Protein AF-U9SQI7-F1 (afdb_monomer_lite)

Structure (mmCIF, N/CA/C/O backbone):
data_AF-U9SQI7-F1
#
_entry.id   AF-U9SQI7-F1
#
loop_
_atom_site.group_PDB
_atom_site.id
_atom_site.type_symbol
_atom_site.label_atom_id
_atom_site.label_alt_id
_atom_site.label_comp_id
_atom_site.label_asym_id
_atom_site.label_entity_id
_atom_site.label_seq_id
_atom_site.pdbx_PDB_ins_code
_atom_site.Cartn_x
_atom_site.Cartn_y
_atom_site.Cartn_z
_atom_site.occupancy
_atom_site.B_iso_or_equiv
_atom_site.auth_seq_id
_atom_site.auth_comp_id
_atom_site.auth_asym_id
_atom_site.auth_atom_id
_atom_site.pdbx_PDB_model_num
ATOM 1 N N . MET A 1 1 ? -30.715 -12.169 -9.378 1.00 41.31 1 MET A N 1
ATOM 2 C CA . MET A 1 1 ? -30.943 -10.729 -9.112 1.00 41.31 1 MET A CA 1
ATOM 3 C C . MET A 1 1 ? -32.417 -10.427 -8.847 1.00 41.31 1 MET A C 1
ATOM 5 O O . MET A 1 1 ? -32.705 -9.880 -7.797 1.00 41.31 1 MET A O 1
ATOM 9 N N . ILE A 1 2 ? -33.341 -10.841 -9.727 1.00 33.94 2 ILE A N 1
ATOM 10 C CA . ILE A 1 2 ? -34.786 -10.556 -9.609 1.00 33.94 2 ILE A CA 1
ATOM 11 C C . ILE A 1 2 ? -35.407 -11.132 -8.313 1.00 33.94 2 ILE A C 1
ATOM 13 O O . ILE A 1 2 ? -35.970 -10.371 -7.540 1.00 33.94 2 ILE A O 1
ATOM 17 N N . MET A 1 3 ? -35.171 -12.406 -7.964 1.00 36.03 3 MET A N 1
ATOM 18 C CA . MET A 1 3 ? -35.835 -13.032 -6.797 1.00 36.03 3 MET A CA 1
ATOM 19 C C . MET A 1 3 ? -35.439 -12.497 -5.401 1.00 36.03 3 MET A C 1
ATOM 21 O O . MET A 1 3 ? -36.234 -12.600 -4.472 1.00 36.03 3 MET A O 1
ATOM 25 N N . ILE A 1 4 ? -34.225 -11.953 -5.210 1.00 45.09 4 ILE A N 1
ATOM 26 C CA . ILE A 1 4 ? -33.810 -11.374 -3.907 1.00 45.09 4 ILE A CA 1
ATOM 27 C C . ILE A 1 4 ? -34.339 -9.942 -3.776 1.00 45.09 4 ILE A C 1
ATOM 29 O O . ILE A 1 4 ? -34.798 -9.544 -2.708 1.00 45.09 4 ILE A O 1
ATOM 33 N N . VAL A 1 5 ? -34.322 -9.182 -4.876 1.00 45.09 5 VAL A N 1
ATOM 34 C CA . VAL A 1 5 ? -34.815 -7.800 -4.907 1.00 45.09 5 VAL A CA 1
ATOM 35 C C . VAL A 1 5 ? -36.345 -7.751 -4.836 1.00 45.09 5 VAL A C 1
ATOM 37 O O . VAL A 1 5 ? -36.871 -6.836 -4.223 1.00 45.09 5 VAL A O 1
ATOM 40 N N . GLU A 1 6 ? -37.072 -8.747 -5.355 1.00 42.38 6 GLU A N 1
ATOM 41 C CA . GLU A 1 6 ? -38.547 -8.805 -5.288 1.00 42.38 6 GLU A CA 1
ATOM 42 C C . GLU A 1 6 ? -39.119 -8.844 -3.859 1.00 42.38 6 GLU A C 1
ATOM 44 O O . GLU A 1 6 ? -40.259 -8.434 -3.652 1.00 42.38 6 GLU A O 1
ATOM 49 N N . LYS A 1 7 ? -38.340 -9.291 -2.861 1.00 51.88 7 LYS A N 1
ATOM 50 C CA . LYS A 1 7 ? -38.735 -9.251 -1.439 1.00 51.88 7 LYS A CA 1
ATOM 51 C C . LYS A 1 7 ? -38.319 -7.967 -0.714 1.00 51.88 7 LYS A C 1
ATOM 53 O O . LYS A 1 7 ? -38.767 -7.741 0.407 1.00 51.88 7 LYS A O 1
ATOM 58 N N . ILE A 1 8 ? -37.464 -7.143 -1.318 1.00 60.72 8 ILE A N 1
ATOM 59 C CA . ILE A 1 8 ? -36.967 -5.891 -0.738 1.00 60.72 8 ILE A CA 1
ATOM 60 C C . ILE A 1 8 ? -37.754 -4.732 -1.350 1.00 60.72 8 ILE A C 1
ATOM 62 O O . ILE A 1 8 ? -37.954 -4.669 -2.560 1.00 60.72 8 ILE A O 1
ATOM 66 N N . LEU A 1 9 ? -38.202 -3.789 -0.518 1.00 70.00 9 LEU A N 1
ATOM 67 C CA . LEU A 1 9 ? -38.958 -2.632 -0.989 1.00 70.00 9 LEU A CA 1
ATOM 68 C C . LEU A 1 9 ? -38.135 -1.843 -2.026 1.00 70.00 9 LEU A C 1
ATOM 70 O O . LEU A 1 9 ? -37.053 -1.339 -1.721 1.00 70.00 9 LEU A O 1
ATOM 74 N N . SER A 1 10 ? -38.651 -1.732 -3.254 1.00 68.06 10 SER A N 1
ATOM 75 C CA . SER A 1 10 ? -38.073 -0.873 -4.289 1.00 68.06 10 SER A CA 1
ATOM 76 C C . SER A 1 10 ? -38.747 0.497 -4.258 1.00 68.06 10 SER A C 1
ATOM 78 O O . SER A 1 10 ? -39.959 0.612 -4.452 1.00 68.06 10 SER A O 1
ATOM 80 N N . LEU A 1 11 ? -37.963 1.545 -4.006 1.00 67.12 11 LEU A N 1
ATOM 81 C CA . LEU A 1 11 ? -38.444 2.924 -3.931 1.00 67.12 11 LEU A CA 1
ATOM 82 C C . LEU A 1 11 ? -38.239 3.634 -5.277 1.00 67.12 11 LEU A C 1
ATOM 84 O O . LEU A 1 11 ? -37.133 3.642 -5.827 1.00 67.12 11 LEU A O 1
ATOM 88 N N . ARG A 1 12 ? -39.306 4.247 -5.812 1.00 65.81 12 ARG A N 1
ATOM 89 C CA . ARG A 1 12 ? -39.264 4.993 -7.084 1.00 65.81 12 ARG A CA 1
ATOM 90 C C . ARG A 1 12 ? -38.461 6.282 -6.941 1.00 65.81 12 ARG A C 1
ATOM 92 O O . ARG A 1 12 ? -38.665 7.034 -5.997 1.00 65.81 12 ARG A O 1
ATOM 99 N N . LEU A 1 13 ? -37.623 6.571 -7.930 1.00 61.34 13 LEU A N 1
ATOM 100 C CA . LEU A 1 13 ? -36.737 7.736 -7.951 1.00 61.34 13 LEU A CA 1
ATOM 101 C C . LEU A 1 13 ? -37.412 9.094 -7.821 1.00 61.34 13 LEU A C 1
ATOM 103 O O . LEU A 1 13 ? -36.845 9.997 -7.217 1.00 61.34 13 LEU A O 1
ATOM 107 N N . GLU A 1 14 ? -38.597 9.235 -8.411 1.00 63.78 14 GLU A N 1
ATOM 108 C CA . GLU A 1 14 ? -39.285 10.518 -8.597 1.00 63.78 14 GLU A CA 1
ATOM 109 C C . GLU A 1 14 ? -39.586 11.253 -7.280 1.00 63.78 14 GLU A C 1
ATOM 111 O O . GLU A 1 14 ? -39.927 12.432 -7.297 1.00 63.78 14 GLU A O 1
ATOM 116 N N . GLY A 1 15 ? -39.453 10.585 -6.128 1.00 67.81 15 GLY A N 1
ATOM 117 C CA . GLY A 1 15 ? -39.619 11.216 -4.824 1.00 67.81 15 GLY A CA 1
ATOM 118 C C . GLY A 1 15 ? -38.346 11.789 -4.194 1.00 67.81 15 GLY A C 1
ATOM 119 O O . GLY A 1 15 ? -38.494 12.571 -3.258 1.00 67.81 15 GLY A O 1
ATOM 120 N N . PHE A 1 16 ? -37.132 11.449 -4.654 1.00 81.94 16 PHE A N 1
ATOM 121 C CA . PHE A 1 16 ? -35.875 11.888 -4.026 1.00 81.94 16 PHE A CA 1
ATOM 122 C C . PHE A 1 16 ? -35.258 13.110 -4.716 1.00 81.94 16 PHE A C 1
ATOM 124 O O . PHE A 1 16 ? -34.955 13.089 -5.906 1.00 81.94 16 PHE A O 1
ATOM 131 N N . LYS A 1 17 ? -34.967 14.150 -3.931 1.00 84.25 17 LYS A N 1
ATOM 132 C CA . LYS A 1 17 ? -34.140 15.295 -4.329 1.00 84.25 17 LYS A CA 1
ATOM 133 C C . LYS A 1 17 ? -32.786 15.217 -3.627 1.00 84.25 17 LYS A C 1
ATOM 135 O O . LYS A 1 17 ? -32.744 15.211 -2.399 1.00 84.25 17 LYS A O 1
ATOM 140 N N . VAL A 1 18 ? -31.691 15.189 -4.388 1.00 84.50 18 VAL A N 1
ATOM 141 C CA . VAL A 1 18 ? -30.331 15.241 -3.825 1.00 84.50 18 VAL A CA 1
ATOM 142 C C . VAL A 1 18 ? -30.084 16.621 -3.219 1.00 84.50 18 VAL A C 1
ATOM 144 O O . VAL A 1 18 ? -30.326 17.634 -3.875 1.00 84.50 18 VAL A O 1
ATOM 147 N N . LEU A 1 19 ? -29.642 16.650 -1.962 1.00 84.44 19 LEU A N 1
ATOM 148 C CA . LEU A 1 19 ? -29.273 17.872 -1.251 1.00 84.44 19 LEU A CA 1
ATOM 149 C C . LEU A 1 19 ? -27.766 18.114 -1.361 1.00 84.44 19 LEU A C 1
ATOM 151 O O . LEU A 1 19 ? -27.345 19.155 -1.856 1.00 84.44 19 LEU A O 1
ATOM 155 N N . ASP A 1 20 ? -26.968 17.127 -0.956 1.00 87.12 20 ASP A N 1
ATOM 156 C CA . ASP A 1 20 ? -25.509 17.206 -0.933 1.00 87.12 20 ASP A CA 1
ATOM 157 C C . ASP A 1 20 ? -24.863 15.809 -0.975 1.00 87.12 20 ASP A C 1
ATOM 159 O O . ASP A 1 20 ? -25.513 14.777 -0.772 1.00 87.12 20 ASP A O 1
ATOM 163 N N . LYS A 1 21 ? -23.563 15.775 -1.288 1.00 88.69 21 LYS A N 1
ATOM 164 C CA . LYS A 1 21 ? -22.733 14.568 -1.218 1.00 88.69 21 LYS A CA 1
ATOM 165 C C . LYS A 1 21 ? -22.064 14.523 0.160 1.00 88.69 21 LYS A C 1
ATOM 167 O O . LYS A 1 21 ? -21.210 15.356 0.444 1.00 88.69 21 LYS A O 1
ATOM 172 N N . ILE A 1 22 ? -22.407 13.518 0.965 1.00 86.25 22 ILE A N 1
ATOM 173 C CA . ILE A 1 22 ? -21.914 13.335 2.341 1.00 86.25 22 ILE A CA 1
ATOM 174 C C . ILE A 1 22 ? -20.502 12.746 2.343 1.00 86.25 22 ILE A C 1
ATOM 176 O O . ILE A 1 22 ? -19.643 13.172 3.113 1.00 86.25 22 ILE A O 1
ATOM 180 N N . SER A 1 23 ? -20.270 11.722 1.515 1.00 79.94 23 SER A N 1
ATOM 181 C CA . SER A 1 23 ? -19.029 10.944 1.546 1.00 79.94 23 SER A CA 1
ATOM 182 C C . SER A 1 23 ? -18.666 10.346 0.186 1.00 79.94 23 SER A C 1
ATOM 184 O O . SER A 1 23 ? -19.510 10.151 -0.695 1.00 79.94 23 SER A O 1
ATOM 186 N N . SER A 1 24 ? -17.373 10.071 0.023 1.00 77.00 24 SER A N 1
ATOM 187 C CA . SER A 1 24 ? -16.758 9.455 -1.146 1.00 77.00 24 SER A CA 1
ATOM 188 C C . SER A 1 24 ? -15.848 8.318 -0.683 1.00 77.00 24 SER A C 1
ATOM 190 O O . SER A 1 24 ? -14.719 8.567 -0.275 1.00 77.00 24 SER A O 1
ATOM 192 N N . GLY A 1 25 ? -16.339 7.082 -0.724 1.00 69.00 25 GLY A N 1
ATOM 193 C CA . GLY A 1 25 ? -15.544 5.884 -0.457 1.00 69.00 25 GLY A CA 1
ATOM 194 C C . GLY A 1 25 ? -15.024 5.241 -1.744 1.00 69.00 25 GLY A C 1
ATOM 195 O O . GLY A 1 25 ? -15.463 5.574 -2.844 1.00 69.00 25 GLY A O 1
ATOM 196 N N . ALA A 1 26 ? -14.116 4.272 -1.606 1.00 67.19 26 ALA A N 1
ATOM 197 C CA . ALA A 1 26 ? -13.564 3.530 -2.744 1.00 67.19 26 ALA A CA 1
ATOM 198 C C . ALA A 1 26 ? -14.630 2.720 -3.514 1.00 67.19 26 ALA A C 1
ATOM 200 O O . ALA A 1 26 ? -14.524 2.550 -4.725 1.00 67.19 26 ALA A O 1
ATOM 201 N N . SER A 1 27 ? -15.661 2.226 -2.819 1.00 74.19 27 SER A N 1
ATOM 202 C CA . SER A 1 27 ? -16.707 1.358 -3.382 1.00 74.19 27 SER A CA 1
ATOM 203 C C . SER A 1 27 ? -18.053 2.056 -3.604 1.00 74.19 27 SER A C 1
ATOM 205 O O . SER A 1 27 ? -18.873 1.569 -4.394 1.00 74.19 27 SER A O 1
ATOM 207 N N . ALA A 1 28 ? -18.296 3.183 -2.926 1.00 85.19 28 ALA A N 1
ATOM 208 C CA . ALA A 1 28 ? -19.580 3.871 -2.947 1.00 85.19 28 ALA A CA 1
ATOM 209 C C . ALA A 1 28 ? -19.483 5.372 -2.635 1.00 85.19 28 ALA A C 1
ATOM 211 O O . ALA A 1 28 ? -18.605 5.834 -1.909 1.00 85.19 28 ALA A O 1
ATOM 212 N N . LEU A 1 29 ? -20.451 6.122 -3.152 1.00 89.38 29 LEU A N 1
ATOM 213 C CA . LEU A 1 29 ? -20.721 7.518 -2.831 1.00 89.38 29 LEU A CA 1
ATOM 214 C C . LEU A 1 29 ? -21.973 7.586 -1.957 1.00 89.38 29 LEU A C 1
ATOM 216 O O . LEU A 1 29 ? -22.934 6.865 -2.216 1.00 89.38 29 LEU A O 1
ATOM 220 N N . VAL A 1 30 ? -21.991 8.457 -0.949 1.00 91.00 30 VAL A N 1
ATOM 221 C CA . VAL A 1 30 ? -23.164 8.627 -0.077 1.00 91.00 30 VAL A CA 1
ATOM 222 C C . VAL A 1 30 ? -23.734 10.028 -0.249 1.00 91.00 30 VAL A C 1
ATOM 224 O O . VAL A 1 30 ? -23.001 11.012 -0.148 1.00 91.00 30 VAL A O 1
ATOM 227 N N . TYR A 1 31 ? -25.037 10.111 -0.500 1.00 90.69 31 TYR A N 1
ATOM 228 C CA . TYR A 1 31 ? -25.769 11.355 -0.720 1.00 90.69 31 TYR A CA 1
ATOM 229 C C . TYR A 1 31 ? -26.808 11.580 0.368 1.00 90.69 31 TYR A C 1
ATOM 231 O O . TYR A 1 31 ? -27.535 10.656 0.728 1.00 90.69 31 TYR A O 1
ATOM 239 N N . ASN A 1 32 ? -26.921 12.820 0.828 1.00 91.31 32 ASN A N 1
ATOM 240 C CA . ASN A 1 32 ? -28.060 13.291 1.596 1.00 91.31 32 ASN A CA 1
ATOM 241 C C . ASN A 1 32 ? -29.175 13.629 0.612 1.00 91.31 32 ASN A C 1
ATOM 243 O O . ASN A 1 32 ? -28.975 14.399 -0.334 1.00 91.31 32 ASN A O 1
ATOM 247 N N . VAL A 1 33 ? -30.350 13.050 0.813 1.00 90.50 33 VAL A N 1
ATOM 248 C CA . VAL A 1 33 ? -31.496 13.266 -0.063 1.00 90.50 33 VAL A CA 1
ATOM 249 C C . VAL A 1 33 ? -32.737 13.590 0.747 1.00 90.50 33 VAL A C 1
ATOM 251 O O . VAL A 1 33 ? -32.912 13.133 1.872 1.00 90.50 33 VAL A O 1
ATOM 254 N N . CYS A 1 34 ? -33.640 14.351 0.145 1.00 88.19 34 CYS A N 1
ATOM 255 C CA . CYS A 1 34 ? -34.948 14.633 0.708 1.00 88.19 34 CYS A CA 1
ATOM 256 C C . CYS A 1 34 ? -36.026 13.915 -0.099 1.00 88.19 34 CYS A C 1
ATOM 258 O O . CYS A 1 34 ? -36.103 14.088 -1.317 1.00 88.19 34 CYS A O 1
ATOM 260 N N . TRP A 1 35 ? -36.871 13.131 0.567 1.00 83.38 35 TRP A N 1
ATOM 261 C CA . TRP A 1 35 ? -38.066 12.565 -0.048 1.00 83.38 35 TRP A CA 1
ATOM 262 C C . TRP A 1 35 ? -39.227 13.552 0.065 1.00 83.38 35 TRP A C 1
ATOM 264 O O . TRP A 1 35 ? -39.579 13.957 1.175 1.00 83.38 35 TRP A O 1
ATOM 274 N N . LYS A 1 36 ? -39.823 13.938 -1.070 1.00 75.25 36 LYS A N 1
ATOM 275 C CA . LYS A 1 36 ? -41.007 14.823 -1.155 1.00 75.25 36 LYS A CA 1
ATOM 276 C C . LYS A 1 36 ? -40.923 16.107 -0.305 1.00 75.25 36 LYS A C 1
ATOM 278 O O . LYS A 1 36 ? -41.945 16.623 0.131 1.00 75.25 36 LYS A O 1
ATOM 283 N N . ASN A 1 37 ? -39.718 16.640 -0.088 1.00 71.62 37 ASN A N 1
ATOM 284 C CA . ASN A 1 37 ? -39.443 17.817 0.752 1.00 71.62 37 ASN A CA 1
ATOM 285 C C . ASN A 1 37 ? -39.790 17.675 2.252 1.00 71.62 37 ASN A C 1
ATOM 287 O O . ASN A 1 37 ? -39.838 18.688 2.944 1.00 71.62 37 ASN A O 1
ATOM 291 N N . THR A 1 38 ? -40.008 16.461 2.774 1.00 75.00 38 THR A N 1
ATOM 292 C CA . THR A 1 38 ? -40.436 16.258 4.174 1.00 75.00 38 THR A CA 1
ATOM 293 C C . THR A 1 38 ? -39.450 15.471 5.028 1.00 75.00 38 THR A C 1
ATOM 295 O O . THR A 1 38 ? -39.321 15.749 6.217 1.00 75.00 38 THR A O 1
ATOM 298 N N . SER A 1 39 ? -38.764 14.477 4.464 1.00 84.00 39 SER A N 1
ATOM 299 C CA . SER A 1 39 ? -37.961 13.527 5.246 1.00 84.00 39 SER A CA 1
ATOM 300 C C . SER A 1 39 ? -36.595 13.311 4.608 1.00 84.00 39 SER A C 1
ATOM 302 O O . SER A 1 39 ? -36.506 13.115 3.394 1.00 84.00 39 SER A O 1
ATOM 304 N N . LYS A 1 40 ? -35.534 13.353 5.422 1.00 91.19 40 LYS A N 1
ATOM 305 C CA . LYS A 1 40 ? -34.152 13.136 4.976 1.00 91.19 40 LYS A CA 1
ATOM 306 C C . LYS A 1 40 ? -33.790 11.653 4.996 1.00 91.19 40 LYS A C 1
ATOM 308 O O . LYS A 1 40 ? -34.136 10.940 5.934 1.00 91.19 40 LYS A O 1
ATOM 313 N N . PHE A 1 41 ? -33.054 11.227 3.978 1.00 93.19 41 PHE A N 1
ATOM 314 C CA . PHE A 1 41 ? -32.508 9.881 3.828 1.00 93.19 41 PHE A CA 1
ATOM 315 C C . PHE A 1 41 ? -31.058 9.962 3.353 1.00 93.19 41 PHE A C 1
ATOM 317 O O . PHE A 1 41 ? -30.629 10.973 2.795 1.00 93.19 41 PHE A O 1
ATOM 324 N N . ALA A 1 42 ? -30.317 8.879 3.547 1.00 93.81 42 ALA A N 1
ATOM 325 C CA . ALA A 1 42 ? -29.017 8.685 2.931 1.00 93.81 42 ALA A CA 1
ATOM 326 C C . ALA A 1 42 ? -29.146 7.686 1.772 1.00 93.81 42 ALA A C 1
ATOM 328 O O . ALA A 1 42 ? -29.709 6.605 1.941 1.00 93.81 42 ALA A O 1
ATOM 329 N N . ILE A 1 43 ? -28.620 8.030 0.595 1.00 92.56 43 ILE A N 1
ATOM 330 C CA . ILE A 1 43 ? -28.491 7.094 -0.528 1.00 92.56 43 ILE A CA 1
ATOM 331 C C . ILE A 1 43 ? -27.028 6.703 -0.680 1.00 92.56 43 ILE A C 1
ATOM 333 O O . ILE A 1 43 ? -26.200 7.546 -1.025 1.00 92.56 43 ILE A O 1
ATOM 337 N N . LYS A 1 44 ? -26.715 5.420 -0.463 1.00 92.19 44 LYS A N 1
ATOM 338 C CA . LYS A 1 44 ? -25.399 4.843 -0.771 1.00 92.19 44 LYS A CA 1
ATOM 339 C C . LYS A 1 44 ? -25.427 4.281 -2.193 1.00 92.19 44 LYS A C 1
ATOM 341 O O . LYS A 1 44 ? -26.027 3.238 -2.452 1.00 92.19 44 LYS A O 1
ATOM 346 N N . LYS A 1 45 ? -24.784 5.010 -3.102 1.00 89.75 45 LYS A N 1
ATOM 347 C CA . LYS A 1 45 ? -24.613 4.696 -4.522 1.00 89.75 45 LYS A CA 1
ATOM 348 C C . LYS A 1 45 ? -23.322 3.929 -4.747 1.00 89.75 45 LYS A C 1
ATOM 350 O O . LYS A 1 45 ? -22.243 4.461 -4.499 1.00 89.75 45 LYS A O 1
ATOM 355 N N . PHE A 1 46 ? -23.408 2.720 -5.287 1.00 87.56 46 PHE A N 1
ATOM 356 C CA . PHE A 1 46 ? -22.221 1.948 -5.659 1.00 87.56 46 PHE A CA 1
ATOM 357 C C . PHE A 1 46 ? -21.580 2.489 -6.942 1.00 87.56 46 PHE A C 1
ATOM 359 O O . PHE A 1 46 ? -22.273 2.867 -7.888 1.00 87.56 46 PHE A O 1
ATOM 366 N N . VAL A 1 47 ? -20.247 2.514 -6.987 1.00 80.56 47 VAL A N 1
ATOM 367 C CA . VAL A 1 47 ? -19.488 2.949 -8.172 1.00 80.56 47 VAL A CA 1
ATOM 368 C C . VAL A 1 47 ? -19.653 1.928 -9.316 1.00 80.56 47 VAL A C 1
ATOM 370 O O . VAL A 1 47 ? -19.808 0.732 -9.078 1.00 80.56 47 VAL A O 1
ATOM 373 N N . GLY A 1 48 ? -19.641 2.382 -10.577 1.00 68.06 48 GLY A N 1
ATOM 374 C CA . GLY A 1 48 ? -20.000 1.564 -11.751 1.00 68.06 48 GLY A CA 1
ATOM 375 C C . GLY A 1 48 ? -19.168 0.290 -11.971 1.00 68.06 48 GLY A C 1
ATOM 376 O O . GLY A 1 48 ? -19.690 -0.678 -12.517 1.00 68.06 48 GLY A O 1
ATOM 377 N N . ASN A 1 49 ? -17.920 0.257 -11.492 1.00 67.62 49 ASN A N 1
ATOM 378 C CA . ASN A 1 49 ? -17.019 -0.899 -11.612 1.00 67.62 49 ASN A CA 1
ATOM 379 C C . ASN A 1 49 ? -17.086 -1.860 -10.405 1.00 67.62 49 ASN A C 1
ATOM 381 O O . ASN A 1 49 ? -16.305 -2.807 -10.335 1.00 67.62 49 ASN A O 1
ATOM 385 N N . SER A 1 50 ? -17.973 -1.619 -9.434 1.00 71.75 50 SER A N 1
ATOM 386 C CA . SER A 1 50 ? -18.077 -2.441 -8.223 1.00 71.75 50 SER A CA 1
ATOM 387 C C . SER A 1 50 ? -18.599 -3.855 -8.525 1.00 71.75 50 SER A C 1
ATOM 389 O O . SER A 1 50 ? -19.497 -4.043 -9.350 1.00 71.75 50 SER A O 1
ATOM 391 N N . ASN A 1 51 ? -18.052 -4.860 -7.829 1.00 80.69 51 ASN A N 1
ATOM 392 C CA . ASN A 1 51 ? -18.438 -6.266 -7.983 1.00 80.69 51 ASN A CA 1
ATOM 393 C C . ASN A 1 51 ? -19.925 -6.469 -7.627 1.00 80.69 51 ASN A C 1
ATOM 395 O O . ASN A 1 51 ? -20.349 -6.187 -6.506 1.00 80.69 51 ASN A O 1
ATOM 399 N N . LYS A 1 52 ? -20.710 -7.002 -8.573 1.00 82.50 52 LYS A N 1
ATOM 400 C CA . LYS A 1 52 ? -22.150 -7.253 -8.404 1.00 82.50 52 LYS A CA 1
ATOM 401 C C . LYS A 1 52 ? -22.468 -8.198 -7.244 1.00 82.50 52 LYS A C 1
ATOM 403 O O . LYS A 1 52 ? -23.462 -7.975 -6.561 1.00 82.50 52 LYS A O 1
ATOM 408 N N . GLU A 1 53 ? -21.655 -9.226 -7.012 1.00 82.88 53 GLU A N 1
ATOM 409 C CA . GLU A 1 53 ? -21.868 -10.172 -5.908 1.00 82.88 53 GLU A CA 1
ATOM 410 C C . GLU A 1 53 ? -21.674 -9.494 -4.553 1.00 82.88 53 GLU A C 1
ATOM 412 O O . GLU A 1 53 ? -22.495 -9.673 -3.659 1.00 82.88 53 GLU A O 1
ATOM 417 N N . ALA A 1 54 ? -20.657 -8.635 -4.433 1.00 82.62 54 ALA A N 1
ATOM 418 C CA . ALA A 1 54 ? -20.418 -7.855 -3.221 1.00 82.62 54 ALA A CA 1
ATOM 419 C C . ALA A 1 54 ? -21.582 -6.893 -2.925 1.00 82.62 54 ALA A C 1
ATOM 421 O O . ALA A 1 54 ? -22.030 -6.807 -1.786 1.00 82.62 54 ALA A O 1
ATOM 422 N N . ILE A 1 55 ? -22.128 -6.232 -3.955 1.00 86.12 55 ILE A N 1
ATOM 423 C CA . ILE A 1 55 ? -23.305 -5.355 -3.818 1.00 86.12 55 ILE A CA 1
ATOM 424 C C . ILE A 1 55 ? -24.528 -6.149 -3.342 1.00 86.12 55 ILE A C 1
ATOM 426 O O . ILE A 1 55 ? -25.236 -5.719 -2.435 1.00 86.12 55 ILE A O 1
ATOM 430 N N . ILE A 1 56 ? -24.789 -7.311 -3.950 1.00 85.62 56 ILE A N 1
ATOM 431 C CA . ILE A 1 56 ? -25.921 -8.168 -3.570 1.00 85.62 56 ILE A CA 1
ATOM 432 C C . ILE A 1 56 ? -25.764 -8.649 -2.127 1.00 85.62 56 ILE A C 1
ATOM 434 O O . ILE A 1 56 ? -26.738 -8.621 -1.374 1.00 85.62 56 ILE A O 1
ATOM 438 N N . ASN A 1 57 ? -24.554 -9.058 -1.744 1.00 87.44 57 ASN A N 1
ATOM 439 C CA . ASN A 1 57 ? -24.256 -9.488 -0.387 1.00 87.44 57 ASN A CA 1
ATOM 440 C C . ASN A 1 57 ? -24.492 -8.354 0.619 1.00 87.44 57 ASN A C 1
ATOM 442 O O . ASN A 1 57 ? -25.201 -8.553 1.600 1.00 87.44 57 ASN A O 1
ATOM 446 N N . GLU A 1 58 ? -24.001 -7.143 0.343 1.00 91.81 58 GLU A N 1
ATOM 447 C CA . GLU A 1 58 ? -24.223 -5.986 1.216 1.00 91.81 58 GLU A CA 1
ATOM 448 C C . GLU A 1 58 ? -25.715 -5.661 1.377 1.00 91.81 58 GLU A C 1
ATOM 450 O O . GLU A 1 58 ? -26.187 -5.484 2.501 1.00 91.81 58 GLU A O 1
ATOM 455 N N . ILE A 1 59 ? -26.481 -5.620 0.279 1.00 91.25 59 ILE A N 1
ATOM 456 C CA . ILE A 1 59 ? -27.934 -5.382 0.318 1.00 91.25 59 ILE A CA 1
ATOM 457 C C . ILE A 1 59 ? -28.634 -6.447 1.167 1.00 91.25 59 ILE A C 1
ATOM 459 O O . ILE A 1 59 ? -29.498 -6.124 1.985 1.00 91.25 59 ILE A O 1
ATOM 463 N N . HIS A 1 60 ? -28.262 -7.713 0.979 1.00 90.75 60 HIS A N 1
ATOM 464 C CA . HIS A 1 60 ? -28.851 -8.825 1.708 1.00 90.75 60 HIS A CA 1
ATOM 465 C C . HIS A 1 60 ? -28.565 -8.738 3.211 1.00 90.75 60 HIS A C 1
ATOM 467 O O . HIS A 1 60 ? -29.506 -8.749 4.006 1.00 90.75 60 HIS A O 1
ATOM 473 N N . LEU A 1 61 ? -27.293 -8.593 3.597 1.00 92.69 61 LEU A N 1
ATOM 474 C CA . LEU A 1 61 ? -26.880 -8.527 4.999 1.00 92.69 61 LEU A CA 1
ATOM 475 C C . LEU A 1 61 ? -27.462 -7.297 5.698 1.00 92.69 61 LEU A C 1
ATOM 477 O O . LEU A 1 61 ? -28.017 -7.439 6.785 1.00 92.69 61 LEU A O 1
ATOM 481 N N . THR A 1 62 ? -27.455 -6.131 5.042 1.00 94.00 62 THR A N 1
ATOM 482 C CA . THR A 1 62 ? -28.091 -4.905 5.557 1.00 94.00 62 THR A CA 1
ATOM 483 C C . THR A 1 62 ? -29.584 -5.126 5.836 1.00 94.00 62 THR A C 1
ATOM 485 O O . THR A 1 62 ? -30.106 -4.693 6.863 1.00 94.00 62 THR A O 1
ATOM 488 N N . GLY A 1 63 ? -30.283 -5.852 4.956 1.00 91.75 63 GLY A N 1
ATOM 489 C CA . GLY A 1 63 ? -31.682 -6.226 5.162 1.00 91.75 63 GLY A CA 1
ATOM 490 C C . GLY A 1 63 ? -31.909 -7.143 6.369 1.00 91.75 63 GLY A C 1
ATOM 491 O O . GLY A 1 63 ? -32.888 -6.957 7.092 1.00 91.75 63 GLY A O 1
ATOM 492 N N . LEU A 1 64 ? -31.012 -8.103 6.620 1.00 92.81 64 LEU A N 1
ATOM 493 C CA . LEU A 1 64 ? -31.141 -9.072 7.720 1.00 92.81 64 LEU A CA 1
ATOM 494 C C . LEU A 1 64 ? -31.006 -8.441 9.112 1.00 92.81 64 LEU A C 1
ATOM 496 O O . LEU A 1 64 ? -31.646 -8.901 10.064 1.00 92.81 64 LEU A O 1
ATOM 500 N N . VAL A 1 65 ? -30.173 -7.406 9.233 1.00 94.44 65 VAL A N 1
ATOM 501 C CA . VAL A 1 65 ? -29.797 -6.786 10.518 1.00 94.44 65 VAL A CA 1
ATOM 502 C C . VAL A 1 65 ? -30.672 -5.589 10.900 1.00 94.44 65 VAL A C 1
ATOM 504 O O . VAL A 1 65 ? -30.611 -5.122 12.033 1.00 94.44 65 VAL A O 1
ATOM 507 N N . ASN A 1 66 ? -31.524 -5.134 9.984 1.00 92.06 66 ASN A N 1
ATOM 508 C CA . ASN A 1 66 ? -32.269 -3.872 10.010 1.00 92.06 66 ASN A CA 1
ATOM 509 C C . ASN A 1 66 ? -33.142 -3.595 11.257 1.00 92.06 66 ASN A C 1
ATOM 511 O O . ASN A 1 66 ? -33.527 -2.459 11.500 1.00 92.06 66 ASN A O 1
ATOM 515 N N . LEU A 1 67 ? -33.524 -4.619 12.025 1.00 91.50 67 LEU A N 1
ATOM 516 C CA . LEU A 1 67 ? -34.545 -4.487 13.076 1.00 91.50 67 LEU A CA 1
ATOM 517 C C . LEU A 1 67 ? -34.017 -4.002 14.435 1.00 91.50 67 LEU A C 1
ATOM 519 O O . LEU A 1 67 ? -34.814 -3.793 15.347 1.00 91.50 67 LEU A O 1
ATOM 523 N N . HIS A 1 68 ? -32.704 -3.839 14.598 1.00 96.75 68 HIS A N 1
ATOM 524 C CA . HIS A 1 68 ? -32.118 -3.480 15.889 1.00 96.75 68 HIS A CA 1
ATOM 525 C C . HIS A 1 68 ? -31.928 -1.957 16.031 1.00 96.75 68 HIS A C 1
ATOM 527 O O . HIS A 1 68 ? -31.438 -1.313 15.102 1.00 96.75 68 HIS A O 1
ATOM 533 N N . PRO A 1 69 ? -32.251 -1.352 17.194 1.00 96.31 69 PRO A N 1
ATOM 534 C CA . PRO A 1 69 ? -32.243 0.104 17.376 1.00 96.31 69 PRO A CA 1
ATOM 535 C C . PRO A 1 69 ? -30.876 0.759 17.150 1.00 96.31 69 PRO A C 1
ATOM 537 O O . PRO A 1 69 ? -30.829 1.898 16.688 1.00 96.31 69 PRO A O 1
ATOM 540 N N . ASN A 1 70 ? -29.777 0.052 17.428 1.00 97.94 70 ASN A N 1
ATOM 541 C CA . ASN A 1 70 ? -28.410 0.541 17.204 1.00 97.94 70 ASN A CA 1
ATOM 542 C C . ASN A 1 70 ? -27.822 0.162 15.837 1.00 97.94 70 ASN A C 1
ATOM 544 O O . ASN A 1 70 ? -26.617 0.276 15.642 1.00 97.94 70 ASN A O 1
ATOM 548 N N . ILE A 1 71 ? -28.643 -0.289 14.888 1.00 97.88 71 ILE A N 1
ATOM 549 C CA . ILE A 1 71 ? -28.256 -0.499 13.489 1.00 97.88 71 ILE A CA 1
ATOM 550 C C . ILE A 1 71 ? -28.900 0.599 12.639 1.00 97.88 71 ILE A C 1
ATOM 552 O O . ILE A 1 71 ? -30.020 1.032 12.919 1.00 97.88 71 ILE A O 1
ATOM 556 N N . ILE A 1 72 ? -28.189 1.089 11.622 1.00 96.38 72 ILE A N 1
ATOM 557 C CA . ILE A 1 72 ? -28.731 2.084 10.697 1.00 96.38 72 ILE A CA 1
ATOM 558 C C . ILE A 1 72 ? -29.963 1.522 9.981 1.00 96.38 72 ILE A C 1
ATOM 560 O O . ILE A 1 72 ? -29.917 0.437 9.400 1.00 96.38 72 ILE A O 1
ATOM 564 N N . GLN A 1 73 ? -31.074 2.259 10.022 1.00 95.06 73 GLN A N 1
ATOM 565 C CA . GLN A 1 73 ? -32.311 1.784 9.414 1.00 95.06 73 GLN A CA 1
ATOM 566 C C . GLN A 1 73 ? -32.159 1.722 7.889 1.00 95.06 73 GLN A C 1
ATOM 568 O O . GLN A 1 73 ? -31.828 2.706 7.229 1.00 95.06 73 GLN A O 1
ATOM 573 N N . PHE A 1 74 ? -32.462 0.565 7.325 1.00 94.62 74 PHE A N 1
ATOM 574 C CA . PHE A 1 74 ? -32.571 0.290 5.904 1.00 94.62 74 PHE A CA 1
ATOM 575 C C . PHE A 1 74 ? -34.035 0.324 5.469 1.00 94.62 74 PHE A C 1
ATOM 577 O O . PHE A 1 74 ? -34.888 -0.380 6.017 1.00 94.62 74 PHE A O 1
ATOM 584 N N . TYR A 1 75 ? -34.326 1.160 4.473 1.00 91.38 75 TYR A N 1
ATOM 585 C CA . TYR A 1 75 ? -35.678 1.360 3.943 1.00 91.38 75 TYR A CA 1
ATOM 586 C C . TYR A 1 75 ? -35.940 0.573 2.661 1.00 91.38 75 TYR A C 1
ATOM 588 O O . TYR A 1 75 ? -37.095 0.381 2.287 1.00 91.38 75 TYR A O 1
ATOM 596 N N . GLY A 1 76 ? -34.887 0.123 1.982 1.00 90.44 76 GLY A N 1
ATOM 597 C CA . GLY A 1 76 ? -34.990 -0.603 0.726 1.00 90.44 76 GLY A CA 1
ATOM 598 C C . GLY A 1 76 ? -33.963 -0.140 -0.293 1.00 90.44 76 GLY A C 1
ATOM 599 O O . GLY A 1 76 ? -32.993 0.548 0.028 1.00 90.44 76 GLY A O 1
ATOM 600 N N . VAL A 1 77 ? -34.183 -0.517 -1.546 1.00 90.75 77 VAL A N 1
ATOM 601 C CA . VAL A 1 77 ? -33.280 -0.178 -2.648 1.00 90.75 77 VAL A CA 1
ATOM 602 C C . VAL A 1 77 ? -33.936 0.787 -3.621 1.00 90.75 77 VAL A C 1
ATOM 604 O O . VAL A 1 77 ? -35.148 0.772 -3.842 1.00 90.75 77 VAL A O 1
ATOM 607 N N . THR A 1 78 ? -33.120 1.611 -4.256 1.00 87.25 78 THR A N 1
ATOM 608 C CA . THR A 1 78 ? -33.527 2.430 -5.398 1.00 87.25 78 THR A CA 1
ATOM 609 C C . THR A 1 78 ? -32.494 2.294 -6.508 1.00 87.25 78 THR A C 1
ATOM 611 O O . THR A 1 78 ? -31.464 1.654 -6.330 1.00 87.25 78 THR A O 1
ATOM 614 N N . LYS A 1 79 ? -32.766 2.843 -7.682 1.00 82.75 79 LYS A N 1
ATOM 615 C CA . LYS A 1 79 ? -31.824 2.860 -8.802 1.00 82.75 79 LYS A CA 1
ATOM 616 C C . LYS A 1 79 ? -31.810 4.279 -9.319 1.00 82.75 79 LYS A C 1
ATOM 618 O O . LYS A 1 79 ? -32.858 4.679 -9.797 1.00 82.75 79 LYS A O 1
ATOM 623 N N . LEU A 1 80 ? -30.716 5.032 -9.182 1.00 74.25 80 LEU A N 1
ATOM 624 C CA . LEU A 1 80 ? -30.659 6.411 -9.684 1.00 74.25 80 LEU A CA 1
ATOM 625 C C . LEU A 1 80 ? -30.588 6.456 -11.215 1.00 74.25 80 LEU A C 1
ATOM 627 O O . LEU A 1 80 ? -30.137 5.502 -11.855 1.00 74.25 80 LEU A O 1
ATOM 631 N N . ASN A 1 81 ? -31.047 7.566 -11.805 1.00 65.31 81 ASN A N 1
ATOM 632 C CA . ASN A 1 81 ? -30.856 7.818 -13.233 1.00 65.31 81 ASN A CA 1
ATOM 633 C C . ASN A 1 81 ? -29.343 7.738 -13.522 1.00 65.31 81 ASN A C 1
ATOM 635 O O . ASN A 1 81 ? -28.539 8.223 -12.724 1.00 65.31 81 ASN A O 1
ATOM 639 N N . ASP A 1 82 ? -28.972 7.041 -14.598 1.00 66.38 82 ASP A N 1
ATOM 640 C CA . ASP A 1 82 ? -27.589 6.723 -15.002 1.00 66.38 82 ASP A CA 1
ATOM 641 C C . ASP A 1 82 ? -26.876 5.592 -14.222 1.00 66.38 82 ASP A C 1
ATOM 643 O O . ASP A 1 82 ? -25.677 5.371 -14.405 1.00 66.38 82 ASP A O 1
ATOM 647 N N . GLU A 1 83 ? -27.573 4.824 -13.371 1.00 68.56 83 GLU A N 1
ATOM 648 C CA . GLU A 1 83 ? -26.967 3.690 -12.650 1.00 68.56 83 GLU A CA 1
ATOM 649 C C . GLU A 1 83 ? -27.133 2.330 -13.337 1.00 68.56 83 GLU A C 1
ATOM 651 O O . GLU A 1 83 ? -28.211 1.943 -13.795 1.00 68.56 83 GLU A O 1
ATOM 656 N N . ILE A 1 84 ? -26.055 1.538 -13.308 1.00 69.88 84 ILE A N 1
ATOM 657 C CA . ILE A 1 84 ? -26.071 0.115 -13.678 1.00 69.88 84 ILE A CA 1
ATOM 658 C C . ILE A 1 84 ? -26.602 -0.743 -12.512 1.00 69.88 84 ILE A C 1
ATOM 660 O O . ILE A 1 84 ? -27.339 -1.702 -12.745 1.00 69.88 84 ILE A O 1
ATOM 664 N N . ASN A 1 85 ? -26.270 -0.381 -11.266 1.00 79.38 85 ASN A N 1
ATOM 665 C CA . ASN A 1 85 ? -26.548 -1.154 -10.048 1.00 79.38 85 ASN A CA 1
ATOM 666 C C . ASN A 1 85 ? -27.640 -0.504 -9.175 1.00 79.38 85 ASN A C 1
ATOM 668 O O . ASN A 1 85 ? -27.942 0.674 -9.334 1.00 79.38 85 ASN A O 1
ATOM 672 N N . TYR A 1 86 ? -28.229 -1.273 -8.252 1.00 86.06 86 TYR A N 1
ATOM 673 C CA . TYR A 1 86 ? -29.118 -0.736 -7.212 1.00 86.06 86 TYR A CA 1
ATOM 674 C C . TYR A 1 86 ? -28.316 -0.013 -6.128 1.00 86.06 86 TYR A C 1
ATOM 676 O O . TYR A 1 86 ? -27.238 -0.469 -5.769 1.00 86.06 86 TYR A O 1
ATOM 684 N N . SER A 1 87 ? -28.889 1.047 -5.572 1.00 89.44 87 SER A N 1
ATOM 685 C CA . SER A 1 87 ? -28.390 1.842 -4.450 1.00 89.44 87 SER A CA 1
ATOM 686 C C . SER A 1 87 ? -29.202 1.565 -3.177 1.00 89.44 87 SER A C 1
ATOM 688 O O . SER A 1 87 ? -30.400 1.278 -3.250 1.00 89.44 87 SER A O 1
ATOM 690 N N . LEU A 1 88 ? -28.571 1.667 -2.003 1.00 92.50 88 LEU A N 1
ATOM 691 C CA . LEU A 1 88 ? -29.241 1.499 -0.704 1.00 92.50 88 LEU A CA 1
ATOM 692 C C . LEU A 1 88 ? -29.910 2.806 -0.270 1.00 92.50 88 LEU A C 1
ATOM 694 O O . LEU A 1 88 ? -29.290 3.866 -0.355 1.00 92.50 88 LEU A O 1
ATOM 698 N N . VAL A 1 89 ? -31.135 2.718 0.251 1.00 93.12 89 VAL A N 1
ATOM 699 C CA . VAL A 1 89 ? -31.830 3.820 0.928 1.00 93.12 89 VAL A CA 1
ATOM 700 C C . VAL A 1 89 ? -31.785 3.576 2.435 1.00 93.12 89 VAL A C 1
ATOM 702 O O . VAL A 1 89 ? -32.347 2.600 2.936 1.00 93.12 89 VAL A O 1
ATOM 705 N N . LEU A 1 90 ? -31.106 4.468 3.150 1.00 95.00 90 LEU A N 1
ATOM 706 C CA . LEU A 1 90 ? -30.780 4.357 4.569 1.00 95.00 90 LEU A CA 1
ATOM 707 C C . LEU A 1 90 ? -31.313 5.561 5.356 1.00 95.00 90 LEU A C 1
ATOM 709 O O . LEU A 1 90 ? -31.612 6.619 4.794 1.00 95.00 90 LEU A O 1
ATOM 713 N N . GLU A 1 91 ? -31.416 5.408 6.671 1.00 94.62 91 GLU A N 1
ATOM 714 C CA . GLU A 1 91 ? -31.631 6.519 7.596 1.00 94.62 91 GLU A CA 1
ATOM 715 C C . GLU A 1 91 ? -30.517 7.553 7.461 1.00 94.62 91 GLU A C 1
ATOM 717 O O . GLU A 1 91 ? -29.336 7.230 7.342 1.00 94.62 91 GLU A O 1
ATOM 722 N N . TYR A 1 92 ? -30.918 8.822 7.456 1.00 94.44 92 TYR A N 1
ATOM 723 C CA . TYR A 1 92 ? -29.985 9.930 7.539 1.00 94.44 92 TYR A CA 1
ATOM 724 C C . TYR A 1 92 ? -29.661 10.199 9.012 1.00 94.44 92 TYR A C 1
ATOM 726 O O . TYR A 1 92 ? -30.535 10.623 9.772 1.00 94.44 92 TYR A O 1
ATOM 734 N N . ALA A 1 93 ? -28.412 9.941 9.400 1.00 94.44 93 ALA A N 1
ATOM 735 C CA . ALA A 1 93 ? -27.906 10.197 10.743 1.00 94.44 93 ALA A CA 1
ATOM 736 C C . ALA A 1 93 ? -27.411 11.648 10.862 1.00 94.44 93 ALA A C 1
ATOM 738 O O . ALA A 1 93 ? -26.368 12.009 10.313 1.00 94.44 93 ALA A O 1
ATOM 739 N N . GLU A 1 94 ? -28.171 12.497 11.556 1.00 92.12 94 GLU A N 1
ATOM 740 C CA . GLU A 1 94 ? -27.936 13.949 11.569 1.00 92.12 94 GLU A CA 1
ATOM 741 C C . GLU A 1 94 ? -26.650 14.356 12.299 1.00 92.12 94 GLU A C 1
ATOM 743 O O . GLU A 1 94 ? -26.063 15.384 11.968 1.00 92.12 94 GLU A O 1
ATOM 748 N N . GLY A 1 95 ? -26.189 13.545 13.255 1.00 92.69 95 GLY A N 1
ATOM 749 C CA . GLY A 1 95 ? -24.970 13.793 14.026 1.00 92.69 95 GLY A CA 1
ATOM 750 C C . GLY A 1 95 ? -23.679 13.380 13.313 1.00 92.69 95 GLY A C 1
ATOM 751 O O . GLY A 1 95 ? -22.601 13.509 13.888 1.00 92.69 95 GLY A O 1
ATOM 752 N N . GLY A 1 96 ? -23.759 12.887 12.071 1.00 94.19 96 GLY A N 1
ATOM 753 C CA . GLY A 1 96 ? -22.591 12.458 11.305 1.00 94.19 96 GLY A CA 1
ATOM 754 C C . GLY A 1 96 ? -21.934 11.198 11.872 1.00 94.19 96 GLY A C 1
ATOM 755 O O . GLY A 1 96 ? -22.605 10.340 12.442 1.00 94.19 96 GLY A O 1
ATOM 756 N N . THR A 1 97 ? -20.623 11.055 11.673 1.00 96.44 97 THR A N 1
ATOM 757 C CA . THR A 1 97 ? -19.868 9.877 12.122 1.00 96.44 97 THR A CA 1
ATOM 758 C C . THR A 1 97 ? -19.356 10.045 13.550 1.00 96.44 97 THR A C 1
ATOM 760 O O . THR A 1 97 ? -19.057 11.158 13.993 1.00 96.44 97 THR A O 1
ATOM 763 N N . LEU A 1 98 ? -19.197 8.932 14.267 1.00 97.69 98 LEU A N 1
ATOM 764 C CA . LEU A 1 98 ? -18.597 8.902 15.597 1.00 97.69 98 LEU A CA 1
ATOM 765 C C . LEU A 1 98 ? -17.174 9.473 15.553 1.00 97.69 98 LEU A C 1
ATOM 767 O O . LEU A 1 98 ? -16.792 10.173 16.485 1.00 97.69 98 LEU A O 1
ATOM 771 N N . ARG A 1 99 ? -16.411 9.271 14.463 1.00 96.56 99 ARG A N 1
ATOM 772 C CA . ARG A 1 99 ? -15.087 9.903 14.310 1.00 96.56 99 ARG A CA 1
ATOM 773 C C . ARG A 1 99 ? -15.182 11.421 14.446 1.00 96.56 99 ARG A C 1
ATOM 775 O O . ARG A 1 99 ? -14.506 11.996 15.294 1.00 96.56 99 ARG A O 1
ATOM 782 N N . LYS A 1 100 ? -16.048 12.067 13.659 1.00 95.81 100 LYS A N 1
ATOM 783 C CA . LYS A 1 100 ? -16.242 13.525 13.726 1.00 95.81 100 LYS A CA 1
ATOM 784 C C . LYS A 1 100 ? -16.710 13.965 15.113 1.00 95.81 100 LYS A C 1
ATOM 786 O O . LYS A 1 100 ? -16.163 14.915 15.660 1.00 95.81 100 LYS A O 1
ATOM 791 N N . TYR A 1 101 ? -17.642 13.225 15.712 1.00 96.56 101 TYR A N 1
ATOM 792 C CA . TYR A 1 101 ? -18.144 13.490 17.062 1.00 96.56 101 TYR A CA 1
ATOM 793 C C . TYR A 1 101 ? -17.040 13.438 18.139 1.00 96.56 101 TYR A C 1
ATOM 795 O O . TYR A 1 101 ? -17.007 14.255 19.063 1.00 96.56 101 TYR A O 1
ATOM 803 N N . LEU A 1 102 ? -16.100 12.494 18.032 1.00 96.31 102 LEU A N 1
ATOM 804 C CA . LEU A 1 102 ? -14.986 12.358 18.975 1.00 96.31 102 LEU A CA 1
ATOM 805 C C . LEU A 1 102 ? -13.891 13.414 18.777 1.00 96.31 102 LEU A C 1
ATOM 807 O O . LEU A 1 102 ? -13.190 13.728 19.735 1.00 96.31 102 LEU A O 1
ATOM 811 N N . ARG A 1 103 ? -13.749 13.982 17.575 1.00 96.19 103 ARG A N 1
ATOM 812 C CA . ARG A 1 103 ? -12.783 15.060 17.285 1.00 96.19 103 ARG A CA 1
ATOM 813 C C . ARG A 1 103 ? -13.329 16.465 17.541 1.00 96.19 103 ARG A C 1
ATOM 815 O O . ARG A 1 103 ? -12.555 17.417 17.578 1.00 96.19 103 ARG A O 1
ATOM 822 N N . ASP A 1 104 ? -14.637 16.607 17.738 1.00 94.69 104 ASP A N 1
ATOM 823 C CA . ASP A 1 104 ? -15.250 17.894 18.051 1.00 94.69 104 ASP A CA 1
ATOM 824 C C . ASP A 1 104 ? -14.999 18.286 19.517 1.00 94.69 104 ASP A C 1
ATOM 826 O O . ASP A 1 104 ? -15.621 17.768 20.445 1.00 94.69 104 ASP A O 1
ATOM 830 N N . ASN A 1 105 ? -14.077 19.221 19.741 1.00 90.62 105 ASN A N 1
ATOM 831 C CA . ASN A 1 105 ? -13.718 19.693 21.081 1.00 90.62 105 ASN A CA 1
ATOM 832 C C . ASN A 1 105 ? -14.819 20.526 21.763 1.00 90.62 105 ASN A C 1
ATOM 834 O O . ASN A 1 105 ? -14.696 20.826 22.950 1.00 90.62 105 ASN A O 1
ATOM 838 N N . THR A 1 106 ? -15.884 20.904 21.049 1.00 93.50 106 THR A N 1
ATOM 839 C CA . THR A 1 106 ? -17.031 21.616 21.635 1.00 93.50 106 THR A CA 1
ATOM 840 C C . THR A 1 106 ? -17.979 20.678 22.386 1.00 93.50 106 THR A C 1
ATOM 842 O O . THR A 1 106 ? -18.754 21.122 23.235 1.00 93.50 106 THR A O 1
ATOM 845 N N . ILE A 1 107 ? -17.895 19.370 22.121 1.00 91.25 107 ILE A N 1
ATOM 846 C CA . ILE A 1 107 ? -18.753 18.355 22.728 1.00 91.25 107 ILE A CA 1
ATOM 847 C C . ILE A 1 107 ? -18.194 17.926 24.085 1.00 91.25 107 ILE A C 1
ATOM 849 O O . ILE A 1 107 ? -17.101 17.367 24.195 1.00 91.25 107 ILE A O 1
ATOM 853 N N . ILE A 1 108 ? -18.999 18.104 25.133 1.00 88.75 108 ILE A N 1
ATOM 854 C CA . ILE A 1 108 ? -18.686 17.621 26.480 1.00 88.75 108 ILE A CA 1
ATOM 855 C C . ILE A 1 108 ? -19.008 16.123 26.561 1.00 88.75 108 ILE A C 1
ATOM 857 O O . ILE A 1 108 ? -20.155 15.727 26.761 1.00 88.75 108 ILE A O 1
ATOM 861 N N . PHE A 1 109 ? -17.986 15.278 26.424 1.00 90.56 109 PHE A N 1
ATOM 862 C CA . PHE A 1 109 ? -18.138 13.822 26.371 1.00 90.56 109 PHE A CA 1
ATOM 863 C C . PHE A 1 109 ? -17.685 13.142 27.667 1.00 90.56 109 PHE A C 1
ATOM 865 O O . PHE A 1 109 ? -16.562 12.645 27.775 1.00 90.56 109 PHE A O 1
ATOM 872 N N . LYS A 1 110 ? -18.571 13.167 28.669 1.00 90.31 110 LYS A N 1
ATOM 873 C CA . LYS A 1 110 ? -18.338 12.592 30.004 1.00 90.31 110 LYS A CA 1
ATOM 874 C C . LYS A 1 110 ? -18.453 11.067 30.008 1.00 90.31 110 LYS A C 1
ATOM 876 O O . LYS A 1 110 ? -18.965 10.469 29.061 1.00 90.31 110 LYS A O 1
ATOM 881 N N . TRP A 1 111 ? -18.012 10.461 31.109 1.00 90.19 111 TRP A N 1
ATOM 882 C CA . TRP A 1 111 ? -18.039 9.016 31.334 1.00 90.19 111 TRP A CA 1
ATOM 883 C C . TRP A 1 111 ? -19.417 8.387 31.087 1.00 90.19 111 TRP A C 1
ATOM 885 O O . TRP A 1 111 ? -19.496 7.330 30.471 1.00 90.19 111 TRP A O 1
ATOM 895 N N . GLU A 1 112 ? -20.511 9.043 31.478 1.00 90.62 112 GLU A N 1
ATOM 896 C CA . GLU A 1 112 ? -21.865 8.518 31.270 1.00 90.62 112 GLU A CA 1
ATOM 897 C C . GLU A 1 112 ? -22.189 8.360 29.776 1.00 90.62 112 GLU A C 1
ATOM 899 O O . GLU A 1 112 ? -22.747 7.344 29.362 1.00 90.62 112 GLU A O 1
ATOM 904 N N . SER A 1 113 ? -21.781 9.328 28.949 1.00 92.06 113 SER A N 1
ATOM 905 C CA . SER A 1 113 ? -21.944 9.269 27.492 1.00 92.06 113 SER A CA 1
ATOM 906 C C . SER A 1 113 ? -21.007 8.242 26.852 1.00 92.06 113 SER A C 1
ATOM 908 O O . SER A 1 113 ? -21.421 7.523 25.943 1.00 92.06 113 SER A O 1
ATOM 910 N N . GLN A 1 114 ? -19.767 8.133 27.344 1.00 93.69 114 GLN A N 1
ATOM 911 C CA . GLN A 1 114 ? -18.801 7.119 26.902 1.00 93.69 114 GLN A CA 1
ATOM 912 C C . GLN A 1 114 ? -19.337 5.706 27.160 1.00 93.69 114 GLN A C 1
ATOM 914 O O . GLN A 1 114 ? -19.364 4.875 26.252 1.00 93.69 114 GLN A O 1
ATOM 919 N N . LEU A 1 115 ? -19.829 5.457 28.377 1.00 94.00 115 LEU A N 1
ATOM 920 C CA . LEU A 1 115 ? -20.398 4.178 28.786 1.00 94.00 115 LEU A CA 1
ATOM 921 C C . LEU A 1 115 ? -21.691 3.870 28.024 1.00 94.00 115 LEU A C 1
ATOM 923 O O . LEU A 1 115 ? -21.879 2.740 27.577 1.00 94.00 115 LEU A O 1
ATOM 927 N N . LYS A 1 116 ? -22.557 4.871 27.813 1.00 95.81 116 LYS A N 1
ATOM 928 C CA . LYS A 1 116 ? -23.754 4.734 26.972 1.00 95.81 116 LYS A CA 1
ATOM 929 C C . LYS A 1 116 ? -23.385 4.280 25.559 1.00 95.81 116 LYS A C 1
ATOM 931 O O . LYS A 1 116 ? -23.942 3.298 25.078 1.00 95.81 116 LYS A O 1
ATOM 936 N N . PHE A 1 117 ? -22.429 4.945 24.910 1.00 97.62 117 PHE A N 1
ATOM 937 C CA . PHE A 1 117 ? -22.003 4.571 23.559 1.00 97.62 117 PHE A CA 1
ATOM 938 C C . PHE A 1 117 ? -21.364 3.181 23.537 1.00 97.62 117 PHE A C 1
ATOM 940 O O . PHE A 1 117 ? -21.677 2.391 22.652 1.00 97.62 117 PHE A O 1
ATOM 947 N N . ALA A 1 118 ? -20.543 2.831 24.531 1.00 98.00 118 ALA A N 1
ATOM 948 C CA . ALA A 1 118 ? -19.977 1.488 24.643 1.00 98.00 118 ALA A CA 1
ATOM 949 C C . ALA A 1 118 ? -21.069 0.405 24.744 1.00 98.00 118 ALA A C 1
ATOM 951 O O . ALA A 1 118 ? -20.993 -0.608 24.044 1.00 98.00 118 ALA A O 1
ATOM 952 N N . LYS A 1 119 ? -22.114 0.638 25.552 1.00 97.88 119 LYS A N 1
ATOM 953 C CA . LYS A 1 119 ? -23.279 -0.254 25.681 1.00 97.88 119 LYS A CA 1
ATOM 954 C C . LYS A 1 119 ? -24.042 -0.393 24.366 1.00 97.88 119 LYS A C 1
ATOM 956 O O . LYS A 1 119 ? -24.319 -1.508 23.939 1.00 97.88 119 LYS A O 1
ATOM 961 N N . GLU A 1 120 ? -24.354 0.720 23.709 1.00 98.44 120 GLU A N 1
ATOM 962 C CA . GLU A 1 120 ? -25.124 0.723 22.462 1.00 98.44 120 GLU A CA 1
ATOM 963 C C . GLU A 1 120 ? -24.368 0.057 21.300 1.00 98.44 120 GLU A C 1
ATOM 965 O O . GLU A 1 120 ? -24.950 -0.739 20.561 1.00 98.44 120 GLU A O 1
ATOM 970 N N . ILE A 1 121 ? -23.062 0.324 21.164 1.00 98.69 121 ILE A N 1
ATOM 971 C CA . ILE A 1 121 ? -22.203 -0.343 20.174 1.00 98.69 121 ILE A CA 1
ATOM 972 C C . ILE A 1 121 ? -22.173 -1.849 20.457 1.00 98.69 121 ILE A C 1
ATOM 974 O O . ILE A 1 121 ? -22.408 -2.641 19.548 1.00 98.69 121 ILE A O 1
ATOM 978 N N . SER A 1 122 ? -21.959 -2.250 21.715 1.00 98.56 122 SER A N 1
ATOM 979 C CA . SER A 1 122 ? -21.925 -3.668 22.104 1.00 98.56 122 SER A CA 1
ATOM 980 C C . SER A 1 122 ? -23.259 -4.371 21.864 1.00 98.56 122 SER A C 1
ATOM 982 O O . SER A 1 122 ? -23.269 -5.506 21.402 1.00 98.56 122 SER A O 1
ATOM 984 N N . SER A 1 123 ? -24.385 -3.692 22.108 1.00 98.44 123 SER A N 1
ATOM 985 C CA . SER A 1 123 ? -25.724 -4.204 21.791 1.00 98.44 123 SER A CA 1
ATOM 986 C C . SER A 1 123 ? -25.882 -4.451 20.292 1.00 98.44 123 SER A C 1
ATOM 988 O O . SER A 1 123 ? -26.356 -5.509 19.886 1.00 98.44 123 SER A O 1
ATOM 990 N N . GLY A 1 124 ? -25.439 -3.502 19.458 1.00 98.38 124 GLY A N 1
ATOM 991 C CA . GLY A 1 124 ? -25.438 -3.660 18.005 1.00 98.38 124 GLY A CA 1
ATOM 992 C C . GLY A 1 124 ? -24.583 -4.843 17.543 1.00 98.38 124 GLY A C 1
ATOM 993 O O . GLY A 1 124 ? -25.044 -5.630 16.726 1.00 98.38 124 GLY A O 1
ATOM 994 N N . ILE A 1 125 ? -23.378 -5.014 18.094 1.00 98.50 125 ILE A N 1
ATOM 995 C CA . ILE A 1 125 ? -22.502 -6.152 17.764 1.00 98.50 125 ILE A CA 1
ATOM 996 C C . ILE A 1 125 ? -23.084 -7.479 18.263 1.00 98.50 125 ILE A C 1
ATOM 998 O O . ILE A 1 125 ? -23.037 -8.465 17.534 1.00 98.50 125 ILE A O 1
ATOM 1002 N N . SER A 1 126 ? -23.706 -7.506 19.445 1.00 98.38 126 SER A N 1
ATOM 1003 C CA . SER A 1 126 ? -24.373 -8.707 19.960 1.00 98.38 126 SER A CA 1
ATOM 1004 C C . SER A 1 126 ? -25.489 -9.161 19.033 1.00 98.38 126 SER A C 1
ATOM 1006 O O . SER A 1 126 ? -25.589 -10.349 18.753 1.00 98.38 126 SER A O 1
ATOM 1008 N N . TRP A 1 127 ? -26.279 -8.224 18.507 1.00 98.38 127 TRP A N 1
ATOM 1009 C CA . TRP A 1 127 ? -27.300 -8.530 17.508 1.00 98.38 127 TRP A CA 1
ATOM 1010 C C . TRP A 1 127 ? -26.711 -9.142 16.230 1.00 98.38 127 TRP A C 1
ATOM 1012 O O . TRP A 1 127 ? -27.298 -10.053 15.649 1.00 98.38 127 TRP A O 1
ATOM 1022 N N . LEU A 1 128 ? -25.544 -8.668 15.780 1.00 97.94 128 LEU A N 1
ATOM 1023 C CA . LEU A 1 128 ? -24.873 -9.239 14.610 1.00 97.94 128 LEU A CA 1
ATOM 1024 C C . LEU A 1 128 ? -24.375 -10.661 14.889 1.00 97.94 128 LEU A C 1
ATOM 1026 O O . LEU A 1 128 ? -24.712 -11.576 14.139 1.00 97.94 128 LEU A O 1
ATOM 1030 N N . HIS A 1 129 ? -23.613 -10.854 15.966 1.00 97.31 129 HIS A N 1
ATOM 1031 C CA . HIS A 1 129 ? -22.962 -12.130 16.278 1.00 97.31 129 HIS A CA 1
ATOM 1032 C C . HIS A 1 129 ? -23.979 -13.193 16.704 1.00 97.31 129 HIS A C 1
ATOM 1034 O O . HIS A 1 129 ? -24.061 -14.257 16.098 1.00 97.31 129 HIS A O 1
ATOM 1040 N N . VAL A 1 130 ? -24.811 -12.882 17.699 1.00 96.62 130 VAL A N 1
ATOM 1041 C CA . VAL A 1 130 ? -25.660 -13.862 18.392 1.00 96.62 130 VAL A CA 1
ATOM 1042 C C . VAL A 1 130 ? -26.948 -14.136 17.622 1.00 96.62 130 VAL A C 1
ATOM 1044 O O . VAL A 1 130 ? -27.287 -15.289 17.365 1.00 96.62 130 VAL A O 1
ATOM 1047 N N . ASP A 1 131 ? -27.674 -13.086 17.234 1.00 95.81 131 ASP A N 1
ATOM 1048 C CA . ASP A 1 131 ? -28.998 -13.239 16.621 1.00 95.81 131 ASP A CA 1
ATOM 1049 C C . ASP A 1 131 ? -28.940 -13.478 15.108 1.00 95.81 131 ASP A C 1
ATOM 1051 O O . ASP A 1 131 ? -29.878 -14.036 14.527 1.00 95.81 131 ASP A O 1
ATOM 1055 N N . LYS A 1 132 ? -27.875 -13.013 14.441 1.00 95.56 132 LYS A N 1
ATOM 1056 C CA . LYS A 1 132 ? -27.754 -13.070 12.975 1.00 95.56 132 LYS A CA 1
ATOM 1057 C C . LYS A 1 132 ? -26.611 -13.933 12.464 1.00 95.56 132 LYS A C 1
ATOM 1059 O O . LYS A 1 132 ? -26.646 -14.275 11.283 1.00 95.56 132 LYS A O 1
ATOM 1064 N N . GLY A 1 133 ? -25.637 -14.298 13.300 1.00 95.56 133 GLY A N 1
ATOM 1065 C CA . GLY A 1 133 ? -24.444 -15.019 12.855 1.00 95.56 133 GLY A CA 1
ATOM 1066 C C . GLY A 1 133 ? -23.669 -14.249 11.781 1.00 95.56 133 GLY A C 1
ATOM 1067 O O . GLY A 1 133 ? -23.191 -14.845 10.816 1.00 95.56 133 GLY A O 1
ATOM 1068 N N . ILE A 1 134 ? -23.614 -12.921 11.894 1.00 95.56 134 ILE A N 1
ATOM 1069 C CA . ILE A 1 134 ? -22.960 -12.009 10.952 1.00 95.56 134 ILE A CA 1
ATOM 1070 C C . ILE A 1 134 ? -21.756 -11.370 11.633 1.00 95.56 134 ILE A C 1
ATOM 1072 O O . ILE A 1 134 ? -21.876 -10.821 12.721 1.00 95.56 134 ILE A O 1
ATOM 1076 N N . ILE A 1 135 ? -20.620 -11.364 10.945 1.00 95.44 135 ILE A N 1
ATOM 1077 C CA . ILE A 1 135 ? -19.420 -10.621 11.331 1.00 95.44 135 ILE A CA 1
ATOM 1078 C C . ILE A 1 135 ? -19.443 -9.286 10.584 1.00 95.44 135 ILE A C 1
ATOM 1080 O O . ILE A 1 135 ? -19.637 -9.268 9.366 1.00 95.44 135 ILE A O 1
ATOM 1084 N N . HIS A 1 136 ? -19.250 -8.167 11.285 1.00 95.56 136 HIS A N 1
ATOM 1085 C CA . HIS A 1 136 ? -19.223 -6.836 10.679 1.00 95.56 136 HIS A CA 1
ATOM 1086 C C . HIS A 1 136 ? -17.994 -6.672 9.771 1.00 95.56 136 HIS A C 1
ATOM 1088 O O . HIS A 1 136 ? -18.127 -6.259 8.617 1.00 95.56 136 HIS A O 1
ATOM 1094 N N . GLY A 1 137 ? -16.803 -7.007 10.281 1.00 91.75 137 GLY A N 1
ATOM 1095 C CA . GLY A 1 137 ? -15.549 -7.143 9.529 1.00 91.75 137 GLY A CA 1
ATOM 1096 C C . GLY A 1 137 ? -14.840 -5.837 9.155 1.00 91.75 137 GLY A C 1
ATOM 1097 O O . GLY A 1 137 ? -13.765 -5.858 8.556 1.00 91.75 137 GLY A O 1
ATOM 1098 N N . ASN A 1 138 ? -15.435 -4.689 9.481 1.00 92.50 138 ASN A N 1
ATOM 1099 C CA . ASN A 1 138 ? -14.855 -3.361 9.258 1.00 92.50 138 ASN A CA 1
ATOM 1100 C C . ASN A 1 138 ? -15.346 -2.338 10.294 1.00 92.50 138 ASN A C 1
ATOM 1102 O O . ASN A 1 138 ? -15.837 -1.262 9.950 1.00 92.50 138 ASN A O 1
ATOM 1106 N N . LEU A 1 139 ? -15.320 -2.711 11.572 1.00 96.12 139 LEU A N 1
ATOM 1107 C CA . LEU A 1 139 ? -15.811 -1.852 12.644 1.00 96.12 139 LEU A CA 1
ATOM 1108 C C . LEU A 1 139 ? -14.777 -0.752 12.960 1.00 96.12 139 LEU A C 1
ATOM 1110 O O . LEU A 1 139 ? -13.653 -1.032 13.361 1.00 96.12 139 LEU A O 1
ATOM 1114 N N . HIS A 1 140 ? -15.151 0.511 12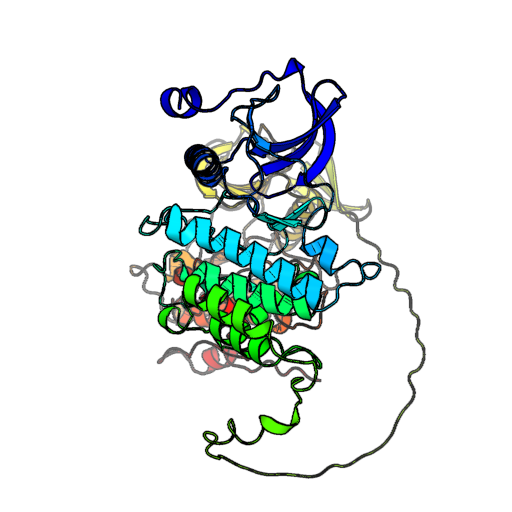.759 1.00 96.81 140 HIS A N 1
ATOM 1115 C CA . HIS A 1 140 ? -14.357 1.693 13.118 1.00 96.81 140 HIS A CA 1
ATOM 1116 C C . HIS A 1 140 ? -15.276 2.924 13.245 1.00 96.81 140 HIS A C 1
ATOM 1118 O O . HIS A 1 140 ? -16.379 2.908 12.698 1.00 96.81 140 HIS A O 1
ATOM 1124 N N . PRO A 1 141 ? -14.847 4.031 13.881 1.00 97.44 141 PRO A N 1
ATOM 1125 C CA . PRO A 1 141 ? -15.708 5.192 14.152 1.00 97.44 141 PRO A CA 1
ATOM 1126 C C . PRO A 1 141 ? -16.312 5.927 12.941 1.00 97.44 141 PRO A C 1
ATOM 1128 O O . PRO A 1 141 ? -17.185 6.766 13.126 1.00 97.44 141 PRO A O 1
ATOM 1131 N N . GLU A 1 142 ? -15.877 5.657 11.707 1.00 95.00 142 GLU A N 1
ATOM 1132 C CA . GLU A 1 142 ? -16.559 6.208 10.509 1.00 95.00 142 GLU A CA 1
ATOM 1133 C C . GLU A 1 142 ? -17.791 5.385 10.113 1.00 95.00 142 GLU A C 1
ATOM 1135 O O . GLU A 1 142 ? -18.703 5.911 9.486 1.00 95.00 142 GLU A O 1
ATOM 1140 N N . ASN A 1 143 ? -17.837 4.116 10.526 1.00 96.62 143 ASN A N 1
ATOM 1141 C CA . ASN A 1 143 ? -18.950 3.195 10.288 1.00 96.62 143 ASN A CA 1
ATOM 1142 C C . ASN A 1 143 ? -19.927 3.153 11.474 1.00 96.62 143 ASN A C 1
ATOM 1144 O O . ASN A 1 143 ? -20.818 2.312 11.535 1.00 96.62 143 ASN A O 1
ATOM 1148 N N . ILE A 1 144 ? -19.766 4.068 12.430 1.00 98.38 144 ILE A N 1
ATOM 1149 C CA . ILE A 1 144 ? -20.683 4.276 13.546 1.00 98.38 144 ILE A CA 1
ATOM 1150 C C . ILE A 1 144 ? -21.200 5.699 13.407 1.00 98.38 144 ILE A C 1
ATOM 1152 O O . ILE A 1 144 ? -20.413 6.639 13.371 1.00 98.38 144 ILE A O 1
ATOM 1156 N N . LEU A 1 145 ? -22.510 5.862 13.282 1.00 97.75 145 LEU A N 1
ATOM 1157 C CA . LEU A 1 145 ? -23.153 7.150 13.047 1.00 97.75 145 LEU A CA 1
ATOM 1158 C C . LEU A 1 145 ? -23.880 7.626 14.302 1.00 97.75 145 LEU A C 1
ATOM 1160 O O . LEU A 1 145 ? -24.343 6.809 15.093 1.00 97.75 145 LEU A O 1
ATOM 1164 N N . ILE A 1 146 ? -24.006 8.940 14.469 1.00 96.94 146 ILE A N 1
ATOM 1165 C CA . ILE A 1 146 ? -24.711 9.560 15.591 1.00 96.94 146 ILE A CA 1
ATOM 1166 C C . ILE A 1 146 ? -26.090 10.028 15.134 1.00 96.94 146 ILE A C 1
ATOM 1168 O O . ILE A 1 146 ? -26.224 10.802 14.187 1.00 96.94 146 ILE A O 1
ATOM 1172 N N . GLN A 1 147 ? -27.124 9.585 15.842 1.00 93.75 147 GLN A N 1
ATOM 1173 C CA . GLN A 1 147 ? -28.509 9.947 15.589 1.00 93.75 147 GLN A CA 1
ATOM 1174 C C . GLN A 1 147 ? -29.214 10.271 16.904 1.00 93.75 147 GLN A C 1
ATOM 1176 O O . GLN A 1 147 ? -29.455 9.374 17.709 1.00 93.75 147 GLN A O 1
ATOM 1181 N N . LYS A 1 148 ? -29.576 11.547 17.105 1.00 85.44 148 LYS A N 1
ATOM 1182 C CA . LYS A 1 148 ? -30.340 12.025 18.279 1.00 85.44 148 LYS A CA 1
ATOM 1183 C C . LYS A 1 148 ? -29.800 11.452 19.604 1.00 85.44 148 LYS A C 1
ATOM 1185 O O . LYS A 1 148 ? -30.530 10.811 20.355 1.00 85.44 148 LYS A O 1
ATOM 1190 N N . ASP A 1 149 ? -28.496 11.621 19.824 1.00 85.44 149 ASP A N 1
ATOM 1191 C CA . ASP A 1 149 ? -27.736 11.138 20.991 1.00 85.44 149 ASP A CA 1
ATOM 1192 C C . ASP A 1 149 ? -27.616 9.613 21.154 1.00 85.44 149 ASP A C 1
ATOM 1194 O O . ASP A 1 149 ? -27.212 9.142 22.218 1.00 85.44 149 ASP A O 1
ATOM 1198 N N . THR A 1 150 ? -27.949 8.837 20.124 1.00 94.62 150 THR A N 1
ATOM 1199 C CA . THR A 1 150 ? -27.726 7.382 20.059 1.00 94.62 150 THR A CA 1
ATOM 1200 C C . THR A 1 150 ? -26.788 7.037 18.910 1.00 94.62 150 THR A C 1
ATOM 1202 O O . THR A 1 150 ? -26.608 7.841 17.990 1.00 94.62 150 THR A O 1
ATOM 1205 N N . ILE A 1 151 ? -26.199 5.846 18.941 1.00 97.50 151 ILE A N 1
ATOM 1206 C CA . ILE A 1 151 ? -25.360 5.346 17.847 1.00 97.50 151 ILE A CA 1
ATOM 1207 C C . ILE A 1 151 ? -26.140 4.446 16.880 1.00 97.50 151 ILE A C 1
ATOM 1209 O O . ILE A 1 151 ? -27.085 3.746 17.259 1.00 97.50 151 ILE A O 1
ATOM 1213 N N . LYS A 1 152 ? -25.678 4.412 15.628 1.00 98.19 152 LYS A N 1
ATOM 1214 C CA . LYS A 1 152 ? -26.138 3.524 14.556 1.00 98.19 152 LYS A CA 1
ATOM 1215 C C . LYS A 1 152 ? -24.932 2.879 13.871 1.00 98.19 152 LYS A C 1
ATOM 1217 O O . LYS A 1 152 ? -24.156 3.582 13.228 1.00 98.19 152 LYS A O 1
ATOM 1222 N N . LEU A 1 153 ? -24.770 1.563 13.980 1.00 98.06 153 LEU A N 1
ATOM 1223 C CA . LEU A 1 153 ? -23.787 0.821 13.186 1.00 98.06 153 LEU A CA 1
ATOM 1224 C C . LEU A 1 153 ? -24.220 0.807 11.719 1.00 98.06 153 LEU A C 1
ATOM 1226 O O . LEU A 1 153 ? -25.393 0.575 11.415 1.00 98.06 153 LEU A O 1
ATOM 1230 N N . ALA A 1 154 ? -23.278 1.064 10.823 1.00 95.94 154 ALA A N 1
ATOM 1231 C CA . ALA A 1 154 ? -23.505 1.206 9.395 1.00 95.94 154 ALA A CA 1
ATOM 1232 C C . ALA A 1 154 ? -22.385 0.538 8.584 1.00 95.94 154 ALA A C 1
ATOM 1234 O O . ALA A 1 154 ? -21.346 0.175 9.114 1.00 95.94 154 ALA A O 1
ATOM 1235 N N . ASP A 1 155 ? -22.595 0.457 7.269 1.00 92.88 155 ASP A N 1
ATOM 1236 C CA . ASP A 1 155 ? -21.648 -0.079 6.284 1.00 92.88 155 ASP A CA 1
ATOM 1237 C C . ASP A 1 155 ? -21.325 -1.580 6.422 1.00 92.88 155 ASP A C 1
ATOM 1239 O O . ASP A 1 155 ? -20.243 -1.995 6.834 1.00 92.88 155 ASP A O 1
ATOM 1243 N N . PHE A 1 156 ? -22.262 -2.402 5.943 1.00 92.94 156 PHE A N 1
ATOM 1244 C CA . PHE A 1 156 ? -22.133 -3.861 5.880 1.00 92.94 156 PHE A CA 1
ATOM 1245 C C . PHE A 1 156 ? -21.440 -4.359 4.602 1.00 92.94 156 PHE A C 1
ATOM 1247 O O . PHE A 1 156 ? -21.528 -5.541 4.265 1.00 92.94 156 PHE A O 1
ATOM 1254 N N . GLY A 1 157 ? -20.743 -3.487 3.860 1.00 88.81 157 GLY A N 1
ATOM 1255 C CA . GLY A 1 157 ? -20.120 -3.838 2.573 1.00 88.81 157 GLY A CA 1
ATOM 1256 C C . GLY A 1 157 ? -18.998 -4.868 2.660 1.00 88.81 157 GLY A C 1
ATOM 1257 O O . GLY A 1 157 ? -18.518 -5.373 1.645 1.00 88.81 157 GLY A O 1
ATOM 1258 N N . ARG A 1 158 ? -18.574 -5.176 3.884 1.00 87.00 158 ARG A N 1
ATOM 1259 C CA . ARG A 1 158 ? -17.515 -6.134 4.205 1.00 87.00 158 ARG A CA 1
ATOM 1260 C C . ARG A 1 158 ? -17.950 -7.227 5.160 1.00 87.00 158 ARG A C 1
ATOM 1262 O O . ARG A 1 158 ? -17.131 -8.062 5.533 1.00 87.00 158 ARG A O 1
ATOM 1269 N N . SER A 1 159 ? -19.215 -7.198 5.546 1.00 91.44 159 SER A N 1
ATOM 1270 C CA . SER A 1 159 ? -19.764 -8.172 6.459 1.00 91.44 159 SER A CA 1
ATOM 1271 C C . SER A 1 159 ? -19.911 -9.519 5.769 1.00 91.44 159 SER A C 1
ATOM 1273 O O . SER A 1 159 ? -20.094 -9.613 4.549 1.00 91.44 159 SER A O 1
ATOM 1275 N N . CYS A 1 160 ? -19.828 -10.576 6.559 1.00 89.88 160 CYS A N 1
ATOM 1276 C CA . CYS A 1 160 ? -19.983 -11.938 6.084 1.00 89.88 160 CYS A CA 1
ATOM 1277 C C . CYS A 1 160 ? -20.731 -12.777 7.119 1.00 89.88 160 CYS A C 1
ATOM 1279 O O . CYS A 1 160 ? -20.812 -12.417 8.293 1.00 89.88 160 CYS A O 1
ATOM 1281 N N . LEU A 1 161 ? -21.303 -13.893 6.672 1.00 89.12 161 LEU A N 1
ATOM 1282 C CA . LEU A 1 161 ? -21.858 -14.884 7.587 1.00 89.12 161 LEU A CA 1
ATOM 1283 C C . LEU A 1 161 ? -20.712 -15.615 8.286 1.00 89.12 161 LEU A C 1
ATOM 1285 O O . LEU A 1 161 ? -19.690 -15.919 7.658 1.00 89.12 161 LEU A O 1
ATOM 1289 N N . ASN A 1 162 ? -20.896 -15.921 9.564 1.00 82.69 162 ASN A N 1
ATOM 1290 C CA . ASN A 1 162 ? -19.939 -16.699 10.331 1.00 82.69 162 ASN A CA 1
ATOM 1291 C C . ASN A 1 162 ? -19.698 -18.062 9.640 1.00 82.69 162 ASN A C 1
ATOM 1293 O O . ASN A 1 162 ? -20.635 -18.711 9.171 1.00 82.69 162 ASN A O 1
ATOM 1297 N N . GLY A 1 163 ? -18.430 -18.455 9.501 1.00 72.19 163 GLY A N 1
ATOM 1298 C CA . GLY A 1 163 ? -18.012 -19.675 8.798 1.00 72.19 163 GLY A CA 1
ATOM 1299 C C . GLY A 1 163 ? -17.957 -19.590 7.264 1.00 72.19 163 GLY A C 1
ATOM 1300 O O . GLY A 1 163 ? -17.627 -20.585 6.619 1.00 72.19 163 GLY A O 1
ATOM 1301 N N . SER A 1 164 ? -18.251 -18.436 6.652 1.00 71.69 164 SER A N 1
ATOM 1302 C CA . SER A 1 164 ? -18.067 -18.244 5.204 1.00 71.69 164 SER A CA 1
ATOM 1303 C C . SER A 1 164 ? -16.613 -17.910 4.839 1.00 71.69 164 SER A C 1
ATOM 1305 O O . SER A 1 164 ? -15.907 -17.231 5.584 1.00 71.69 164 SER A O 1
ATOM 1307 N N . VAL A 1 165 ? -16.151 -18.372 3.670 1.00 59.06 165 VAL A N 1
ATOM 1308 C CA . VAL A 1 165 ? -14.814 -18.036 3.151 1.00 59.06 165 VAL A CA 1
ATOM 1309 C C . VAL A 1 165 ? -14.825 -16.574 2.695 1.00 59.06 165 VAL A C 1
ATOM 1311 O O . VAL A 1 165 ? -15.353 -16.250 1.633 1.00 59.06 165 VAL A O 1
ATOM 1314 N N . SER A 1 166 ? -14.279 -15.671 3.511 1.00 54.88 166 SER A N 1
ATOM 1315 C CA . SER A 1 166 ? -14.159 -14.254 3.154 1.00 54.88 166 SER A CA 1
ATOM 1316 C C . SER A 1 166 ? -13.098 -14.060 2.066 1.00 54.88 166 SER A C 1
ATOM 1318 O O . SER A 1 166 ? -11.999 -14.595 2.195 1.00 54.88 166 SER A O 1
ATOM 1320 N N . ASN A 1 167 ? -13.380 -13.250 1.036 1.00 51.03 167 ASN A N 1
ATOM 1321 C CA . ASN A 1 167 ? -12.362 -12.838 0.061 1.00 51.03 167 ASN A CA 1
ATOM 1322 C C . ASN A 1 167 ? -11.204 -12.122 0.783 1.00 51.03 167 ASN A C 1
ATOM 1324 O O . ASN A 1 167 ? -11.380 -11.074 1.402 1.00 51.03 167 ASN A O 1
ATOM 1328 N N . THR A 1 168 ? -10.025 -12.730 0.692 1.00 47.62 168 THR A N 1
ATOM 1329 C CA . THR A 1 168 ? -8.825 -12.582 1.531 1.00 47.62 168 THR A CA 1
ATOM 1330 C C . THR A 1 168 ? -7.965 -11.346 1.244 1.00 47.62 168 THR A C 1
ATOM 1332 O O . THR A 1 168 ? -6.772 -11.332 1.546 1.00 47.62 168 THR A O 1
ATOM 1335 N N . GLU A 1 169 ? -8.515 -10.282 0.657 1.00 55.19 169 GLU A N 1
ATOM 1336 C CA . GLU A 1 169 ? -7.749 -9.040 0.529 1.00 55.19 169 GLU A CA 1
ATOM 1337 C C . GLU A 1 169 ? -7.747 -8.308 1.877 1.00 55.19 169 GLU A C 1
ATOM 1339 O O . GLU A 1 169 ? -8.769 -7.758 2.297 1.00 55.19 169 GLU A O 1
ATOM 1344 N N . VAL A 1 170 ? -6.587 -8.289 2.550 1.00 58.09 170 VAL A N 1
ATOM 1345 C CA . VAL A 1 170 ? -6.330 -7.514 3.776 1.00 58.09 170 VAL A CA 1
ATOM 1346 C C . VAL A 1 170 ? -6.616 -6.041 3.494 1.00 58.09 170 VAL A C 1
ATOM 1348 O O . VAL A 1 170 ? -5.795 -5.291 2.972 1.00 58.09 170 VAL A O 1
ATOM 1351 N N . ARG A 1 171 ? -7.832 -5.624 3.813 1.00 65.00 171 ARG A N 1
ATOM 1352 C CA . ARG A 1 171 ? -8.315 -4.253 3.676 1.00 65.00 171 ARG A CA 1
ATOM 1353 C C . ARG A 1 171 ? -8.930 -3.860 5.019 1.00 65.00 171 ARG A C 1
ATOM 1355 O O . ARG A 1 171 ? -9.480 -4.719 5.697 1.00 65.00 171 ARG A O 1
ATOM 1362 N N . GLY A 1 172 ? -8.994 -2.577 5.340 1.00 79.19 172 GLY A N 1
ATOM 1363 C CA . GLY A 1 172 ? -9.621 -2.075 6.570 1.00 79.19 172 GLY A CA 1
ATOM 1364 C C . GLY A 1 172 ? -8.856 -0.871 7.106 1.00 79.19 172 GLY A C 1
ATOM 1365 O O . GLY A 1 172 ? -7.857 -0.462 6.513 1.00 79.19 172 GLY A O 1
ATOM 1366 N N . VAL A 1 173 ? -9.319 -0.293 8.213 1.00 90.81 173 VAL A N 1
ATOM 1367 C CA . VAL A 1 173 ? -8.604 0.799 8.887 1.00 90.81 173 VAL A CA 1
ATOM 1368 C C . VAL A 1 173 ? -7.621 0.180 9.881 1.00 90.81 173 VAL A C 1
ATOM 1370 O O . VAL A 1 173 ? -8.039 -0.395 10.880 1.00 90.81 173 VAL A O 1
ATOM 1373 N N . ILE A 1 174 ? -6.323 0.271 9.578 1.00 93.62 174 ILE A N 1
ATOM 1374 C CA . ILE A 1 174 ? -5.249 -0.558 10.161 1.00 93.62 174 ILE A CA 1
ATOM 1375 C C . ILE A 1 174 ? -5.310 -0.717 11.688 1.00 93.62 174 ILE A C 1
ATOM 1377 O O . ILE A 1 174 ? -5.274 -1.862 12.132 1.00 93.62 174 ILE A O 1
ATOM 1381 N N . PRO A 1 175 ? -5.452 0.348 12.503 1.00 96.81 175 PRO A N 1
ATOM 1382 C CA . PRO A 1 175 ? -5.469 0.193 13.957 1.00 96.81 175 PRO A CA 1
ATOM 1383 C C . PRO A 1 175 ? -6.599 -0.679 14.505 1.00 96.81 175 PRO A C 1
ATOM 1385 O O . PRO A 1 175 ? -6.470 -1.231 15.592 1.00 96.81 175 PRO A O 1
ATOM 1388 N N . TYR A 1 176 ? -7.699 -0.806 13.763 1.00 97.31 176 TYR A N 1
ATOM 1389 C CA . TYR A 1 176 ? -8.881 -1.570 14.161 1.00 97.31 176 TYR A CA 1
ATOM 1390 C C . TYR A 1 176 ? -8.868 -2.994 13.595 1.00 97.31 176 TYR A C 1
ATOM 1392 O O . TYR A 1 176 ? -9.769 -3.768 13.904 1.00 97.31 176 TYR A O 1
ATOM 1400 N N . MET A 1 177 ? -7.893 -3.346 12.752 1.00 93.00 177 MET A N 1
ATOM 1401 C CA . MET A 1 177 ? -7.813 -4.664 12.123 1.00 93.00 177 MET A CA 1
ATOM 1402 C C . MET A 1 177 ? -7.217 -5.696 13.077 1.00 93.00 177 MET A C 1
ATOM 1404 O O . MET A 1 177 ? -6.235 -5.414 13.758 1.00 93.00 177 MET A O 1
ATOM 1408 N N . ASP A 1 178 ? -7.789 -6.901 13.062 1.00 92.38 178 ASP A N 1
ATOM 1409 C CA . ASP A 1 178 ? -7.289 -8.059 13.807 1.00 92.38 178 ASP A CA 1
ATOM 1410 C C . ASP A 1 178 ? -5.788 -8.303 13.514 1.00 92.38 178 ASP A C 1
ATOM 1412 O O . ASP A 1 178 ? -5.429 -8.448 12.338 1.00 92.38 178 ASP A O 1
ATOM 1416 N N . PRO A 1 179 ? -4.909 -8.367 14.536 1.00 91.56 179 PRO A N 1
ATOM 1417 C CA . PRO A 1 179 ? -3.471 -8.563 14.366 1.00 91.56 179 PRO A CA 1
ATOM 1418 C C . PRO A 1 179 ? -3.103 -9.812 13.565 1.00 91.56 179 PRO A C 1
ATOM 1420 O O . PRO A 1 179 ? -2.083 -9.811 12.874 1.00 91.56 179 PRO A O 1
ATOM 1423 N N . LYS A 1 180 ? -3.962 -10.844 13.572 1.00 88.94 180 LYS A N 1
ATOM 1424 C CA . LYS A 1 180 ? -3.780 -12.063 12.772 1.00 88.94 180 LYS A CA 1
ATOM 1425 C C . LYS A 1 180 ? -3.699 -11.798 11.266 1.00 88.94 180 LYS A C 1
ATOM 1427 O O . LYS A 1 180 ? -3.029 -12.547 10.560 1.00 88.94 180 LYS A O 1
ATOM 1432 N N . PHE A 1 181 ? -4.278 -10.701 10.768 1.00 84.00 181 PHE A N 1
ATOM 1433 C CA . PHE A 1 181 ? -4.122 -10.287 9.366 1.00 84.00 181 PHE A CA 1
ATOM 1434 C C . PHE A 1 181 ? -2.719 -9.772 9.016 1.00 84.00 181 PHE A C 1
ATOM 1436 O O . PHE A 1 181 ? -2.401 -9.628 7.834 1.00 84.00 181 PHE A O 1
ATOM 1443 N N . PHE A 1 182 ? -1.889 -9.461 10.012 1.00 81.62 182 PHE A N 1
ATOM 1444 C CA . PHE A 1 182 ? -0.516 -8.994 9.816 1.00 81.62 182 PHE A CA 1
ATOM 1445 C C . PHE A 1 182 ? 0.519 -10.109 10.001 1.00 81.62 182 PHE A C 1
ATOM 1447 O O . PHE A 1 182 ? 1.709 -9.865 9.816 1.00 81.62 182 PHE A O 1
ATOM 1454 N N . GLU A 1 183 ? 0.092 -11.331 10.328 1.00 76.62 183 GLU A N 1
ATOM 1455 C CA . GLU A 1 183 ? 0.994 -12.463 10.508 1.00 76.62 183 GLU A CA 1
ATOM 1456 C C . GLU A 1 183 ? 1.373 -13.099 9.154 1.00 76.62 183 GLU A C 1
ATOM 1458 O O . GLU A 1 183 ? 0.498 -13.575 8.425 1.00 76.62 183 GLU A O 1
ATOM 1463 N N . PRO A 1 184 ? 2.674 -13.200 8.814 1.00 62.59 184 PRO A N 1
ATOM 1464 C CA . PRO A 1 184 ? 3.122 -13.724 7.517 1.00 62.59 184 PRO A CA 1
ATOM 1465 C C . PRO A 1 184 ? 2.667 -15.162 7.219 1.00 62.59 184 PRO A C 1
ATOM 1467 O O . PRO A 1 184 ? 2.513 -15.543 6.056 1.00 62.59 184 PRO A O 1
ATOM 1470 N N . GLN A 1 185 ? 2.472 -15.966 8.270 1.00 58.78 185 GLN A N 1
ATOM 1471 C CA . GLN A 1 185 ? 2.138 -17.390 8.181 1.00 58.78 185 GLN A CA 1
ATOM 1472 C C . GLN A 1 185 ? 0.629 -17.639 8.009 1.00 58.78 185 GLN A C 1
ATOM 1474 O O . GLN A 1 185 ? 0.233 -18.714 7.567 1.00 58.78 185 GLN A O 1
ATOM 1479 N N . ASN A 1 186 ? -0.217 -16.639 8.278 1.00 60.44 186 ASN A N 1
ATOM 1480 C CA . ASN A 1 186 ? -1.673 -16.778 8.342 1.00 60.44 186 ASN A CA 1
ATOM 1481 C C . ASN A 1 186 ? -2.374 -16.262 7.075 1.00 60.44 186 ASN A C 1
ATOM 1483 O O . ASN A 1 186 ? -3.339 -15.500 7.116 1.00 60.44 186 ASN A O 1
ATOM 1487 N N . ARG A 1 187 ? -1.917 -16.739 5.907 1.00 55.34 187 ARG A N 1
ATOM 1488 C CA . ARG A 1 187 ? -2.477 -16.369 4.587 1.00 55.34 187 ARG A CA 1
ATOM 1489 C C . ARG A 1 187 ? -3.953 -16.756 4.404 1.00 55.34 187 ARG A C 1
ATOM 1491 O O . ARG A 1 187 ? -4.596 -16.252 3.488 1.00 55.34 187 ARG A O 1
ATOM 1498 N N . SER A 1 188 ? -4.478 -17.644 5.248 1.00 62.91 188 SER A N 1
ATOM 1499 C CA . SER A 1 188 ? -5.861 -18.132 5.218 1.00 62.91 188 SER A CA 1
ATOM 1500 C C . SER A 1 188 ? -6.694 -17.713 6.431 1.00 62.91 188 SER A C 1
ATOM 1502 O O . SER A 1 188 ? -7.774 -18.272 6.622 1.00 62.91 188 SER A O 1
ATOM 1504 N N . TYR A 1 189 ? -6.216 -16.787 7.273 1.00 70.94 189 TYR A N 1
ATOM 1505 C CA . TYR A 1 189 ? -7.012 -16.317 8.407 1.00 70.94 189 TYR A CA 1
ATOM 1506 C C . TYR A 1 189 ? -8.247 -15.569 7.891 1.00 70.94 189 TYR A C 1
ATOM 1508 O O . TYR A 1 189 ? -8.143 -14.520 7.251 1.00 70.94 189 TYR A O 1
ATOM 1516 N N . GLY A 1 190 ? -9.418 -16.164 8.109 1.00 78.31 190 GLY A N 1
ATOM 1517 C CA . GLY A 1 190 ? -10.704 -15.564 7.782 1.00 78.31 190 GLY A CA 1
ATOM 1518 C C . GLY A 1 190 ? -11.159 -14.605 8.876 1.00 78.31 190 GLY A C 1
ATOM 1519 O O . GLY A 1 190 ? -10.725 -14.694 10.022 1.00 78.31 190 GLY A O 1
ATOM 1520 N N . LEU A 1 191 ? -12.071 -13.700 8.524 1.00 85.88 191 LEU A N 1
ATOM 1521 C CA . LEU A 1 191 ? -12.778 -12.902 9.522 1.00 85.88 191 LEU A CA 1
ATOM 1522 C C . LEU A 1 191 ? -13.521 -13.815 10.507 1.00 85.88 191 LEU A C 1
ATOM 1524 O O . LEU A 1 191 ? -14.212 -14.747 10.095 1.00 85.88 191 LEU A O 1
ATOM 1528 N N . THR A 1 192 ? -13.409 -13.506 11.797 1.00 91.31 192 THR A N 1
ATOM 1529 C CA . THR A 1 192 ? -14.161 -14.160 12.875 1.00 91.31 192 THR A CA 1
ATOM 1530 C C . THR A 1 192 ? -14.887 -13.110 13.713 1.00 91.31 192 THR A C 1
ATOM 1532 O O . THR A 1 192 ? -14.578 -11.919 13.647 1.00 91.31 192 THR A O 1
ATOM 1535 N N . GLU A 1 193 ? -15.824 -13.533 14.561 1.00 95.50 193 GLU A N 1
ATOM 1536 C CA . GLU A 1 193 ? -16.453 -12.643 15.550 1.00 95.50 193 GLU A CA 1
ATOM 1537 C C . GLU A 1 193 ? -15.400 -11.974 16.449 1.00 95.50 193 GLU A C 1
ATOM 1539 O O . GLU A 1 193 ? -15.520 -10.800 16.798 1.00 95.50 193 GLU A O 1
ATOM 1544 N N . LYS A 1 194 ? -14.294 -12.675 16.738 1.00 96.56 194 LYS A N 1
ATOM 1545 C CA . LYS A 1 194 ? -13.162 -12.146 17.511 1.00 96.56 194 LYS A CA 1
ATOM 1546 C C . LYS A 1 194 ? -12.440 -10.998 16.807 1.00 96.56 194 LYS A C 1
ATOM 1548 O O . LYS A 1 194 ? -11.836 -10.170 17.492 1.00 96.56 194 LYS A O 1
ATOM 1553 N N . SER A 1 195 ? -12.510 -10.905 15.479 1.00 94.88 195 SER A N 1
ATOM 1554 C CA . SER A 1 195 ? -11.993 -9.751 14.737 1.00 94.88 195 SER A CA 1
ATOM 1555 C C . SER A 1 195 ? -12.796 -8.483 15.044 1.00 94.88 195 SER A C 1
ATOM 1557 O O . SER A 1 195 ? -12.200 -7.435 15.283 1.00 94.88 195 SER A O 1
ATOM 1559 N N . ASP A 1 196 ? -14.128 -8.578 15.140 1.00 97.62 196 ASP A N 1
ATOM 1560 C CA . ASP A 1 196 ? -14.967 -7.448 15.565 1.00 97.62 196 ASP A CA 1
ATOM 1561 C C . ASP A 1 196 ? -14.725 -7.085 17.037 1.00 97.62 196 ASP A C 1
ATOM 1563 O O . ASP A 1 196 ? -14.709 -5.901 17.376 1.00 97.62 196 ASP A O 1
ATOM 1567 N N . ILE A 1 197 ? -14.492 -8.075 17.913 1.00 98.69 197 ILE A N 1
ATOM 1568 C CA . ILE A 1 197 ? -14.148 -7.826 19.326 1.00 98.69 197 ILE A CA 1
ATOM 1569 C C . ILE A 1 197 ? -12.835 -7.041 19.449 1.00 98.69 197 ILE A C 1
ATOM 1571 O O . ILE A 1 197 ? -12.756 -6.106 20.248 1.00 98.69 197 ILE A O 1
ATOM 1575 N N . TYR A 1 198 ? -11.831 -7.350 18.623 1.00 98.44 198 TYR A N 1
ATOM 1576 C CA . TYR A 1 198 ? -10.593 -6.569 18.582 1.00 98.44 198 TYR A CA 1
ATOM 1577 C C . TYR A 1 198 ? -10.865 -5.109 18.205 1.00 98.44 198 TYR A C 1
ATOM 1579 O O . TYR A 1 198 ? -10.459 -4.193 18.927 1.00 98.44 198 TYR A O 1
ATOM 1587 N N . SER A 1 199 ? -11.607 -4.881 17.115 1.00 98.38 199 SER A N 1
ATOM 1588 C CA . SER A 1 199 ? -12.000 -3.535 16.688 1.00 98.38 199 SER A CA 1
ATOM 1589 C C . SER A 1 199 ? -12.781 -2.790 17.779 1.00 98.38 199 SER A C 1
ATOM 1591 O O . SER A 1 199 ? -12.547 -1.601 18.006 1.00 98.38 199 SER A O 1
ATOM 1593 N N . LEU A 1 200 ? -13.673 -3.489 18.489 1.00 98.62 200 LEU A N 1
ATOM 1594 C CA . LEU A 1 200 ? -14.465 -2.951 19.594 1.00 98.62 200 LEU A CA 1
ATOM 1595 C C . LEU A 1 200 ? -13.582 -2.480 20.758 1.00 98.62 200 LEU A C 1
ATOM 1597 O O . LEU A 1 200 ? -13.811 -1.397 21.294 1.00 98.62 200 LEU A O 1
ATOM 1601 N N . GLY A 1 201 ? -12.532 -3.234 21.101 1.00 98.56 201 GLY A N 1
ATOM 1602 C CA . GLY A 1 201 ? -11.538 -2.819 22.096 1.00 98.56 201 GLY A CA 1
ATOM 1603 C C . GLY A 1 201 ? -10.843 -1.507 21.720 1.00 98.56 201 GLY A C 1
ATOM 1604 O O . GLY A 1 201 ? -10.729 -0.598 22.541 1.00 98.56 201 GLY A O 1
ATOM 1605 N N . VAL A 1 202 ? -10.453 -1.355 20.452 1.00 98.69 202 VAL A N 1
ATOM 1606 C CA . VAL A 1 202 ? -9.844 -0.106 19.957 1.00 98.69 202 VAL A CA 1
ATOM 1607 C C . VAL A 1 202 ? -10.819 1.066 20.061 1.00 98.69 202 VAL A C 1
ATOM 1609 O O . VAL A 1 202 ? -10.441 2.150 20.501 1.00 98.69 202 VAL A O 1
ATOM 1612 N N . ILE A 1 203 ? -12.088 0.841 19.713 1.00 98.75 203 ILE A N 1
ATOM 1613 C CA . ILE A 1 203 ? -13.139 1.858 19.813 1.00 98.75 203 ILE A CA 1
ATOM 1614 C C . ILE A 1 203 ? -13.383 2.258 21.267 1.00 98.75 203 ILE A C 1
ATOM 1616 O O . ILE A 1 203 ? -13.527 3.443 21.539 1.00 98.75 203 ILE A O 1
ATOM 1620 N N . PHE A 1 204 ? -13.386 1.322 22.217 1.00 98.50 204 PHE A N 1
ATOM 1621 C CA . PHE A 1 204 ? -13.529 1.648 23.640 1.00 98.50 204 PHE A CA 1
ATOM 1622 C C . PHE A 1 204 ? -12.399 2.536 24.157 1.00 98.50 204 PHE A C 1
ATOM 1624 O O . PHE A 1 204 ? -12.674 3.502 24.868 1.00 98.50 204 PHE A O 1
ATOM 1631 N N . TRP A 1 205 ? -11.152 2.263 23.766 1.00 98.31 205 TRP A N 1
ATOM 1632 C CA . TRP A 1 205 ? -10.042 3.165 24.076 1.00 98.31 205 TRP A CA 1
ATOM 1633 C C . TRP A 1 205 ? -10.244 4.550 23.440 1.00 98.31 205 TRP A C 1
ATOM 1635 O O . TRP A 1 205 ? -9.981 5.576 24.061 1.00 98.31 205 TRP A O 1
ATOM 1645 N N . GLU A 1 206 ? -10.755 4.606 22.213 1.00 97.81 206 GLU A N 1
ATOM 1646 C CA . GLU A 1 206 ? -10.999 5.864 21.508 1.00 97.81 206 GLU A CA 1
ATOM 1647 C C . GLU A 1 206 ? -12.181 6.669 22.081 1.00 97.81 206 GLU A C 1
ATOM 1649 O O . GLU A 1 206 ? -12.138 7.902 22.079 1.00 97.81 206 GLU A O 1
ATOM 1654 N N . LEU A 1 207 ? -13.201 6.009 22.644 1.00 97.25 207 LEU A N 1
ATOM 1655 C CA . LEU A 1 207 ? -14.288 6.670 23.375 1.00 97.25 207 LEU A CA 1
ATOM 1656 C C . LEU A 1 207 ? -13.757 7.433 24.596 1.00 97.25 207 LEU A C 1
ATOM 1658 O O . LEU A 1 207 ? -14.214 8.543 24.867 1.00 97.25 207 LEU A O 1
ATOM 1662 N N . THR A 1 208 ? -12.791 6.867 25.321 1.00 95.25 208 THR A N 1
ATOM 1663 C CA . THR A 1 208 ? -12.236 7.494 26.531 1.00 95.25 208 THR A CA 1
ATOM 1664 C C . THR A 1 208 ? -11.134 8.496 26.207 1.00 95.25 208 THR A C 1
ATOM 1666 O O . THR A 1 208 ? -11.025 9.525 26.871 1.00 95.25 208 THR A O 1
ATOM 1669 N N . SER A 1 209 ? -10.336 8.242 25.166 1.00 95.12 209 SER A N 1
ATOM 1670 C CA . SER A 1 209 ? -9.222 9.112 24.786 1.00 95.12 209 SER A CA 1
ATOM 1671 C C . SER A 1 209 ? -9.613 10.281 23.904 1.00 95.12 209 SER A C 1
ATOM 1673 O O . SER A 1 209 ? -8.926 11.303 23.930 1.00 95.12 209 SER A O 1
ATOM 1675 N N . ARG A 1 210 ? -10.678 10.135 23.106 1.00 95.81 210 ARG A N 1
ATOM 1676 C CA . ARG A 1 210 ? -11.028 11.053 22.012 1.00 95.81 210 ARG A CA 1
ATOM 1677 C C . ARG A 1 210 ? -9.860 11.302 21.044 1.00 95.81 210 ARG A C 1
ATOM 1679 O O . ARG A 1 210 ? -9.864 12.299 20.322 1.00 95.81 210 ARG A O 1
ATOM 1686 N N . LYS A 1 211 ? -8.875 10.396 20.981 1.00 95.38 211 LYS A N 1
ATOM 1687 C CA . LYS A 1 211 ? -7.683 10.479 20.119 1.00 95.38 211 LYS A CA 1
ATOM 1688 C C . LYS A 1 211 ? -7.710 9.426 19.019 1.00 95.38 211 LYS A C 1
ATOM 1690 O O . LYS A 1 211 ? -8.364 8.398 19.154 1.00 95.38 211 LYS A O 1
ATOM 1695 N N . SER A 1 212 ? -6.975 9.684 17.937 1.00 95.88 212 SER A N 1
ATOM 1696 C CA . SER A 1 212 ? -6.777 8.680 16.890 1.00 95.88 212 SER A CA 1
ATOM 1697 C C . SER A 1 212 ? -5.849 7.587 17.415 1.00 95.88 212 SER A C 1
ATOM 1699 O O . SER A 1 212 ? -4.776 7.926 17.920 1.00 95.88 212 SER A O 1
ATOM 1701 N N . PRO A 1 213 ? -6.202 6.297 17.274 1.00 97.31 213 PRO A N 1
ATOM 1702 C CA . PRO A 1 213 ? -5.295 5.216 17.637 1.00 97.31 213 PRO A CA 1
ATOM 1703 C C . PRO A 1 213 ? -3.997 5.353 16.835 1.00 97.31 213 PRO A C 1
ATOM 1705 O O . PRO A 1 213 ? -4.043 5.635 15.636 1.00 97.31 213 PRO A O 1
ATOM 1708 N N . PHE A 1 214 ? -2.854 5.250 17.514 1.00 95.12 214 PHE A N 1
ATOM 1709 C CA . PHE A 1 214 ? -1.504 5.511 16.986 1.00 95.12 214 PHE A CA 1
ATOM 1710 C C . PHE A 1 214 ? -1.291 6.842 16.232 1.00 95.12 214 PHE A C 1
ATOM 1712 O O . PHE A 1 214 ? -0.359 6.938 15.434 1.00 95.12 214 PHE A O 1
ATOM 1719 N N . ASP A 1 215 ? -2.142 7.853 16.431 1.00 93.69 215 ASP A N 1
ATOM 1720 C CA . ASP A 1 215 ? -2.197 9.060 15.586 1.00 93.69 215 ASP A CA 1
ATOM 1721 C C . ASP A 1 215 ? -2.415 8.737 14.093 1.00 93.69 215 ASP A C 1
ATOM 1723 O O . ASP A 1 215 ? -1.996 9.464 13.195 1.00 93.69 215 ASP A O 1
ATOM 1727 N N . PHE A 1 216 ? -3.088 7.618 13.808 1.00 93.62 216 PHE A N 1
ATOM 1728 C CA . PHE A 1 216 ? -3.280 7.105 12.455 1.00 93.62 216 PHE A CA 1
ATOM 1729 C C . PHE A 1 216 ? -3.906 8.119 11.493 1.00 93.62 216 PHE A C 1
ATOM 1731 O O . PHE A 1 216 ? -3.523 8.152 10.334 1.00 93.62 216 PHE A O 1
ATOM 1738 N N . GLU A 1 217 ? -4.825 8.980 11.934 1.00 89.75 217 GLU A N 1
ATOM 1739 C CA . GLU A 1 217 ? -5.414 10.009 11.066 1.00 89.75 217 GLU A CA 1
ATOM 1740 C C . GLU A 1 217 ? -4.366 10.937 10.439 1.00 89.75 217 GLU A C 1
ATOM 1742 O O . GLU A 1 217 ? -4.429 11.190 9.238 1.00 89.75 217 GLU A O 1
ATOM 1747 N N . THR A 1 218 ? -3.366 11.385 11.205 1.00 89.38 218 THR A N 1
ATOM 1748 C CA . THR A 1 218 ? -2.295 12.255 10.685 1.00 89.38 218 THR A CA 1
ATOM 1749 C C . THR A 1 218 ? -1.221 11.470 9.935 1.00 89.38 218 THR A C 1
ATOM 1751 O O . THR A 1 218 ? -0.534 12.024 9.082 1.00 89.38 218 THR A O 1
ATOM 1754 N N . LYS A 1 219 ? -1.109 10.169 10.214 1.00 86.38 219 LYS A N 1
ATOM 1755 C CA . LYS A 1 219 ? -0.085 9.266 9.675 1.00 86.38 219 LYS A CA 1
ATOM 1756 C C . LYS A 1 219 ? -0.544 8.402 8.501 1.00 86.38 219 LYS A C 1
ATOM 1758 O O . LYS A 1 219 ? 0.269 7.751 7.860 1.00 86.38 219 LYS A O 1
ATOM 1763 N N . SER A 1 220 ? -1.839 8.389 8.199 1.00 80.50 220 SER A N 1
ATOM 1764 C CA . SER A 1 220 ? -2.456 7.487 7.214 1.00 80.50 220 SER A CA 1
ATOM 1765 C C . SER A 1 220 ? -2.047 7.751 5.762 1.00 80.50 220 SER A C 1
ATOM 1767 O O . SER A 1 220 ? -2.297 6.910 4.903 1.00 80.50 220 SER A O 1
ATOM 1769 N N . ASN A 1 221 ? -1.399 8.884 5.486 1.00 76.25 221 ASN A N 1
ATOM 1770 C CA . ASN A 1 221 ? -0.835 9.193 4.171 1.00 76.25 221 ASN A CA 1
ATOM 1771 C C . ASN A 1 221 ? 0.638 8.770 4.041 1.00 76.25 221 ASN A C 1
ATOM 1773 O O . ASN A 1 221 ? 1.168 8.761 2.933 1.00 76.25 221 ASN A O 1
ATOM 1777 N N . ASP A 1 222 ? 1.292 8.408 5.149 1.00 76.56 222 ASP A N 1
ATOM 1778 C CA . ASP A 1 222 ? 2.679 7.955 5.173 1.00 76.56 222 ASP A CA 1
ATOM 1779 C C . ASP A 1 222 ? 2.726 6.422 5.265 1.00 76.56 222 ASP A C 1
ATOM 1781 O O . ASP A 1 222 ? 2.345 5.804 6.263 1.00 76.56 222 ASP A O 1
ATOM 1785 N N . LEU A 1 223 ? 3.215 5.791 4.195 1.00 71.62 223 LEU A N 1
ATOM 1786 C CA . LEU A 1 223 ? 3.338 4.336 4.100 1.00 71.62 223 LEU A CA 1
ATOM 1787 C C . LEU A 1 223 ? 4.290 3.741 5.151 1.00 71.62 223 LEU A C 1
ATOM 1789 O O . LEU A 1 223 ? 4.088 2.591 5.554 1.00 71.62 223 LEU A O 1
ATOM 1793 N N . PHE A 1 224 ? 5.308 4.486 5.591 1.00 72.00 224 PHE A N 1
ATOM 1794 C CA . PHE A 1 224 ? 6.226 4.049 6.639 1.00 72.00 224 PHE A CA 1
ATOM 1795 C C . PHE A 1 224 ? 5.552 4.080 8.010 1.00 72.00 224 PHE A C 1
ATOM 1797 O O . PHE A 1 224 ? 5.623 3.089 8.733 1.00 72.00 224 PHE A O 1
ATOM 1804 N N . GLU A 1 225 ? 4.843 5.156 8.357 1.00 80.50 225 GLU A N 1
ATOM 1805 C CA . GLU A 1 225 ? 4.092 5.207 9.618 1.00 80.50 225 GLU A CA 1
ATOM 1806 C C . GLU A 1 225 ? 2.976 4.157 9.646 1.00 80.50 225 GLU A C 1
ATOM 1808 O O . GLU A 1 225 ? 2.821 3.450 10.640 1.00 80.50 225 GLU A O 1
ATOM 1813 N N . ILE A 1 226 ? 2.265 3.957 8.531 1.00 80.25 226 ILE A N 1
ATOM 1814 C CA . ILE A 1 226 ? 1.337 2.832 8.351 1.00 80.25 226 ILE A CA 1
ATOM 1815 C C . ILE A 1 226 ? 2.016 1.496 8.680 1.00 80.25 226 ILE A C 1
ATOM 1817 O O . ILE A 1 226 ? 1.441 0.667 9.389 1.00 80.25 226 ILE A O 1
ATOM 1821 N N . PHE A 1 227 ? 3.220 1.259 8.156 1.00 73.94 227 PHE A N 1
ATOM 1822 C CA . PHE A 1 227 ? 3.951 0.023 8.416 1.00 73.94 227 PHE A CA 1
ATOM 1823 C C . PHE A 1 227 ? 4.398 -0.096 9.870 1.00 73.94 227 PHE A C 1
ATOM 1825 O O . PHE A 1 227 ? 4.212 -1.148 10.475 1.00 73.94 227 PHE A O 1
ATOM 1832 N N . LYS A 1 228 ? 4.944 0.976 10.445 1.00 79.12 228 LYS A N 1
ATOM 1833 C CA . LYS A 1 228 ? 5.347 1.024 11.849 1.00 79.12 228 LYS A CA 1
ATOM 1834 C C . LYS A 1 228 ? 4.175 0.680 12.759 1.00 79.12 228 LYS A C 1
ATOM 1836 O O . LYS A 1 228 ? 4.332 -0.153 13.639 1.00 79.12 228 LYS A O 1
ATOM 1841 N N . ILE A 1 229 ? 2.994 1.226 12.480 1.00 86.81 229 ILE A N 1
ATOM 1842 C CA . ILE A 1 229 ? 1.764 0.912 13.211 1.00 86.81 229 ILE A CA 1
ATOM 1843 C C . ILE A 1 229 ? 1.398 -0.569 13.062 1.00 86.81 229 ILE A C 1
ATOM 1845 O O . ILE A 1 229 ? 1.096 -1.214 14.060 1.00 86.81 229 ILE A O 1
ATOM 1849 N N . LYS A 1 230 ? 1.475 -1.147 11.853 1.00 85.62 230 LYS A N 1
ATOM 1850 C CA . LYS A 1 230 ? 1.258 -2.595 11.660 1.00 85.62 230 LYS A CA 1
ATOM 1851 C C . LYS A 1 230 ? 2.244 -3.436 12.475 1.00 85.62 230 LYS A C 1
ATOM 1853 O O . LYS A 1 230 ? 1.828 -4.402 13.103 1.00 85.62 230 LYS A O 1
ATOM 1858 N N . CYS A 1 231 ? 3.524 -3.068 12.483 1.00 79.56 231 CYS A N 1
ATOM 1859 C CA . CYS A 1 231 ? 4.562 -3.749 13.256 1.00 79.56 231 CYS A CA 1
ATOM 1860 C C . CYS A 1 231 ? 4.370 -3.592 14.761 1.00 79.56 231 CYS A C 1
ATOM 1862 O O . CYS A 1 231 ? 4.575 -4.547 15.501 1.00 79.56 231 CYS A O 1
ATOM 1864 N N . ASP A 1 232 ? 3.986 -2.409 15.227 1.00 86.88 232 ASP A N 1
ATOM 1865 C CA . ASP A 1 232 ? 3.696 -2.166 16.634 1.00 86.88 232 ASP A CA 1
ATOM 1866 C C . ASP A 1 232 ? 2.498 -3.020 17.076 1.00 86.88 232 ASP A C 1
ATOM 1868 O O . ASP A 1 232 ? 2.608 -3.727 18.074 1.00 86.88 232 ASP A O 1
ATOM 1872 N N . ILE A 1 233 ? 1.423 -3.066 16.279 1.00 90.50 233 ILE A N 1
ATOM 1873 C CA . ILE A 1 233 ? 0.264 -3.940 16.522 1.00 90.50 233 ILE A CA 1
ATOM 1874 C C . ILE A 1 233 ? 0.669 -5.419 16.529 1.00 90.50 233 ILE A C 1
ATOM 1876 O O . ILE A 1 233 ? 0.295 -6.138 17.448 1.00 90.50 233 ILE A O 1
ATOM 1880 N N . PHE A 1 234 ? 1.449 -5.867 15.540 1.00 85.00 234 PHE A N 1
ATOM 1881 C CA . PHE A 1 234 ? 1.948 -7.246 15.456 1.00 85.00 234 PHE A CA 1
ATOM 1882 C C . PHE A 1 234 ? 2.823 -7.632 16.661 1.00 85.00 234 PHE A C 1
ATOM 1884 O O . PHE A 1 234 ? 2.814 -8.781 17.081 1.00 85.00 234 PHE A O 1
ATOM 1891 N N . ASN A 1 235 ? 3.559 -6.676 17.234 1.00 80.81 235 ASN A N 1
ATOM 1892 C CA . ASN A 1 235 ? 4.381 -6.867 18.432 1.00 80.81 235 ASN A CA 1
ATOM 1893 C C . ASN A 1 235 ? 3.631 -6.510 19.730 1.00 80.81 235 ASN A C 1
ATOM 1895 O O . ASN A 1 235 ? 4.260 -6.118 20.713 1.00 80.81 235 ASN A O 1
ATOM 1899 N N . ASN A 1 236 ? 2.298 -6.598 19.740 1.00 86.00 236 ASN A N 1
ATOM 1900 C CA . ASN A 1 236 ? 1.438 -6.378 20.911 1.00 86.00 236 ASN A CA 1
ATOM 1901 C C . ASN A 1 236 ? 1.535 -4.989 21.551 1.00 86.00 236 ASN A C 1
ATOM 1903 O O . ASN A 1 236 ? 1.056 -4.773 22.668 1.00 86.00 236 ASN A O 1
ATOM 1907 N N . LYS A 1 237 ? 2.120 -4.011 20.857 1.00 91.44 237 LYS A N 1
ATOM 1908 C CA . LYS A 1 237 ? 2.159 -2.636 21.341 1.00 91.44 237 LYS A CA 1
ATOM 1909 C C . LYS A 1 237 ? 0.829 -1.976 21.043 1.00 91.44 237 LYS A C 1
ATOM 1911 O O . LYS A 1 237 ? 0.354 -1.982 19.911 1.00 91.44 237 LYS A O 1
ATOM 1916 N N . ARG A 1 238 ? 0.255 -1.359 22.070 1.00 94.94 238 ARG A N 1
ATOM 1917 C CA . ARG A 1 238 ? -1.005 -0.618 22.011 1.00 94.94 238 ARG A CA 1
ATOM 1918 C C . ARG A 1 238 ? -0.893 0.700 22.760 1.00 94.94 238 ARG A C 1
ATOM 1920 O O . ARG A 1 238 ? 0.098 0.984 23.433 1.00 94.94 238 ARG A O 1
ATOM 1927 N N . GLU A 1 239 ? -1.918 1.521 22.614 1.00 95.06 239 GLU A N 1
ATOM 1928 C CA . GLU A 1 239 ? -1.992 2.834 23.220 1.00 95.06 239 GLU A CA 1
ATOM 1929 C C . GLU A 1 239 ? -2.000 2.771 24.751 1.00 95.06 239 GLU A C 1
ATOM 1931 O O . GLU A 1 239 ? -2.567 1.868 25.373 1.00 95.06 239 GLU A O 1
ATOM 1936 N N . LYS A 1 240 ? -1.399 3.789 25.376 1.00 92.56 240 LYS A N 1
ATOM 1937 C CA . LYS A 1 240 ? -1.427 3.933 26.833 1.00 92.56 240 LYS A CA 1
ATOM 1938 C C . LYS A 1 240 ? -2.849 4.290 27.304 1.00 92.56 240 LYS A C 1
ATOM 1940 O O . LYS A 1 240 ? -3.532 5.075 26.635 1.00 92.56 240 LYS A O 1
ATOM 1945 N N . PRO A 1 241 ? -3.308 3.757 28.452 1.00 91.50 241 PRO A N 1
ATOM 1946 C CA . PRO A 1 241 ? -4.545 4.203 29.085 1.00 91.50 241 PRO A CA 1
ATOM 1947 C C . PRO A 1 241 ? -4.530 5.702 29.394 1.00 91.50 241 PRO A C 1
ATOM 1949 O O . PRO A 1 241 ? -3.484 6.283 29.684 1.00 91.50 241 PRO A O 1
ATOM 1952 N N . ILE A 1 242 ? -5.706 6.324 29.352 1.00 88.94 242 ILE A N 1
ATOM 1953 C CA . ILE A 1 242 ? -5.872 7.738 29.691 1.00 88.94 242 ILE A CA 1
ATOM 1954 C C . ILE A 1 242 ? -6.141 7.863 31.187 1.00 88.94 242 ILE A C 1
ATOM 1956 O O . ILE A 1 242 ? -7.036 7.198 31.715 1.00 88.94 242 ILE A O 1
ATOM 1960 N N . SER A 1 243 ? -5.374 8.724 31.858 1.00 84.44 243 SER A N 1
ATOM 1961 C CA . SER A 1 243 ? -5.545 8.997 33.288 1.00 84.44 243 SER A CA 1
ATOM 1962 C C . SER A 1 243 ? -6.985 9.420 33.598 1.00 84.44 243 SER A C 1
ATOM 1964 O O . SER A 1 243 ? -7.598 10.166 32.834 1.00 84.44 243 SER A O 1
ATOM 1966 N N . GLY A 1 244 ? -7.540 8.906 34.696 1.00 81.50 244 GLY A N 1
ATOM 1967 C CA . GLY A 1 244 ? -8.936 9.134 35.083 1.00 81.50 244 GLY A CA 1
ATOM 1968 C C . GLY A 1 244 ? -9.959 8.201 34.421 1.00 81.50 244 GLY A C 1
ATOM 1969 O O . GLY A 1 244 ? -11.127 8.229 34.801 1.00 81.50 244 GLY A O 1
ATOM 1970 N N . THR A 1 245 ? -9.551 7.335 33.486 1.00 87.31 245 THR A N 1
ATOM 1971 C CA . THR A 1 245 ? -10.440 6.288 32.952 1.00 87.31 245 THR A CA 1
ATOM 1972 C C . THR A 1 245 ? -10.712 5.226 34.022 1.00 87.31 245 THR A C 1
ATOM 1974 O O . THR A 1 245 ? -9.810 4.837 34.769 1.00 87.31 245 THR A O 1
ATOM 1977 N N . ASN A 1 246 ? -11.951 4.725 34.084 1.00 87.94 246 ASN A N 1
ATOM 1978 C CA . ASN A 1 246 ? -12.333 3.636 34.982 1.00 87.94 246 ASN A CA 1
ATOM 1979 C C . ASN A 1 246 ? -11.461 2.391 34.733 1.00 87.94 246 ASN A C 1
ATOM 1981 O O . ASN A 1 246 ? -11.408 1.880 33.612 1.00 87.94 246 ASN A O 1
ATOM 1985 N N . TYR A 1 247 ? -10.807 1.878 35.779 1.00 87.25 247 TYR A N 1
ATOM 1986 C CA . TYR A 1 247 ? -9.843 0.785 35.644 1.00 87.25 247 TYR A CA 1
ATOM 1987 C C . TYR A 1 247 ? -10.443 -0.505 35.068 1.00 87.25 247 TYR A C 1
ATOM 1989 O O . TYR A 1 247 ? -9.791 -1.165 34.265 1.00 87.25 247 TYR A O 1
ATOM 1997 N N . LYS A 1 248 ? -11.696 -0.848 35.404 1.00 89.69 248 LYS A N 1
ATOM 1998 C CA . LYS A 1 248 ? -12.358 -2.034 34.840 1.00 89.69 248 LYS A CA 1
ATOM 1999 C C . LYS A 1 248 ? -12.598 -1.877 33.348 1.00 89.69 248 LYS A C 1
ATOM 2001 O O . LYS A 1 248 ? -12.458 -2.841 32.605 1.00 89.69 248 LYS A O 1
ATOM 2006 N N . PHE A 1 249 ? -12.920 -0.662 32.907 1.00 93.88 249 PHE A N 1
ATOM 2007 C CA . PHE A 1 249 ? -13.077 -0.367 31.487 1.00 93.88 249 PHE A CA 1
ATOM 2008 C C . PHE A 1 249 ? -11.735 -0.440 30.748 1.00 93.88 249 PHE A C 1
ATOM 2010 O O . PHE A 1 249 ? -11.675 -1.000 29.655 1.00 93.88 249 PHE A O 1
ATOM 2017 N N . VAL A 1 250 ? -10.648 0.025 31.384 1.00 94.56 250 VAL A N 1
ATOM 2018 C CA . VAL A 1 250 ? -9.271 -0.169 30.894 1.00 94.56 250 VAL A CA 1
ATOM 2019 C C . VAL A 1 250 ? -8.938 -1.647 30.736 1.00 94.56 250 VAL A C 1
ATOM 2021 O O . VAL A 1 250 ? -8.481 -2.070 29.676 1.00 94.56 250 VAL A O 1
ATOM 2024 N N . THR A 1 251 ? -9.195 -2.450 31.767 1.00 95.12 251 THR A N 1
ATOM 2025 C CA . THR A 1 251 ? -8.994 -3.899 31.714 1.00 95.12 251 THR A CA 1
ATOM 2026 C C . THR A 1 251 ? -9.833 -4.539 30.610 1.00 95.12 251 THR A C 1
ATOM 2028 O O . THR A 1 251 ? -9.322 -5.381 29.878 1.00 95.12 251 THR A O 1
ATOM 2031 N N . LEU A 1 252 ? -11.093 -4.126 30.452 1.00 97.00 252 LEU A N 1
ATOM 2032 C CA . LEU A 1 252 ? -11.993 -4.660 29.437 1.00 97.00 252 LEU A CA 1
ATOM 2033 C C . LEU A 1 252 ? -11.469 -4.413 28.022 1.00 97.00 252 LEU A C 1
ATOM 2035 O O . LEU A 1 252 ? -11.281 -5.375 27.280 1.00 97.00 252 LEU A O 1
ATOM 2039 N N . TYR A 1 253 ? -11.190 -3.163 27.638 1.00 97.56 253 TYR A N 1
ATOM 2040 C CA . TYR A 1 253 ? -10.730 -2.913 26.271 1.00 97.56 253 TYR A CA 1
ATOM 2041 C C . TYR A 1 253 ? -9.357 -3.542 26.003 1.00 97.56 253 TYR A C 1
ATOM 2043 O O . TYR A 1 253 ? -9.098 -3.962 24.875 1.00 97.56 253 TYR A O 1
ATOM 2051 N N . ARG A 1 254 ? -8.513 -3.697 27.042 1.00 97.19 254 ARG A N 1
ATOM 2052 C CA . ARG A 1 254 ? -7.241 -4.426 26.929 1.00 97.19 254 ARG A CA 1
ATOM 2053 C C . ARG A 1 254 ? -7.420 -5.928 26.730 1.00 97.19 254 ARG A C 1
ATOM 2055 O O . ARG A 1 254 ? -6.620 -6.531 26.024 1.00 97.19 254 ARG A O 1
ATOM 2062 N N . LYS A 1 255 ? -8.454 -6.536 27.314 1.00 97.62 255 LYS A N 1
ATOM 2063 C CA . LYS A 1 255 ? -8.836 -7.928 27.024 1.00 97.62 255 LYS A CA 1
ATOM 2064 C C . LYS A 1 255 ? -9.398 -8.069 25.604 1.00 97.62 255 LYS A C 1
ATOM 2066 O O . LYS A 1 255 ? -9.091 -9.035 24.920 1.00 97.62 255 LYS A O 1
ATOM 2071 N N . CYS A 1 256 ? -10.187 -7.100 25.136 1.00 98.44 256 CYS A N 1
ATOM 2072 C CA . CYS A 1 256 ? -10.770 -7.136 23.792 1.00 98.44 256 CYS A CA 1
ATOM 2073 C C . CYS A 1 256 ? -9.718 -7.107 22.675 1.00 98.44 256 CYS A C 1
ATOM 2075 O O . CYS A 1 256 ? -9.905 -7.766 21.659 1.00 98.44 256 CYS A O 1
ATOM 2077 N N . TRP A 1 257 ? -8.619 -6.367 22.848 1.00 97.44 257 TRP A N 1
ATOM 2078 C CA . TRP A 1 257 ? -7.604 -6.189 21.807 1.00 97.44 257 TRP A CA 1
ATOM 2079 C C . TRP A 1 257 ? -6.371 -7.102 21.942 1.00 97.44 257 TRP A C 1
ATOM 2081 O O . TRP A 1 257 ? -5.295 -6.744 21.463 1.00 97.44 257 TRP A O 1
ATOM 2091 N N . GLN A 1 258 ? -6.491 -8.235 22.646 1.00 96.75 258 GLN A N 1
ATOM 2092 C CA . GLN A 1 258 ? -5.402 -9.217 22.746 1.00 96.75 258 GLN A CA 1
ATOM 2093 C C . GLN A 1 258 ? -5.018 -9.761 21.369 1.00 96.75 258 GLN A C 1
ATOM 2095 O O . GLN A 1 258 ? -5.842 -9.804 20.450 1.00 96.75 258 GLN A O 1
ATOM 2100 N N . HIS A 1 259 ? -3.761 -10.169 21.224 1.00 91.56 259 HIS A N 1
ATOM 2101 C CA . HIS A 1 259 ? -3.233 -10.649 19.947 1.00 91.56 259 HIS A CA 1
ATOM 2102 C C . HIS A 1 259 ? -3.906 -11.937 19.504 1.00 91.56 259 HIS A C 1
ATOM 2104 O O . HIS A 1 259 ? -4.425 -12.008 18.389 1.00 91.56 259 HIS A O 1
ATOM 2110 N N . GLU A 1 260 ? -3.975 -12.918 20.402 1.00 92.44 260 GLU A N 1
ATOM 2111 C CA . GLU A 1 260 ? -4.622 -14.196 20.136 1.00 92.44 260 GLU A CA 1
ATOM 2112 C C . GLU A 1 260 ? -6.154 -14.056 20.195 1.00 92.44 260 GLU A C 1
ATOM 2114 O O . GLU A 1 260 ? -6.696 -13.610 21.210 1.00 92.44 260 GLU A O 1
ATOM 2119 N N . PRO A 1 261 ? -6.891 -14.431 19.129 1.00 93.31 261 PRO A N 1
ATOM 2120 C CA . PRO A 1 261 ? -8.351 -14.330 19.088 1.00 93.31 261 PRO A CA 1
ATOM 2121 C C . PRO A 1 261 ? -9.066 -15.054 20.234 1.00 93.31 261 PRO A C 1
ATOM 2123 O O . PRO A 1 261 ? -10.069 -14.548 20.738 1.00 93.31 261 PRO A O 1
ATOM 2126 N N . ASP A 1 262 ? -8.540 -16.203 20.659 1.00 93.50 262 ASP A N 1
ATOM 2127 C CA . ASP A 1 262 ? -9.136 -17.041 21.706 1.00 93.50 262 ASP A CA 1
ATOM 2128 C C . ASP A 1 262 ? -8.999 -16.433 23.111 1.00 93.50 262 ASP A C 1
ATOM 2130 O O . ASP A 1 262 ? -9.781 -16.755 24.004 1.00 93.50 262 ASP A O 1
ATOM 2134 N N . GLU A 1 263 ? -8.056 -15.508 23.306 1.00 95.56 263 GLU A N 1
ATOM 2135 C CA . GLU A 1 263 ? -7.881 -14.774 24.566 1.00 95.56 263 GLU A CA 1
ATOM 2136 C C . GLU A 1 263 ? -8.849 -13.593 24.701 1.00 95.56 263 GLU A C 1
ATOM 2138 O O . GLU A 1 263 ? -9.035 -13.039 25.790 1.00 95.56 263 GLU A O 1
ATOM 2143 N N . ARG A 1 264 ? -9.484 -13.188 23.596 1.00 98.12 264 ARG A N 1
ATOM 2144 C CA . ARG A 1 264 ? -10.467 -12.105 23.600 1.00 98.12 264 ARG A CA 1
ATOM 2145 C C . ARG A 1 264 ? -11.795 -12.635 24.148 1.00 98.12 264 ARG A C 1
ATOM 2147 O O . ARG A 1 264 ? -12.181 -13.761 23.823 1.00 98.12 264 ARG A O 1
ATOM 2154 N N . PRO A 1 265 ? -12.561 -11.839 24.910 1.00 98.12 265 PRO A N 1
ATOM 2155 C CA . PRO A 1 265 ? -13.899 -12.229 25.346 1.00 98.12 265 PRO A CA 1
ATOM 2156 C C . PRO A 1 265 ? -14.858 -12.415 24.158 1.00 98.12 265 PRO A C 1
ATOM 2158 O O . PRO A 1 265 ? -14.602 -11.956 23.045 1.00 98.12 265 PRO A O 1
ATOM 2161 N N . ASP A 1 266 ? -15.961 -13.130 24.351 1.00 97.56 266 ASP A N 1
ATOM 2162 C CA . ASP A 1 266 ? -17.111 -13.034 23.440 1.00 97.56 266 ASP A CA 1
ATOM 2163 C C . ASP A 1 266 ? -17.967 -11.792 23.754 1.00 97.56 266 ASP A C 1
ATOM 2165 O O . ASP A 1 266 ? -17.772 -11.107 24.762 1.00 97.56 266 ASP A O 1
ATOM 2169 N N . ILE A 1 267 ? -18.924 -11.470 22.882 1.00 98.19 267 ILE A N 1
ATOM 2170 C CA . ILE A 1 267 ? -19.731 -10.257 23.039 1.00 98.19 267 ILE A CA 1
ATOM 2171 C C . ILE A 1 267 ? -20.627 -10.275 24.292 1.00 98.19 267 ILE A C 1
ATOM 2173 O O . ILE A 1 267 ? -20.864 -9.221 24.884 1.00 98.19 267 ILE A O 1
ATOM 2177 N N . HIS A 1 268 ? -21.076 -11.447 24.758 1.00 97.56 268 HIS A N 1
ATOM 2178 C CA . HIS A 1 268 ? -21.855 -11.555 25.995 1.00 97.56 268 HIS A CA 1
ATOM 2179 C C . HIS A 1 268 ? -20.997 -11.230 27.217 1.00 97.56 268 HIS A C 1
ATOM 2181 O O . HIS A 1 268 ? -21.430 -10.485 28.101 1.00 97.56 268 HIS A O 1
ATOM 2187 N N . GLN A 1 269 ? -19.765 -11.739 27.247 1.00 97.81 269 GLN A N 1
ATOM 2188 C CA . GLN A 1 269 ? -18.783 -11.418 28.278 1.00 97.81 269 GLN A CA 1
ATOM 2189 C C . GLN A 1 269 ? -18.449 -9.921 28.276 1.00 97.81 269 GLN A C 1
ATOM 2191 O O . GLN A 1 269 ? -18.423 -9.307 29.343 1.00 97.81 269 GLN A O 1
ATOM 2196 N N . VAL A 1 270 ? -18.277 -9.308 27.097 1.00 98.19 270 VAL A N 1
ATOM 2197 C CA . VAL A 1 270 ? -18.065 -7.856 26.974 1.00 98.19 270 VAL A CA 1
ATOM 2198 C C . VAL A 1 270 ? -19.233 -7.075 27.580 1.00 98.19 270 VAL A C 1
ATOM 2200 O O . VAL A 1 270 ? -19.009 -6.216 28.430 1.00 98.19 270 VAL A O 1
ATOM 2203 N N . ILE A 1 271 ? -20.479 -7.388 27.209 1.00 97.44 271 ILE A N 1
ATOM 2204 C CA . ILE A 1 271 ? -21.674 -6.712 27.746 1.00 97.44 271 ILE A CA 1
ATOM 2205 C C . ILE A 1 271 ? -21.776 -6.882 29.267 1.00 97.44 271 ILE A C 1
ATOM 2207 O O . ILE A 1 271 ? -22.073 -5.919 29.978 1.00 97.44 271 ILE A O 1
ATOM 2211 N N . SER A 1 272 ? -21.504 -8.086 29.776 1.00 95.31 272 SER A N 1
ATOM 2212 C CA . SER A 1 272 ? -21.499 -8.359 31.215 1.00 95.31 272 SER A CA 1
ATOM 2213 C C . SER A 1 272 ? -20.478 -7.488 31.952 1.00 95.31 272 SER A C 1
ATOM 2215 O O . SER A 1 272 ? -20.805 -6.887 32.975 1.00 95.31 272 SER A O 1
ATOM 2217 N N . GLU A 1 273 ? -19.253 -7.381 31.434 1.00 94.38 273 GLU A N 1
ATOM 2218 C CA . GLU A 1 273 ? -18.200 -6.554 32.034 1.00 94.38 273 GLU A CA 1
ATOM 2219 C C . GLU A 1 273 ? -18.543 -5.058 31.968 1.00 94.38 273 GLU A C 1
ATOM 2221 O O . GLU A 1 273 ? -18.360 -4.348 32.958 1.00 94.38 273 GLU A O 1
ATOM 2226 N N . ILE A 1 274 ? -19.128 -4.578 30.861 1.00 93.25 274 ILE A N 1
ATOM 2227 C CA . ILE A 1 274 ? -19.609 -3.190 30.737 1.00 93.25 274 ILE A CA 1
ATOM 2228 C C . ILE A 1 274 ? -20.660 -2.883 31.806 1.00 93.25 274 ILE A C 1
ATOM 2230 O O . ILE A 1 274 ? -20.552 -1.870 32.496 1.00 93.25 274 ILE A O 1
ATOM 2234 N N . ASN A 1 275 ? -21.651 -3.753 31.999 1.00 89.75 275 ASN A N 1
ATOM 2235 C CA . ASN A 1 275 ? -22.679 -3.548 33.022 1.00 89.75 275 ASN A CA 1
ATOM 2236 C C . ASN A 1 275 ? -22.085 -3.558 34.441 1.00 89.75 275 ASN A C 1
ATOM 2238 O O . ASN A 1 275 ? -22.486 -2.765 35.289 1.00 89.75 275 ASN A O 1
ATOM 2242 N N . ASN A 1 276 ? -21.052 -4.367 34.687 1.00 84.69 276 ASN A N 1
ATOM 2243 C CA . ASN A 1 276 ? -20.330 -4.379 35.962 1.00 84.69 276 ASN A CA 1
ATOM 2244 C C . ASN A 1 276 ? -19.491 -3.111 36.219 1.00 84.69 276 ASN A C 1
ATOM 2246 O O . ASN A 1 276 ? -19.076 -2.878 37.361 1.00 84.69 276 ASN A O 1
ATOM 2250 N N . THR A 1 277 ? -19.218 -2.295 35.194 1.00 78.00 277 THR A N 1
ATOM 2251 C CA . THR A 1 277 ? -18.522 -1.003 35.352 1.00 78.00 277 THR A CA 1
ATOM 2252 C C . THR A 1 277 ? -19.437 0.135 35.815 1.00 78.00 277 THR A C 1
ATOM 2254 O O . THR A 1 277 ? -18.939 1.142 36.311 1.00 78.00 277 THR A O 1
ATOM 2257 N N . GLU A 1 278 ? -20.760 -0.036 35.728 1.00 65.06 278 GLU A N 1
ATOM 2258 C CA . GLU A 1 278 ? -21.766 0.977 36.088 1.00 65.06 278 GLU A CA 1
ATOM 2259 C C . GLU A 1 278 ? -21.899 1.197 37.606 1.00 65.06 278 GLU A C 1
ATOM 2261 O O . GLU A 1 278 ? -22.308 2.266 38.049 1.00 65.06 278 GLU A O 1
ATOM 2266 N N . PHE A 1 279 ? -21.510 0.210 38.418 1.00 53.81 279 PHE A N 1
ATOM 2267 C CA . PHE A 1 279 ? -21.785 0.178 39.860 1.00 53.81 279 PHE A CA 1
ATOM 2268 C C . PHE A 1 279 ? -20.651 0.703 40.759 1.00 53.81 279 PHE A C 1
ATOM 2270 O O . PHE A 1 279 ? -20.737 0.572 41.980 1.00 53.81 279 PHE A O 1
ATOM 2277 N N . ILE A 1 280 ? -19.573 1.274 40.203 1.00 52.41 280 ILE A N 1
ATOM 2278 C CA . ILE A 1 280 ? -18.396 1.682 40.991 1.00 52.41 280 ILE A CA 1
ATOM 2279 C C . ILE A 1 280 ? -18.218 3.199 40.971 1.00 52.41 280 ILE A C 1
ATOM 2281 O O . ILE A 1 280 ? -17.927 3.795 39.936 1.00 52.41 280 ILE A O 1
ATOM 2285 N N . ASN A 1 281 ? -18.369 3.795 42.159 1.00 46.59 281 ASN A N 1
ATOM 2286 C CA . ASN A 1 281 ? -18.057 5.190 42.455 1.00 46.59 281 ASN A CA 1
ATOM 2287 C C . ASN A 1 281 ? -16.635 5.563 42.003 1.00 46.59 281 ASN A C 1
ATOM 2289 O O . ASN A 1 281 ? -15.725 4.740 41.997 1.00 46.59 281 ASN A O 1
ATOM 2293 N N . VAL A 1 282 ? -16.465 6.848 41.696 1.00 48.62 282 VAL A N 1
ATOM 2294 C CA . VAL A 1 282 ? -15.300 7.582 41.154 1.00 48.62 282 VAL A CA 1
ATOM 2295 C C . VAL A 1 282 ? -13.952 7.357 41.893 1.00 48.62 282 VAL A C 1
ATOM 2297 O O . VAL A 1 282 ? -12.944 7.946 41.529 1.00 48.62 282 VAL A O 1
ATOM 2300 N N . SER A 1 283 ? -13.877 6.488 42.906 1.00 48.16 283 SER A N 1
ATOM 2301 C CA . SER A 1 283 ? -12.698 6.270 43.755 1.00 48.16 283 SER A CA 1
ATOM 2302 C C . SER A 1 283 ? -11.624 5.322 43.198 1.00 48.16 283 SER A C 1
ATOM 2304 O O . SER A 1 283 ? -10.557 5.253 43.796 1.00 48.16 283 SER A O 1
ATOM 2306 N N . ASN A 1 284 ? -11.848 4.621 42.077 1.00 51.66 284 ASN A N 1
ATOM 2307 C CA . ASN A 1 284 ? -10.855 3.698 41.493 1.00 51.66 284 ASN A CA 1
ATOM 2308 C C . ASN A 1 284 ? -10.425 4.145 40.081 1.00 51.66 284 ASN A C 1
ATOM 2310 O O . ASN A 1 284 ? -10.655 3.458 39.082 1.00 51.66 284 ASN A O 1
ATOM 2314 N N . THR A 1 285 ? -9.844 5.337 39.977 1.00 52.88 285 THR A N 1
ATOM 2315 C CA . THR A 1 285 ? -9.194 5.817 38.748 1.00 52.88 285 THR A CA 1
ATOM 2316 C C . THR A 1 285 ? -7.831 5.146 38.562 1.00 52.88 285 THR A C 1
ATOM 2318 O O . THR A 1 285 ? -7.096 4.970 39.527 1.00 52.88 285 THR A O 1
ATOM 2321 N N . PHE A 1 286 ? -7.482 4.781 37.325 1.00 48.19 286 PHE A N 1
ATOM 2322 C CA . PHE A 1 286 ? -6.192 4.161 36.994 1.00 48.19 286 PHE A CA 1
ATOM 2323 C C . PHE A 1 286 ? -5.022 5.128 37.291 1.00 48.19 286 PHE A C 1
ATOM 2325 O O . PHE A 1 286 ? -4.919 6.163 36.630 1.00 48.19 286 PHE A O 1
ATOM 2332 N N . ASN A 1 287 ? -4.152 4.801 38.258 1.00 50.66 287 ASN A N 1
ATOM 2333 C CA . ASN A 1 287 ? -2.908 5.528 38.554 1.00 50.66 287 ASN A CA 1
ATOM 2334 C C . ASN A 1 287 ? -1.697 4.748 38.014 1.00 50.66 287 ASN A C 1
ATOM 2336 O O . ASN A 1 287 ? -1.642 3.527 38.117 1.00 50.66 287 ASN A O 1
ATOM 2340 N N . PHE A 1 288 ? -0.724 5.456 37.431 1.00 42.75 288 PHE A N 1
ATOM 2341 C CA . PHE A 1 288 ? 0.434 4.866 36.738 1.00 42.75 288 PHE A CA 1
ATOM 2342 C C . PHE A 1 288 ? 1.403 4.077 37.647 1.00 42.75 288 PHE A C 1
ATOM 2344 O O . PHE A 1 288 ? 2.214 3.320 37.124 1.00 42.75 288 PHE A O 1
ATOM 2351 N N . GLU A 1 289 ? 1.324 4.222 38.973 1.00 42.75 289 GLU A N 1
ATOM 2352 C CA . GLU A 1 289 ? 2.333 3.707 39.917 1.00 42.75 289 GLU A CA 1
ATOM 2353 C C . GLU A 1 289 ? 2.256 2.190 40.196 1.00 42.75 289 GLU A C 1
ATOM 2355 O O . GLU A 1 289 ? 3.211 1.627 40.719 1.00 42.75 289 GLU A O 1
ATOM 2360 N N . GLU A 1 290 ? 1.183 1.483 39.818 1.00 38.91 290 GLU A N 1
ATOM 2361 C CA . GLU A 1 290 ? 1.022 0.051 40.156 1.00 38.91 290 GLU A CA 1
ATOM 2362 C C . GLU A 1 290 ? 1.584 -0.946 39.114 1.00 38.91 290 GLU A C 1
ATOM 2364 O O . GLU A 1 290 ? 1.584 -2.148 39.372 1.00 38.91 290 GLU A O 1
ATOM 2369 N N . ILE A 1 291 ? 2.093 -0.504 37.953 1.00 42.06 291 ILE A N 1
ATOM 2370 C CA . ILE A 1 291 ? 2.478 -1.417 36.846 1.00 42.06 291 ILE A CA 1
ATOM 2371 C C . ILE A 1 291 ? 3.966 -1.811 36.837 1.00 42.06 291 ILE A C 1
ATOM 2373 O O . ILE A 1 291 ? 4.288 -2.922 36.417 1.00 42.06 291 ILE A O 1
ATOM 2377 N N . GLU A 1 292 ? 4.885 -0.994 37.363 1.00 36.72 292 GLU A N 1
ATOM 2378 C CA . GLU A 1 292 ? 6.334 -1.297 37.296 1.00 36.72 292 GLU A CA 1
ATOM 2379 C C . GLU A 1 292 ? 6.761 -2.553 38.085 1.00 36.72 292 GLU A C 1
ATOM 2381 O O . GLU A 1 292 ? 7.883 -3.036 37.941 1.00 36.72 292 GLU A O 1
ATOM 2386 N N . THR A 1 293 ? 5.872 -3.132 38.893 1.00 32.81 293 THR A N 1
ATOM 2387 C CA . THR A 1 293 ? 6.185 -4.312 39.710 1.00 32.81 293 THR A CA 1
ATOM 2388 C C . THR A 1 293 ? 5.879 -5.653 39.039 1.00 32.81 293 THR A C 1
ATOM 2390 O O . THR A 1 293 ? 6.320 -6.677 39.555 1.00 32.81 293 THR A O 1
ATOM 2393 N N . THR A 1 294 ? 5.177 -5.687 37.898 1.00 32.59 294 THR A N 1
ATOM 2394 C CA . THR A 1 294 ? 4.756 -6.964 37.271 1.00 32.59 294 THR A CA 1
ATOM 2395 C C . THR A 1 294 ? 5.386 -7.269 35.910 1.00 32.59 294 THR A C 1
ATOM 2397 O O . THR A 1 294 ? 5.486 -8.443 35.567 1.00 32.59 294 THR A O 1
ATOM 2400 N N . ASP A 1 295 ? 5.919 -6.272 35.196 1.00 32.75 295 ASP A N 1
ATOM 2401 C CA . ASP A 1 295 ? 6.554 -6.470 33.877 1.00 32.75 295 ASP A CA 1
ATOM 2402 C C . ASP A 1 295 ? 8.083 -6.735 33.942 1.00 32.75 295 ASP A C 1
ATOM 2404 O O . ASP A 1 295 ? 8.715 -7.000 32.924 1.00 32.75 295 ASP A O 1
ATOM 2408 N N . ASN A 1 296 ? 8.693 -6.727 35.134 1.00 29.09 296 ASN A N 1
ATOM 2409 C CA . ASN A 1 296 ? 10.154 -6.788 35.338 1.00 29.09 296 ASN A CA 1
ATOM 2410 C C . ASN A 1 296 ? 10.763 -8.206 35.490 1.00 29.09 296 ASN A C 1
ATOM 2412 O O . ASN A 1 296 ? 11.779 -8.361 36.164 1.00 29.09 296 ASN A O 1
ATOM 2416 N N . LEU A 1 297 ? 10.183 -9.263 34.903 1.00 29.69 297 LEU A N 1
ATOM 2417 C CA . LEU A 1 297 ? 10.692 -10.638 35.103 1.00 29.69 297 LEU A CA 1
ATOM 2418 C C . LEU A 1 297 ? 11.342 -11.340 33.904 1.00 29.69 297 LEU A C 1
ATOM 2420 O O . LEU A 1 297 ? 11.708 -12.502 34.059 1.00 29.69 297 LEU A O 1
ATOM 2424 N N . ILE A 1 298 ? 11.571 -10.695 32.754 1.00 30.30 298 ILE A N 1
ATOM 2425 C CA . ILE A 1 298 ? 12.379 -11.317 31.683 1.00 30.30 298 ILE A CA 1
ATOM 2426 C C . ILE A 1 298 ? 13.218 -10.270 30.928 1.00 30.30 298 ILE A C 1
ATOM 2428 O O . ILE A 1 298 ? 12.913 -9.926 29.793 1.00 30.30 298 ILE A O 1
ATOM 2432 N N . GLU A 1 299 ? 14.308 -9.800 31.535 1.00 28.08 299 GLU A N 1
ATOM 2433 C CA . GLU A 1 299 ? 15.481 -9.319 30.788 1.00 28.08 299 GLU A CA 1
ATOM 2434 C C . GLU A 1 299 ? 16.751 -9.903 31.426 1.00 28.08 299 GLU A C 1
ATOM 2436 O O . GLU A 1 299 ? 17.207 -9.457 32.477 1.00 28.08 299 GLU A O 1
ATOM 2441 N N . GLU A 1 300 ? 17.311 -10.944 30.799 1.00 27.86 300 GLU A N 1
ATOM 2442 C CA . GLU A 1 300 ? 18.675 -11.407 31.070 1.00 27.86 300 GLU A CA 1
ATOM 2443 C C . GLU A 1 300 ? 19.670 -10.596 30.225 1.00 27.86 300 GLU A C 1
ATOM 2445 O O . GLU A 1 300 ? 19.796 -10.765 29.013 1.00 27.86 300 GLU A O 1
ATOM 2450 N N . ASP A 1 301 ? 20.315 -9.670 30.929 1.00 26.70 301 ASP A N 1
ATOM 2451 C CA . ASP A 1 301 ? 21.713 -9.230 30.867 1.00 26.70 301 ASP A CA 1
ATOM 2452 C C . ASP A 1 301 ? 22.602 -9.734 29.708 1.00 26.70 301 ASP A C 1
ATOM 2454 O O . ASP A 1 301 ? 22.975 -10.902 29.644 1.00 26.70 301 ASP A O 1
ATOM 2458 N N . PHE A 1 302 ? 23.082 -8.790 28.890 1.00 29.02 302 PHE A N 1
ATOM 2459 C CA . PHE A 1 302 ? 24.470 -8.786 28.412 1.00 29.02 302 PHE A CA 1
ATOM 2460 C C . PHE A 1 302 ? 24.986 -7.344 28.357 1.00 29.02 302 PHE A C 1
ATOM 2462 O O . PHE A 1 302 ? 24.840 -6.638 27.357 1.00 29.02 302 PHE A O 1
ATOM 2469 N N . GLY A 1 303 ? 25.595 -6.902 29.457 1.00 24.27 303 GLY A N 1
ATOM 2470 C CA . GLY A 1 303 ? 26.320 -5.638 29.535 1.00 24.27 303 GLY A CA 1
ATOM 2471 C C . GLY A 1 303 ? 27.567 -5.550 28.644 1.00 24.27 303 GLY A C 1
ATOM 2472 O O . GLY A 1 303 ? 28.112 -6.560 28.203 1.00 24.27 303 GLY A O 1
ATOM 2473 N N . LEU A 1 304 ? 28.016 -4.307 28.414 1.00 24.20 304 LEU A N 1
ATOM 2474 C CA . LEU A 1 304 ? 29.411 -3.824 28.315 1.00 24.20 304 LEU A CA 1
ATOM 2475 C C . LEU A 1 304 ? 29.403 -2.301 27.987 1.00 24.20 304 LEU A C 1
ATOM 2477 O O . LEU A 1 304 ? 28.359 -1.770 27.616 1.00 24.20 304 LEU A O 1
ATOM 2481 N N . PRO A 1 305 ? 30.494 -1.544 28.229 1.00 27.61 305 PRO A N 1
ATOM 2482 C CA . PRO A 1 305 ? 30.501 -0.521 29.268 1.00 27.61 305 PRO A CA 1
ATOM 2483 C C . PRO A 1 305 ? 30.547 0.930 28.762 1.00 27.61 305 PRO A C 1
ATOM 2485 O O . PRO A 1 305 ? 30.858 1.230 27.611 1.00 27.61 305 PRO A O 1
ATOM 2488 N N . SER A 1 306 ? 30.284 1.814 29.722 1.00 26.97 306 SER A N 1
ATOM 2489 C CA . SER A 1 306 ? 30.497 3.261 29.757 1.00 26.97 306 SER A CA 1
ATOM 2490 C C . SER A 1 306 ? 31.820 3.748 29.159 1.00 26.97 306 SER A C 1
ATOM 2492 O O . SER A 1 306 ? 32.861 3.149 29.420 1.00 26.97 306 SER A O 1
ATOM 2494 N N . ASN A 1 307 ? 31.780 4.913 28.504 1.00 27.77 307 ASN A N 1
ATOM 2495 C CA . ASN A 1 307 ? 32.795 5.955 28.676 1.00 27.77 307 ASN A CA 1
ATOM 2496 C C . ASN A 1 307 ? 32.258 7.339 28.268 1.00 27.77 307 ASN A C 1
ATOM 2498 O O . ASN A 1 307 ? 31.944 7.593 27.109 1.00 27.77 307 ASN A O 1
ATOM 2502 N N . ASP A 1 308 ? 32.186 8.193 29.284 1.00 27.75 308 ASP A N 1
ATOM 2503 C CA . ASP A 1 308 ? 32.663 9.573 29.343 1.00 27.75 308 ASP A CA 1
ATOM 2504 C C . ASP A 1 308 ? 32.228 10.597 28.288 1.00 27.75 308 ASP A C 1
ATOM 2506 O O . ASP A 1 308 ? 32.774 10.750 27.196 1.00 27.75 308 ASP A O 1
ATOM 2510 N N . THR A 1 309 ? 31.322 11.438 28.777 1.00 26.25 309 THR A N 1
ATOM 2511 C CA . THR A 1 309 ? 31.127 12.847 28.447 1.00 26.25 309 THR A CA 1
ATOM 2512 C C . THR A 1 309 ? 32.432 13.639 28.332 1.00 26.25 309 THR A C 1
ATOM 2514 O O . THR A 1 309 ? 33.233 13.679 29.269 1.00 26.25 309 THR A O 1
ATOM 2517 N N . LYS A 1 310 ? 32.551 14.419 27.254 1.00 28.62 310 LYS A N 1
ATOM 2518 C CA . LYS A 1 310 ? 33.177 15.743 27.291 1.00 28.62 310 LYS A CA 1
ATOM 2519 C C . LYS A 1 310 ? 32.315 16.735 26.521 1.00 28.62 310 LYS A C 1
ATOM 2521 O O . LYS A 1 310 ? 32.107 16.591 25.320 1.00 28.62 310 LYS A O 1
ATOM 2526 N N . ASP A 1 311 ? 31.846 17.732 27.261 1.00 25.14 311 ASP A N 1
ATOM 2527 C CA . ASP A 1 311 ? 31.360 19.010 26.760 1.00 25.14 311 ASP A CA 1
ATOM 2528 C C . ASP A 1 311 ? 32.390 19.662 25.821 1.00 25.14 311 ASP A C 1
ATOM 2530 O O . ASP A 1 311 ? 33.586 19.389 25.915 1.00 25.14 311 ASP A O 1
ATOM 2534 N N . PHE A 1 312 ? 31.938 20.541 24.926 1.00 24.22 312 PHE A N 1
ATOM 2535 C CA . PHE A 1 312 ? 32.252 21.977 24.951 1.00 24.22 312 PHE A CA 1
ATOM 2536 C C . PHE A 1 312 ? 31.694 22.662 23.681 1.00 24.22 312 PHE A C 1
ATOM 2538 O O . PHE A 1 312 ? 32.074 22.355 22.558 1.00 24.22 312 PHE A O 1
ATO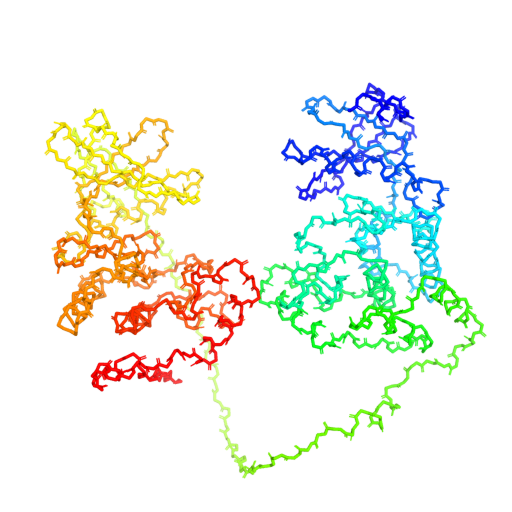M 2545 N N . VAL A 1 313 ? 30.862 23.676 23.942 1.00 24.83 313 VAL A N 1
ATOM 2546 C CA . VAL A 1 313 ? 30.794 24.993 23.276 1.00 24.83 313 VAL A CA 1
ATOM 2547 C C . VAL A 1 313 ? 29.967 25.166 21.998 1.00 24.83 313 VAL A C 1
ATOM 2549 O O . VAL A 1 313 ? 30.344 24.864 20.873 1.00 24.83 313 VAL A O 1
ATOM 2552 N N . THR A 1 314 ? 28.859 25.854 22.258 1.00 27.58 314 THR A N 1
ATOM 2553 C CA . THR A 1 314 ? 28.076 26.763 21.424 1.00 27.58 314 THR A CA 1
ATOM 2554 C C . THR A 1 314 ? 28.906 27.657 20.494 1.00 27.58 314 THR A C 1
ATOM 2556 O O . THR A 1 314 ? 29.732 28.445 20.958 1.00 27.58 314 THR A O 1
ATOM 2559 N N . GLY A 1 315 ? 28.578 27.640 19.201 1.00 24.48 315 GLY A N 1
ATOM 2560 C CA . GLY A 1 315 ? 29.085 28.585 18.208 1.00 24.48 315 GLY A CA 1
ATOM 2561 C C . GLY A 1 315 ? 28.044 28.895 17.130 1.00 24.48 315 GLY A C 1
ATOM 2562 O O . GLY A 1 315 ? 27.883 28.128 16.196 1.00 24.48 315 GLY A O 1
ATOM 2563 N N . GLN A 1 316 ? 27.344 30.018 17.317 1.00 24.98 316 GLN A N 1
ATOM 2564 C CA . GLN A 1 316 ? 26.833 30.958 16.304 1.00 24.98 316 GLN A CA 1
ATOM 2565 C C . GLN A 1 316 ? 26.215 30.389 15.007 1.00 24.98 316 GLN A C 1
ATOM 2567 O O . GLN A 1 316 ? 26.905 30.155 14.019 1.00 24.98 316 GLN A O 1
ATOM 2572 N N . ASN A 1 317 ? 24.877 30.339 14.961 1.00 25.55 317 ASN A N 1
ATOM 2573 C CA . ASN A 1 317 ? 24.130 30.322 13.703 1.00 25.55 317 ASN A CA 1
ATOM 2574 C C . ASN A 1 317 ? 24.160 31.725 13.083 1.00 25.55 317 ASN A C 1
ATOM 2576 O O . ASN A 1 317 ? 23.524 32.648 13.596 1.00 25.55 317 ASN A O 1
ATOM 2580 N N . ALA A 1 318 ? 24.913 31.872 11.995 1.00 25.92 318 ALA A N 1
ATOM 2581 C CA . ALA A 1 318 ? 24.801 33.004 11.092 1.00 25.92 318 ALA A CA 1
ATOM 2582 C C . ALA A 1 318 ? 23.641 32.758 10.122 1.00 25.92 318 ALA A C 1
ATOM 2584 O O . ALA A 1 318 ? 23.570 31.743 9.431 1.00 25.92 318 ALA A O 1
ATOM 2585 N N . ASP A 1 319 ? 22.740 33.726 10.122 1.00 28.59 319 ASP A N 1
ATOM 2586 C CA . ASP A 1 319 ? 21.632 33.915 9.206 1.00 28.59 319 ASP A CA 1
ATOM 2587 C C . ASP A 1 319 ? 22.160 34.009 7.761 1.00 28.59 319 ASP A C 1
ATOM 2589 O O . ASP A 1 319 ? 22.895 34.935 7.419 1.00 28.59 319 ASP A O 1
ATOM 2593 N N . HIS A 1 320 ? 21.802 33.054 6.902 1.00 28.50 320 HIS A N 1
ATOM 2594 C CA . HIS A 1 320 ? 21.952 33.192 5.454 1.00 28.50 320 HIS A CA 1
ATOM 2595 C C . HIS A 1 320 ? 20.692 32.697 4.751 1.00 28.50 320 HIS A C 1
ATOM 2597 O O . HIS A 1 320 ? 20.620 31.616 4.171 1.00 28.50 320 HIS A O 1
ATOM 2603 N N . THR A 1 321 ? 19.693 33.573 4.769 1.00 34.31 321 THR A N 1
ATOM 2604 C CA . THR A 1 321 ? 18.676 33.679 3.727 1.00 34.31 321 THR A CA 1
ATOM 2605 C C . THR A 1 321 ? 19.376 33.872 2.376 1.00 34.31 321 THR A C 1
ATOM 2607 O O . THR A 1 321 ? 19.827 34.968 2.049 1.00 34.31 321 THR A O 1
ATOM 2610 N N . LEU A 1 322 ? 19.488 32.810 1.581 1.00 26.02 322 LEU A N 1
ATOM 2611 C CA . LEU A 1 322 ? 19.785 32.900 0.153 1.00 26.02 322 LEU A CA 1
ATOM 2612 C C . LEU A 1 322 ? 18.671 32.179 -0.598 1.00 26.02 322 LEU A C 1
ATOM 2614 O O . LEU A 1 322 ? 18.659 30.960 -0.736 1.00 26.02 322 LEU A O 1
ATOM 2618 N N . ALA A 1 323 ? 17.704 32.972 -1.057 1.00 28.97 323 ALA A N 1
ATOM 2619 C CA . ALA A 1 323 ? 16.773 32.570 -2.094 1.00 28.97 323 ALA A CA 1
ATOM 2620 C C . ALA A 1 323 ? 17.572 32.159 -3.342 1.00 28.97 323 ALA A C 1
ATOM 2622 O O . ALA A 1 323 ? 18.216 32.998 -3.972 1.00 28.97 323 ALA A O 1
ATOM 2623 N N . ALA A 1 324 ? 17.544 30.872 -3.687 1.00 23.62 324 ALA A N 1
ATOM 2624 C CA . ALA A 1 324 ? 18.041 30.389 -4.968 1.00 23.62 324 ALA A CA 1
ATOM 2625 C C . ALA A 1 324 ? 16.918 30.509 -6.018 1.00 23.62 324 ALA A C 1
ATOM 2627 O O . ALA A 1 324 ? 15.806 30.033 -5.770 1.00 23.62 324 ALA A O 1
ATOM 2628 N N . PRO A 1 325 ? 17.163 31.139 -7.181 1.00 28.17 325 PRO A N 1
ATOM 2629 C CA . PRO A 1 325 ? 16.182 31.216 -8.253 1.00 28.17 325 PRO A CA 1
ATOM 2630 C C . PRO A 1 325 ? 16.055 29.839 -8.916 1.00 28.17 325 PRO A C 1
ATOM 2632 O O . PRO A 1 325 ? 17.012 29.320 -9.484 1.00 28.17 325 PRO A O 1
ATOM 2635 N N . THR A 1 326 ? 14.876 29.229 -8.840 1.00 27.94 326 THR A N 1
ATOM 2636 C CA . THR A 1 326 ? 14.551 27.991 -9.559 1.00 27.94 326 THR A CA 1
ATOM 2637 C C . THR A 1 326 ? 14.189 28.352 -11.001 1.00 27.94 326 THR A C 1
ATOM 2639 O O . THR A 1 326 ? 13.044 28.694 -11.288 1.00 27.94 326 THR A O 1
ATOM 2642 N N . LEU A 1 327 ? 15.159 28.312 -11.920 1.00 33.19 327 LEU A N 1
ATOM 2643 C CA . LEU A 1 327 ? 14.833 28.148 -13.338 1.00 33.19 327 LEU A CA 1
ATOM 2644 C C . LEU A 1 327 ? 14.474 26.673 -13.555 1.00 33.19 327 LEU A C 1
ATOM 2646 O O . LEU A 1 327 ? 15.324 25.793 -13.440 1.00 33.19 327 LEU A O 1
ATOM 2650 N N . ILE A 1 328 ? 13.199 26.399 -13.815 1.00 46.16 328 ILE A N 1
ATOM 2651 C CA . ILE A 1 328 ? 12.762 25.126 -14.390 1.00 46.16 328 ILE A CA 1
ATOM 2652 C C . ILE A 1 328 ? 13.042 25.250 -15.885 1.00 46.16 328 ILE A C 1
ATOM 2654 O O . ILE A 1 328 ? 12.352 26.019 -16.550 1.00 46.16 328 ILE A O 1
ATOM 2658 N N . ASN A 1 329 ? 14.048 24.544 -16.404 1.00 55.81 329 ASN A N 1
ATOM 2659 C CA . ASN A 1 329 ? 14.295 24.547 -17.845 1.00 55.81 329 ASN A CA 1
ATOM 2660 C C . ASN A 1 329 ? 13.086 23.920 -18.558 1.00 55.81 329 ASN A C 1
ATOM 2662 O O . ASN A 1 329 ? 12.675 22.802 -18.225 1.00 55.81 329 ASN A O 1
ATOM 2666 N N . ILE A 1 330 ? 12.501 24.620 -19.529 1.00 64.31 330 ILE A N 1
ATOM 2667 C CA . ILE A 1 330 ? 11.270 24.181 -20.199 1.00 64.31 330 ILE A CA 1
ATOM 2668 C C . ILE A 1 330 ? 11.632 23.423 -21.475 1.00 64.31 330 ILE A C 1
ATOM 2670 O O . ILE A 1 330 ? 12.099 23.999 -22.459 1.00 64.31 330 ILE A O 1
ATOM 2674 N N . LEU A 1 331 ? 11.362 22.116 -21.478 1.00 74.75 331 LEU A N 1
ATOM 2675 C CA . LEU A 1 331 ? 11.513 21.260 -22.652 1.00 74.75 331 LEU A CA 1
ATOM 2676 C C . LEU A 1 331 ? 10.230 21.216 -23.487 1.00 74.75 331 LEU A C 1
ATOM 2678 O O . LEU A 1 331 ? 9.160 20.860 -22.987 1.00 74.75 331 LEU A O 1
ATOM 2682 N N . HIS A 1 332 ? 10.334 21.470 -24.792 1.00 77.31 332 HIS A N 1
ATOM 2683 C CA . HIS A 1 332 ? 9.215 21.260 -25.713 1.00 77.31 332 HIS A CA 1
ATOM 2684 C C . HIS A 1 332 ? 9.649 20.802 -27.114 1.00 77.31 332 HIS A C 1
ATOM 2686 O O . HIS A 1 332 ? 10.818 20.854 -27.488 1.00 77.31 332 HIS A O 1
ATOM 2692 N N . LEU A 1 333 ? 8.689 20.268 -27.879 1.00 78.25 333 LEU A N 1
ATOM 2693 C CA . LEU A 1 333 ? 8.911 19.698 -29.211 1.00 78.25 333 LEU A CA 1
ATOM 2694 C C . LEU A 1 333 ? 8.289 20.577 -30.293 1.00 78.25 333 LEU A C 1
ATOM 2696 O O . LEU A 1 333 ? 7.080 20.814 -30.265 1.00 78.25 333 LEU A O 1
ATOM 2700 N N . GLU A 1 334 ? 9.083 20.937 -31.298 1.00 79.38 334 GLU A N 1
ATOM 2701 C CA . GLU A 1 334 ? 8.628 21.659 -32.486 1.00 79.38 334 GLU A CA 1
ATOM 2702 C C . GLU A 1 334 ? 8.806 20.841 -33.768 1.00 79.38 334 GLU A C 1
ATOM 2704 O O . GLU A 1 334 ? 9.845 20.223 -34.028 1.00 79.38 334 GLU A O 1
ATOM 2709 N N . VAL A 1 335 ? 7.777 20.861 -34.617 1.00 72.56 335 VAL A N 1
ATOM 2710 C CA . VAL A 1 335 ? 7.822 20.229 -35.938 1.00 72.56 335 VAL A CA 1
ATOM 2711 C C . VAL A 1 335 ? 8.549 21.165 -36.895 1.00 72.56 335 VAL A C 1
ATOM 2713 O O . VAL A 1 335 ? 8.046 22.235 -37.213 1.00 72.56 335 VAL A O 1
ATOM 2716 N N . CYS A 1 336 ? 9.726 20.762 -37.377 1.00 65.25 336 CYS A N 1
ATOM 2717 C CA . CYS A 1 336 ? 10.545 21.636 -38.214 1.00 65.25 336 CYS A CA 1
ATOM 2718 C C . CYS A 1 336 ? 10.283 21.441 -39.720 1.00 65.25 336 CYS A C 1
ATOM 2720 O O . CYS A 1 336 ? 10.017 22.411 -40.416 1.00 65.25 336 CYS A O 1
ATOM 2722 N N . HIS A 1 337 ? 10.376 20.202 -40.231 1.00 61.69 337 HIS A N 1
ATOM 2723 C CA . HIS A 1 337 ? 10.162 19.812 -41.641 1.00 61.69 337 HIS A CA 1
ATOM 2724 C C . HIS A 1 337 ? 9.971 18.280 -41.756 1.00 61.69 337 HIS A C 1
ATOM 2726 O O . HIS A 1 337 ? 10.255 17.561 -40.797 1.00 61.69 337 HIS A O 1
ATOM 2732 N N . LYS A 1 338 ? 9.492 17.768 -42.913 1.00 67.25 338 LYS A N 1
ATOM 2733 C CA . LYS A 1 338 ? 9.162 16.337 -43.146 1.00 67.25 338 LYS A CA 1
ATOM 2734 C C . LYS A 1 338 ? 10.199 15.393 -42.508 1.00 67.25 338 LYS A C 1
ATOM 2736 O O . LYS A 1 338 ? 11.357 15.375 -42.915 1.00 67.25 338 LYS A O 1
ATOM 2741 N N . ASN A 1 339 ? 9.741 14.594 -41.543 1.00 81.31 339 ASN A N 1
ATOM 2742 C CA . ASN A 1 339 ? 10.478 13.540 -40.831 1.00 81.31 339 ASN A CA 1
ATOM 2743 C C . ASN A 1 339 ? 11.541 14.000 -39.808 1.00 81.31 339 ASN A C 1
ATOM 2745 O O . ASN A 1 339 ? 12.392 13.194 -39.428 1.00 81.31 339 ASN A O 1
ATOM 2749 N N . ARG A 1 340 ? 11.510 15.253 -39.323 1.00 86.31 340 ARG A N 1
ATOM 2750 C CA . ARG A 1 340 ? 12.377 15.726 -38.222 1.00 86.31 340 ARG A CA 1
ATOM 2751 C C . ARG A 1 340 ? 11.624 16.588 -37.205 1.00 86.31 340 ARG A C 1
ATOM 2753 O O . ARG A 1 340 ? 10.809 17.430 -37.584 1.00 86.31 340 ARG A O 1
ATOM 2760 N N . LEU A 1 341 ? 11.958 16.420 -35.927 1.00 87.12 341 LEU A N 1
ATOM 2761 C CA . LEU A 1 341 ? 11.492 17.250 -34.812 1.00 87.12 341 LEU A CA 1
ATOM 2762 C C . LEU A 1 341 ? 12.677 17.929 -34.130 1.00 87.12 341 LEU A C 1
ATOM 2764 O O . LEU A 1 341 ? 13.734 17.317 -33.974 1.00 87.12 341 LEU A O 1
ATOM 2768 N N . LYS A 1 342 ? 12.479 19.174 -33.705 1.00 86.94 342 LYS A N 1
ATOM 2769 C CA . LYS A 1 342 ? 13.384 19.890 -32.807 1.00 86.94 342 LYS A CA 1
ATOM 2770 C C . LYS A 1 342 ? 12.935 19.661 -31.373 1.00 86.94 342 LYS A C 1
ATOM 2772 O O . LYS A 1 342 ? 11.741 19.718 -31.088 1.00 86.94 342 LYS A O 1
ATOM 2777 N N . ILE A 1 343 ? 13.893 19.420 -30.493 1.00 85.81 343 ILE A N 1
ATOM 2778 C CA . ILE A 1 343 ? 13.699 19.491 -29.050 1.00 85.81 343 ILE A CA 1
ATOM 2779 C C . ILE A 1 343 ? 14.340 20.789 -28.601 1.00 85.81 343 ILE A C 1
ATOM 2781 O O . ILE A 1 343 ? 15.534 21.001 -28.833 1.00 85.81 343 ILE A O 1
ATOM 2785 N N . LEU A 1 344 ? 13.514 21.648 -28.025 1.00 79.88 344 LEU A N 1
ATOM 2786 C CA . LEU A 1 344 ? 13.893 22.956 -27.537 1.00 79.88 344 LEU A CA 1
ATOM 2787 C C . LEU A 1 344 ? 14.074 22.888 -26.024 1.00 79.88 344 LEU A C 1
ATOM 2789 O O . LEU A 1 344 ? 13.240 22.291 -25.341 1.00 79.88 344 LEU A O 1
ATOM 2793 N N . LEU A 1 345 ? 15.161 23.476 -25.537 1.00 81.94 345 LEU A N 1
ATOM 2794 C CA . LEU A 1 345 ? 15.437 23.712 -24.125 1.00 81.94 345 LEU A CA 1
ATOM 2795 C C . LEU A 1 345 ? 15.532 25.227 -23.962 1.00 81.94 345 LEU A C 1
ATOM 2797 O O . LEU A 1 345 ? 16.415 25.827 -24.565 1.00 81.94 345 LEU A O 1
ATOM 2801 N N . ASP A 1 346 ? 14.596 25.824 -23.224 1.00 81.50 346 ASP A N 1
ATOM 2802 C CA . ASP A 1 346 ? 14.515 27.283 -23.043 1.00 81.50 346 ASP A CA 1
ATOM 2803 C C . ASP A 1 346 ? 14.520 28.047 -24.382 1.00 81.50 346 ASP A C 1
ATOM 2805 O O . ASP A 1 346 ? 15.253 29.010 -24.580 1.00 81.50 346 ASP A O 1
ATOM 2809 N N . ASP A 1 347 ? 13.697 27.564 -25.321 1.00 78.06 347 ASP A N 1
ATOM 2810 C CA . ASP A 1 347 ? 13.515 28.075 -26.691 1.00 78.06 347 ASP A CA 1
ATOM 2811 C C . ASP A 1 347 ? 14.721 27.912 -27.644 1.00 78.06 347 ASP A C 1
ATOM 2813 O O . ASP A 1 347 ? 14.599 28.175 -28.845 1.00 78.06 347 ASP A O 1
ATOM 2817 N N . ASP A 1 348 ? 15.842 27.358 -27.172 1.00 81.25 348 ASP A N 1
ATOM 2818 C CA . ASP A 1 348 ? 17.006 27.027 -27.996 1.00 81.25 348 ASP A CA 1
ATOM 2819 C C . ASP A 1 348 ? 16.985 25.575 -28.496 1.00 81.25 348 ASP A C 1
ATOM 2821 O O . ASP A 1 348 ? 16.612 24.636 -27.789 1.00 81.25 348 ASP A O 1
ATOM 2825 N N . VAL A 1 349 ? 17.431 25.353 -29.741 1.00 84.56 349 VAL A N 1
ATOM 2826 C CA . VAL A 1 349 ? 17.514 24.006 -30.338 1.00 84.56 349 VAL A CA 1
ATOM 2827 C C . VAL A 1 349 ? 18.598 23.184 -29.658 1.00 84.56 349 VAL A C 1
ATOM 2829 O O . VAL A 1 349 ? 19.770 23.263 -30.014 1.00 84.56 349 VAL A O 1
ATOM 2832 N N . SER A 1 350 ? 18.167 22.321 -28.741 1.00 86.94 350 SER A N 1
ATOM 2833 C CA . SER A 1 350 ? 19.027 21.387 -28.021 1.00 86.94 350 SER A CA 1
ATOM 2834 C C . SER A 1 350 ? 19.372 20.157 -28.868 1.00 86.94 350 SER A C 1
ATOM 2836 O O . SER A 1 350 ? 20.538 19.794 -29.016 1.00 86.94 350 SER A O 1
ATOM 2838 N N . GLN A 1 351 ? 18.374 19.527 -29.501 1.00 88.56 351 GLN A N 1
ATOM 2839 C CA . GLN A 1 351 ? 18.612 18.381 -30.388 1.00 88.56 351 GLN A CA 1
ATOM 2840 C C . GLN A 1 351 ? 17.583 18.267 -31.517 1.00 88.56 351 GLN A C 1
ATOM 2842 O O . GLN A 1 351 ? 16.457 18.751 -31.420 1.00 88.56 351 GLN A O 1
ATOM 2847 N N . ILE A 1 352 ? 17.962 17.581 -32.599 1.00 88.31 352 ILE A N 1
ATOM 2848 C CA . ILE A 1 352 ? 17.068 17.243 -33.714 1.00 88.31 352 ILE A CA 1
ATOM 2849 C C . ILE A 1 352 ? 16.928 15.724 -33.779 1.00 88.31 352 ILE A C 1
ATOM 2851 O O . ILE A 1 352 ? 17.919 15.014 -33.934 1.00 88.31 352 ILE A O 1
ATOM 2855 N N . VAL A 1 353 ? 15.693 15.230 -33.705 1.00 91.19 353 VAL A N 1
ATOM 2856 C CA . VAL A 1 353 ? 15.375 13.797 -33.751 1.00 91.19 353 VAL A CA 1
ATOM 2857 C C . VAL A 1 353 ? 14.574 13.454 -35.003 1.00 91.19 353 VAL A C 1
ATOM 2859 O O . VAL A 1 353 ? 13.811 14.272 -35.522 1.00 91.19 353 VAL A O 1
ATOM 2862 N N . TYR A 1 354 ? 14.740 12.233 -35.509 1.00 92.19 354 TYR A N 1
ATOM 2863 C CA . TYR A 1 354 ? 13.947 11.753 -36.638 1.00 92.19 354 TYR A CA 1
ATOM 2864 C C . TYR A 1 354 ? 12.507 11.463 -36.215 1.00 92.19 354 TYR A C 1
ATOM 2866 O O . TYR A 1 354 ? 12.258 10.934 -35.133 1.00 92.19 354 TYR A O 1
ATOM 2874 N N . TYR A 1 355 ? 11.566 11.782 -37.098 1.00 91.69 355 TYR A N 1
ATOM 2875 C CA . TYR A 1 355 ? 10.169 11.385 -36.987 1.00 91.69 355 TYR A CA 1
ATOM 2876 C C . TYR A 1 355 ? 9.862 10.310 -38.026 1.00 91.69 355 TYR A C 1
ATOM 2878 O O . TYR A 1 355 ? 9.978 10.548 -39.231 1.00 91.69 355 TYR A O 1
ATOM 2886 N N . TYR A 1 356 ? 9.465 9.135 -37.551 1.00 91.62 356 TYR A N 1
ATOM 2887 C CA . TYR A 1 356 ? 9.056 8.011 -38.380 1.00 91.62 356 TYR A CA 1
ATOM 2888 C C . TYR A 1 356 ? 7.545 8.040 -38.587 1.00 91.62 356 TYR A C 1
ATOM 2890 O O . TYR A 1 356 ? 6.775 8.100 -37.625 1.00 91.62 356 TYR A O 1
ATOM 2898 N N . ASP A 1 357 ? 7.123 7.956 -39.847 1.00 89.94 357 ASP A N 1
ATOM 2899 C CA . ASP A 1 357 ? 5.712 7.828 -40.210 1.00 89.94 357 ASP A CA 1
ATOM 2900 C C . ASP A 1 357 ? 5.139 6.511 -39.655 1.00 89.94 357 ASP A C 1
ATOM 2902 O O . ASP A 1 357 ? 5.611 5.449 -40.057 1.00 89.94 357 ASP A O 1
ATOM 2906 N N . PRO A 1 358 ? 4.126 6.535 -38.769 1.00 89.50 358 PRO A N 1
ATOM 2907 C CA . PRO A 1 358 ? 3.568 5.325 -38.166 1.00 89.50 358 PRO A CA 1
ATOM 2908 C C . PRO A 1 358 ? 3.092 4.281 -39.188 1.00 89.50 358 PRO A C 1
ATOM 2910 O O . PRO A 1 358 ? 3.125 3.092 -38.882 1.00 89.50 358 PRO A O 1
ATOM 2913 N N . GLN A 1 359 ? 2.697 4.687 -40.402 1.00 89.31 359 GLN A N 1
ATOM 2914 C CA . GLN A 1 359 ? 2.234 3.765 -41.449 1.00 89.31 359 GLN A CA 1
ATOM 2915 C C . GLN A 1 359 ? 3.337 2.837 -41.969 1.00 89.31 359 GLN A C 1
ATOM 2917 O O . GLN A 1 359 ? 3.045 1.790 -42.541 1.00 89.31 359 GLN A O 1
ATOM 2922 N N . GLY A 1 360 ? 4.607 3.204 -41.780 1.00 89.88 360 GLY A N 1
ATOM 2923 C CA . GLY A 1 360 ? 5.728 2.356 -42.168 1.00 89.88 360 GLY A CA 1
ATOM 2924 C C . GLY A 1 360 ? 6.017 1.219 -41.186 1.00 89.88 360 GLY A C 1
ATOM 2925 O O . GLY A 1 360 ? 6.837 0.361 -41.512 1.00 89.88 360 GLY A O 1
ATOM 2926 N N . PHE A 1 361 ? 5.386 1.192 -40.005 1.00 92.88 361 PHE A N 1
ATOM 2927 C CA . PHE A 1 361 ? 5.590 0.137 -39.013 1.00 92.88 361 PHE A CA 1
ATOM 2928 C C . PHE A 1 361 ? 4.520 -0.950 -39.091 1.00 92.88 361 PHE A C 1
ATOM 2930 O O . PHE A 1 361 ? 3.321 -0.686 -39.033 1.00 92.88 361 PHE A O 1
ATOM 2937 N N . LYS A 1 362 ? 4.975 -2.201 -39.097 1.00 92.69 362 LYS A N 1
ATOM 2938 C CA . LYS A 1 362 ? 4.156 -3.393 -38.892 1.00 92.69 362 LYS A CA 1
ATOM 2939 C C . LYS A 1 362 ? 4.465 -3.984 -37.522 1.00 92.69 362 LYS A C 1
ATOM 2941 O O . LYS A 1 362 ? 5.604 -4.371 -37.267 1.00 92.69 362 LYS A O 1
ATOM 2946 N N . ILE A 1 363 ? 3.465 -4.065 -36.644 1.00 91.56 363 ILE A N 1
ATOM 2947 C CA . ILE A 1 363 ? 3.619 -4.712 -35.334 1.00 91.56 363 ILE A CA 1
ATOM 2948 C C . ILE A 1 363 ? 3.766 -6.219 -35.550 1.00 91.56 363 ILE A C 1
ATOM 2950 O O . ILE A 1 363 ? 2.929 -6.834 -36.207 1.00 91.56 363 ILE A O 1
ATOM 2954 N N . LEU A 1 364 ? 4.842 -6.792 -35.014 1.00 91.62 364 LEU A N 1
ATOM 2955 C CA . LEU A 1 364 ? 5.105 -8.229 -35.054 1.00 91.62 364 LEU A CA 1
ATOM 2956 C C . LEU A 1 364 ? 4.534 -8.902 -33.807 1.00 91.62 364 LEU A C 1
ATOM 2958 O O . LEU A 1 364 ? 3.741 -9.833 -33.910 1.00 91.62 364 LEU A O 1
ATOM 2962 N N . ASP A 1 365 ? 4.897 -8.386 -32.635 1.00 91.38 365 ASP A N 1
ATOM 2963 C CA . ASP A 1 365 ? 4.464 -8.902 -31.343 1.00 91.38 365 ASP A CA 1
ATOM 2964 C C . ASP A 1 365 ? 4.576 -7.832 -30.246 1.00 91.38 365 ASP A C 1
ATOM 2966 O O . ASP A 1 365 ? 5.203 -6.778 -30.407 1.00 91.38 365 ASP A O 1
ATOM 2970 N N . LYS A 1 366 ? 3.909 -8.094 -29.122 1.00 91.94 366 LYS A N 1
ATOM 2971 C CA . LYS A 1 366 ? 3.968 -7.267 -27.918 1.00 91.94 366 LYS A CA 1
ATOM 2972 C C . LYS A 1 366 ? 4.985 -7.883 -26.958 1.00 91.94 366 LYS A C 1
ATOM 2974 O O . LYS A 1 366 ? 4.736 -8.959 -26.424 1.00 91.94 366 LYS A O 1
ATOM 2979 N N . ILE A 1 367 ? 6.084 -7.172 -26.713 1.00 87.00 367 ILE A N 1
ATOM 2980 C CA . ILE A 1 367 ? 7.200 -7.630 -25.872 1.00 87.00 367 ILE A CA 1
ATOM 2981 C C . ILE A 1 367 ? 6.848 -7.498 -24.386 1.00 87.00 367 ILE A C 1
ATOM 2983 O O . ILE A 1 367 ? 7.144 -8.388 -23.595 1.00 87.00 367 ILE A O 1
ATOM 2987 N N . SER A 1 368 ? 6.230 -6.379 -23.992 1.00 80.75 368 SER A N 1
ATOM 2988 C CA . SER A 1 368 ? 5.923 -6.096 -22.586 1.00 80.75 368 SER A CA 1
ATOM 2989 C C . SER A 1 368 ? 4.689 -5.206 -22.418 1.00 80.75 368 SER A C 1
ATOM 2991 O O . SER A 1 368 ? 4.323 -4.419 -23.301 1.00 80.75 368 SER A O 1
ATOM 2993 N N . SER A 1 369 ? 4.040 -5.338 -21.260 1.00 74.88 369 SER A N 1
ATOM 2994 C CA . SER A 1 369 ? 2.947 -4.483 -20.801 1.00 74.88 369 SER A CA 1
ATOM 2995 C C . SER A 1 369 ? 3.175 -4.023 -19.368 1.00 74.88 369 SER A C 1
ATOM 2997 O O . SER A 1 369 ? 3.051 -4.822 -18.444 1.00 74.88 369 SER A O 1
ATOM 2999 N N . GLY A 1 370 ? 3.453 -2.734 -19.192 1.00 66.44 370 GLY A N 1
ATOM 3000 C CA . GLY A 1 370 ? 3.416 -2.051 -17.902 1.00 66.44 370 GLY A CA 1
ATOM 3001 C C . GLY A 1 370 ? 2.151 -1.204 -17.745 1.00 66.44 370 GLY A C 1
ATOM 3002 O O . GLY A 1 370 ? 1.391 -1.015 -18.695 1.00 66.44 370 GLY A O 1
ATOM 3003 N N . ALA A 1 371 ? 1.945 -0.656 -16.544 1.00 62.28 371 ALA A N 1
ATOM 3004 C CA . ALA A 1 371 ? 0.796 0.202 -16.232 1.00 62.28 371 ALA A CA 1
ATOM 3005 C C . ALA A 1 371 ? 0.751 1.494 -17.077 1.00 62.28 371 ALA A C 1
ATOM 3007 O O . ALA A 1 371 ? -0.331 1.976 -17.401 1.00 62.28 371 ALA A O 1
ATOM 3008 N N . SER A 1 372 ? 1.921 2.012 -17.472 1.00 73.88 372 SER A N 1
ATOM 3009 C CA . SER A 1 372 ? 2.060 3.296 -18.184 1.00 73.88 372 SER A CA 1
ATOM 3010 C C . SER A 1 372 ? 2.757 3.183 -19.545 1.00 73.88 372 SER A C 1
ATOM 3012 O O . SER A 1 372 ? 2.837 4.166 -20.279 1.00 73.88 372 SER A O 1
ATOM 3014 N N . VAL A 1 373 ? 3.268 1.999 -19.906 1.00 85.25 373 VAL A N 1
ATOM 3015 C CA . VAL A 1 373 ? 4.057 1.776 -21.129 1.00 85.25 373 VAL A CA 1
ATOM 3016 C C . VAL A 1 373 ? 3.746 0.409 -21.736 1.00 85.25 373 VAL A C 1
ATOM 3018 O O . VAL A 1 373 ? 3.658 -0.594 -21.032 1.00 85.25 373 VAL A O 1
ATOM 3021 N N . LEU A 1 374 ? 3.640 0.355 -23.062 1.00 89.25 374 LEU A N 1
ATOM 3022 C CA . LEU A 1 374 ? 3.598 -0.868 -23.861 1.00 89.25 374 LEU A CA 1
ATOM 3023 C C . LEU A 1 374 ? 4.812 -0.908 -24.789 1.00 89.25 374 LEU A C 1
ATOM 3025 O O . LEU A 1 374 ? 5.140 0.096 -25.416 1.00 89.25 374 LEU A O 1
ATOM 3029 N N . VAL A 1 375 ? 5.449 -2.069 -24.912 1.00 91.50 375 VAL A N 1
ATOM 3030 C CA . VAL A 1 375 ? 6.633 -2.244 -25.764 1.00 91.50 375 VAL A CA 1
ATOM 3031 C C . VAL A 1 375 ? 6.307 -3.223 -26.884 1.00 91.50 375 VAL A C 1
ATOM 3033 O O . VAL A 1 375 ? 5.860 -4.341 -26.618 1.00 91.50 375 VAL A O 1
ATOM 3036 N N . TYR A 1 376 ? 6.524 -2.805 -28.130 1.00 93.19 376 TYR A N 1
ATOM 3037 C CA . TYR A 1 376 ? 6.227 -3.595 -29.326 1.00 93.19 376 TYR A CA 1
ATOM 3038 C C . TYR A 1 376 ? 7.490 -3.902 -30.115 1.00 93.19 376 TYR A C 1
ATOM 3040 O O . TYR A 1 376 ? 8.292 -3.005 -30.364 1.00 93.19 376 TYR A O 1
ATOM 3048 N N . ASN A 1 377 ? 7.610 -5.145 -30.570 1.00 93.81 377 ASN A N 1
ATOM 3049 C CA . ASN A 1 377 ? 8.511 -5.513 -31.650 1.00 93.81 377 ASN A CA 1
ATOM 3050 C C . ASN A 1 377 ? 7.847 -5.132 -32.973 1.00 93.81 377 ASN A C 1
ATOM 3052 O O . ASN A 1 377 ? 6.702 -5.521 -33.234 1.00 93.81 377 ASN A O 1
ATOM 3056 N N . VAL A 1 378 ? 8.543 -4.376 -33.813 1.00 94.75 378 VAL A N 1
ATOM 3057 C CA . VAL A 1 378 ? 7.995 -3.899 -35.081 1.00 94.75 378 VAL A CA 1
ATOM 3058 C C . VAL A 1 378 ? 8.972 -4.104 -36.223 1.00 94.75 378 VAL A C 1
ATOM 3060 O O . VAL A 1 378 ? 10.188 -4.095 -36.044 1.00 94.75 378 VAL A O 1
ATOM 3063 N N . CYS A 1 379 ? 8.431 -4.233 -37.428 1.00 94.25 379 CYS A N 1
ATOM 3064 C CA . CYS A 1 379 ? 9.200 -4.159 -38.655 1.00 94.25 379 CYS A CA 1
ATOM 3065 C C . CYS A 1 379 ? 8.919 -2.833 -39.361 1.00 94.25 379 CYS A C 1
ATOM 3067 O O . CYS A 1 379 ? 7.762 -2.476 -39.578 1.00 94.25 379 CYS A O 1
ATOM 3069 N N . TRP A 1 380 ? 9.969 -2.102 -39.718 1.00 92.88 380 TRP A N 1
ATOM 3070 C CA . TRP A 1 380 ? 9.871 -0.916 -40.559 1.00 92.88 380 TRP A CA 1
ATOM 3071 C C . TRP A 1 380 ? 9.995 -1.311 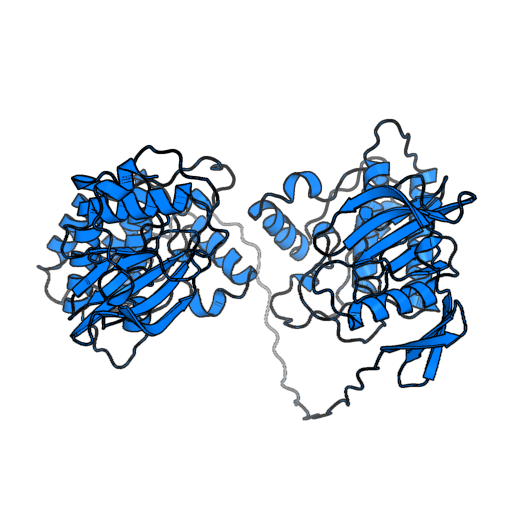-42.027 1.00 92.88 380 TRP A C 1
ATOM 3073 O O . TRP A 1 380 ? 11.022 -1.872 -42.416 1.00 92.88 380 TRP A O 1
ATOM 3083 N N . LYS A 1 381 ? 8.965 -1.006 -42.827 1.00 90.25 381 LYS A N 1
ATOM 3084 C CA . LYS A 1 381 ? 8.908 -1.238 -44.284 1.00 90.25 381 LYS A CA 1
ATOM 3085 C C . LYS A 1 381 ? 9.360 -2.642 -44.717 1.00 90.25 381 LYS A C 1
ATOM 3087 O O . LYS A 1 381 ? 9.990 -2.788 -45.756 1.00 90.25 381 LYS A O 1
ATOM 3092 N N . ASP A 1 382 ? 9.073 -3.651 -43.896 1.00 83.12 382 ASP A N 1
ATOM 3093 C CA . ASP A 1 382 ? 9.459 -5.055 -44.100 1.00 83.12 382 ASP A CA 1
ATOM 3094 C C . ASP A 1 382 ? 10.981 -5.323 -44.211 1.00 83.12 382 ASP A C 1
ATOM 3096 O O . ASP A 1 382 ? 11.385 -6.407 -44.631 1.00 83.12 382 ASP A O 1
ATOM 3100 N N . THR A 1 383 ? 11.849 -4.381 -43.806 1.00 82.81 383 THR A N 1
ATOM 3101 C CA . THR A 1 383 ? 13.316 -4.521 -43.941 1.00 82.81 383 THR A CA 1
ATOM 3102 C C . THR A 1 383 ? 14.078 -4.613 -42.626 1.00 82.81 383 THR A C 1
ATOM 3104 O O . THR A 1 383 ? 15.129 -5.249 -42.568 1.00 82.81 383 THR A O 1
ATOM 3107 N N . SER A 1 384 ? 13.624 -3.935 -41.571 1.00 87.62 384 SER A N 1
ATOM 3108 C CA . SER A 1 384 ? 14.429 -3.757 -40.353 1.00 87.62 384 SER A CA 1
ATOM 3109 C C . SER A 1 384 ? 13.572 -3.868 -39.100 1.00 87.62 384 SER A C 1
ATOM 3111 O O . SER A 1 384 ? 12.456 -3.349 -39.068 1.00 87.62 384 SER A O 1
ATOM 3113 N N . LYS A 1 385 ? 14.085 -4.560 -38.077 1.00 93.19 385 LYS A N 1
ATOM 3114 C CA . LYS A 1 385 ? 13.412 -4.709 -36.782 1.00 93.19 385 LYS A CA 1
ATOM 3115 C C . LYS A 1 385 ? 13.749 -3.542 -35.862 1.00 93.19 385 LYS A C 1
ATOM 3117 O O . LYS A 1 385 ? 14.911 -3.165 -35.745 1.00 93.19 385 LYS A O 1
ATOM 3122 N N . PHE A 1 386 ? 12.728 -3.027 -35.195 1.00 95.56 386 PHE A N 1
ATOM 3123 C CA . PHE A 1 386 ? 12.828 -1.979 -34.188 1.00 95.56 386 PHE A CA 1
ATOM 3124 C C . PHE A 1 386 ? 11.944 -2.322 -32.995 1.00 95.56 386 PHE A C 1
ATOM 3126 O O . PHE A 1 386 ? 11.086 -3.206 -33.057 1.00 95.56 386 PHE A O 1
ATOM 3133 N N . VAL A 1 387 ? 12.123 -1.566 -31.922 1.00 95.81 387 VAL A N 1
ATOM 3134 C CA . VAL A 1 387 ? 11.227 -1.555 -30.774 1.00 95.81 387 VAL A CA 1
ATOM 3135 C C . VAL A 1 387 ? 10.495 -0.224 -30.724 1.00 95.81 387 VAL A C 1
ATOM 3137 O O . VAL A 1 387 ? 11.111 0.830 -30.865 1.00 95.81 387 VAL A O 1
ATOM 3140 N N . ILE A 1 388 ? 9.182 -0.264 -30.495 1.00 95.25 388 ILE A N 1
ATOM 3141 C CA . ILE A 1 388 ? 8.405 0.930 -30.156 1.00 95.25 388 ILE A CA 1
ATOM 3142 C C . ILE A 1 388 ? 8.038 0.886 -28.677 1.00 95.25 388 ILE A C 1
ATOM 3144 O O . ILE A 1 388 ? 7.263 0.024 -28.256 1.00 95.25 388 ILE A O 1
ATOM 3148 N N . LYS A 1 389 ? 8.551 1.854 -27.907 1.00 93.81 389 LYS A N 1
ATOM 3149 C CA . LYS A 1 389 ? 8.106 2.137 -26.535 1.00 93.81 389 LYS A CA 1
ATOM 3150 C C . LYS A 1 389 ? 6.947 3.134 -26.600 1.00 93.81 389 LYS A C 1
ATOM 3152 O O . LYS A 1 389 ? 7.148 4.322 -26.858 1.00 93.81 389 LYS A O 1
ATOM 3157 N N . LYS A 1 390 ? 5.727 2.627 -26.418 1.00 90.94 390 LYS A N 1
ATOM 3158 C CA . LYS A 1 390 ? 4.463 3.371 -26.479 1.00 90.94 390 LYS A CA 1
ATOM 3159 C C . LYS A 1 390 ? 4.002 3.748 -25.072 1.00 90.94 390 LYS A C 1
ATOM 3161 O O . LYS A 1 390 ? 3.690 2.863 -24.281 1.00 90.94 390 LYS A O 1
ATOM 3166 N N . PHE A 1 391 ? 3.873 5.037 -24.780 1.00 87.25 391 PHE A N 1
ATOM 3167 C CA . PHE A 1 391 ? 3.292 5.515 -23.517 1.00 87.25 391 PHE A CA 1
ATOM 3168 C C . PHE A 1 391 ? 1.761 5.428 -23.550 1.00 87.25 391 PHE A C 1
ATOM 3170 O O . PHE A 1 391 ? 1.154 5.699 -24.587 1.00 87.25 391 PHE A O 1
ATOM 3177 N N . ILE A 1 392 ? 1.119 5.034 -22.449 1.00 80.50 392 ILE A N 1
ATOM 3178 C CA . ILE A 1 392 ? -0.341 4.848 -22.349 1.00 80.50 392 ILE A CA 1
ATOM 3179 C C . ILE A 1 392 ? -0.929 5.538 -21.108 1.00 80.50 392 ILE A C 1
ATOM 3181 O O . ILE A 1 392 ? -0.241 5.764 -20.117 1.00 80.50 392 ILE A O 1
ATOM 3185 N N . GLY A 1 393 ? -2.229 5.850 -21.150 1.00 68.19 393 GLY A N 1
ATOM 3186 C CA . GLY A 1 393 ? -2.931 6.542 -20.061 1.00 68.19 393 GLY A CA 1
ATOM 3187 C C . GLY A 1 393 ? -2.618 8.043 -19.994 1.00 68.19 393 GLY A C 1
ATOM 3188 O O . GLY A 1 393 ? -2.238 8.648 -20.995 1.00 68.19 393 GLY A O 1
ATOM 3189 N N . ASN A 1 394 ? -2.764 8.642 -18.807 1.00 63.12 394 ASN A N 1
ATOM 3190 C CA . ASN A 1 394 ? -2.478 10.062 -18.543 1.00 63.12 394 ASN A CA 1
ATOM 3191 C C . ASN A 1 394 ? -0.972 10.323 -18.320 1.00 63.12 394 ASN A C 1
ATOM 3193 O O . ASN A 1 394 ? -0.596 11.014 -17.376 1.00 63.12 394 ASN A O 1
ATOM 3197 N N . SER A 1 395 ? -0.089 9.732 -19.134 1.00 69.38 395 SER A N 1
ATOM 3198 C CA . SER A 1 395 ? 1.357 9.965 -19.001 1.00 69.38 395 SER A CA 1
ATOM 3199 C C . SER A 1 395 ? 1.683 11.454 -19.176 1.00 69.38 395 SER A C 1
ATOM 3201 O O . SER A 1 395 ? 1.245 12.067 -20.155 1.00 69.38 395 SER A O 1
ATOM 3203 N N . ASN A 1 396 ? 2.464 12.022 -18.250 1.00 78.25 396 ASN A N 1
ATOM 3204 C CA . ASN A 1 396 ? 2.876 13.424 -18.300 1.00 78.25 396 ASN A CA 1
ATOM 3205 C C . ASN A 1 396 ? 3.700 13.687 -19.577 1.00 78.25 396 ASN A C 1
ATOM 3207 O O . ASN A 1 396 ? 4.711 13.028 -19.828 1.00 78.25 396 ASN A O 1
ATOM 3211 N N . LYS A 1 397 ? 3.257 14.660 -20.382 1.00 81.19 397 LYS A N 1
ATOM 3212 C CA . LYS A 1 397 ? 3.920 15.075 -21.623 1.00 81.19 397 LYS A CA 1
ATOM 3213 C C . LYS A 1 397 ? 5.358 15.538 -21.371 1.00 81.19 397 LYS A C 1
ATOM 3215 O O . LYS A 1 397 ? 6.230 15.201 -22.164 1.00 81.19 397 LYS A O 1
ATOM 3220 N N . GLU A 1 398 ? 5.610 16.259 -20.283 1.00 80.81 398 GLU A N 1
ATOM 3221 C CA . GLU A 1 398 ? 6.948 16.750 -19.925 1.00 80.81 398 GLU A CA 1
ATOM 3222 C C . GLU A 1 398 ? 7.900 15.592 -19.622 1.00 80.81 398 GLU A C 1
ATOM 3224 O O . GLU A 1 398 ? 9.005 15.557 -20.152 1.00 80.81 398 GLU A O 1
ATOM 3229 N N . ALA A 1 399 ? 7.439 14.583 -18.875 1.00 81.50 399 ALA A N 1
ATOM 3230 C CA . ALA A 1 399 ? 8.229 13.387 -18.582 1.00 81.50 399 ALA A CA 1
ATOM 3231 C C . ALA A 1 399 ? 8.601 12.609 -19.858 1.00 81.50 399 ALA A C 1
ATOM 3233 O O . ALA A 1 399 ? 9.731 12.148 -19.998 1.00 81.50 399 ALA A O 1
ATOM 3234 N N . ILE A 1 400 ? 7.677 12.515 -20.822 1.00 85.88 400 ILE A N 1
ATOM 3235 C CA . ILE A 1 400 ? 7.940 11.870 -22.118 1.00 85.88 400 ILE A CA 1
ATOM 3236 C C . ILE A 1 400 ? 8.981 12.656 -22.920 1.00 85.88 400 ILE A C 1
ATOM 3238 O O . ILE A 1 400 ? 9.889 12.065 -23.502 1.00 85.88 400 ILE A O 1
ATOM 3242 N N . ILE A 1 401 ? 8.855 13.985 -22.973 1.00 85.62 401 ILE A N 1
ATOM 3243 C CA . ILE A 1 401 ? 9.814 14.833 -23.691 1.00 85.62 401 ILE A CA 1
ATOM 3244 C C . ILE A 1 401 ? 11.190 14.758 -23.023 1.00 85.62 401 ILE A C 1
ATOM 3246 O O . ILE A 1 401 ? 12.185 14.639 -23.735 1.00 85.62 401 ILE A O 1
ATOM 3250 N N . ASN A 1 402 ? 11.244 14.748 -21.689 1.00 87.00 402 ASN A N 1
ATOM 3251 C CA . ASN A 1 402 ? 12.475 14.556 -20.931 1.00 87.00 402 ASN A CA 1
ATOM 3252 C C . ASN A 1 402 ? 13.138 13.211 -21.264 1.00 87.00 402 ASN A C 1
ATOM 3254 O O . ASN A 1 402 ? 14.315 13.185 -21.610 1.00 87.00 402 ASN A O 1
ATOM 3258 N N . GLU A 1 403 ? 12.389 12.105 -21.276 1.00 91.88 403 GLU A N 1
ATOM 3259 C CA . GLU A 1 403 ? 12.941 10.797 -21.653 1.00 91.88 403 GLU A CA 1
ATOM 3260 C C . GLU A 1 403 ? 13.492 10.796 -23.091 1.00 91.88 403 GLU A C 1
ATOM 3262 O O . GLU A 1 403 ? 14.600 10.312 -23.331 1.00 91.88 403 GLU A O 1
ATOM 3267 N N . ILE A 1 404 ? 12.760 11.369 -24.054 1.00 91.62 404 ILE A N 1
ATOM 3268 C CA . ILE A 1 404 ? 13.226 11.498 -25.446 1.00 91.62 404 ILE A CA 1
ATOM 3269 C C . ILE A 1 404 ? 14.510 12.340 -25.511 1.00 91.62 404 ILE A C 1
ATOM 3271 O O . ILE A 1 404 ? 15.432 12.012 -26.265 1.00 91.62 404 ILE A O 1
ATOM 3275 N N . HIS A 1 405 ? 14.571 13.428 -24.741 1.00 91.50 405 HIS A N 1
ATOM 3276 C CA . HIS A 1 405 ? 15.731 14.306 -24.687 1.00 91.50 405 HIS A CA 1
ATOM 3277 C C . HIS A 1 405 ? 16.964 13.566 -24.162 1.00 91.50 405 HIS A C 1
ATOM 3279 O O . HIS A 1 405 ? 17.952 13.441 -24.887 1.00 91.50 405 HIS A O 1
ATOM 3285 N N . LEU A 1 406 ? 16.870 12.991 -22.962 1.00 93.00 406 LEU A N 1
ATOM 3286 C CA . LEU A 1 406 ? 17.979 12.300 -22.309 1.00 93.00 406 LEU A CA 1
ATOM 3287 C C . LEU A 1 406 ? 18.447 11.083 -23.113 1.00 93.00 406 LEU A C 1
ATOM 3289 O O . LEU A 1 406 ? 19.648 10.915 -23.313 1.00 93.00 406 LEU A O 1
ATOM 3293 N N . THR A 1 407 ? 17.519 10.295 -23.671 1.00 94.38 407 THR A N 1
ATOM 3294 C CA . THR A 1 407 ? 17.868 9.160 -24.545 1.00 94.38 407 THR A CA 1
ATOM 3295 C C . THR A 1 407 ? 18.641 9.630 -25.787 1.00 94.38 407 THR A C 1
ATOM 3297 O O . THR A 1 407 ? 19.601 8.990 -26.216 1.00 94.38 407 THR A O 1
ATOM 3300 N N . GLY A 1 408 ? 18.266 10.780 -26.359 1.00 92.69 408 GLY A N 1
ATOM 3301 C CA . GLY A 1 408 ? 18.982 11.395 -27.479 1.00 92.69 408 GLY A CA 1
ATOM 3302 C C . GLY A 1 408 ? 20.417 11.805 -27.133 1.00 92.69 408 GLY A C 1
ATOM 3303 O O . GLY A 1 408 ? 21.328 11.543 -27.921 1.00 92.69 408 GLY A O 1
ATOM 3304 N N . MET A 1 409 ? 20.641 12.377 -25.946 1.00 92.75 409 MET A N 1
ATOM 3305 C CA . MET A 1 409 ? 21.960 12.848 -25.495 1.00 92.75 409 MET A CA 1
ATOM 3306 C C . MET A 1 409 ? 22.997 11.726 -25.338 1.00 92.75 409 MET A C 1
ATOM 3308 O O . MET A 1 409 ? 24.198 11.954 -25.526 1.00 92.75 409 MET A O 1
ATOM 3312 N N . VAL A 1 410 ? 22.542 10.520 -24.991 1.00 94.44 410 VAL A N 1
ATOM 3313 C CA . VAL A 1 410 ? 23.400 9.378 -24.624 1.00 94.44 410 VAL A CA 1
ATOM 3314 C C . VAL A 1 410 ? 23.601 8.371 -25.762 1.00 94.44 410 VAL A C 1
ATOM 3316 O O . VAL A 1 410 ? 24.435 7.474 -25.655 1.00 94.44 410 VAL A O 1
ATOM 3319 N N . ASN A 1 411 ? 22.889 8.562 -26.874 1.00 91.31 411 ASN A N 1
ATOM 3320 C CA . ASN A 1 411 ? 22.704 7.637 -27.997 1.00 91.31 411 ASN A CA 1
ATOM 3321 C C . ASN A 1 411 ? 23.982 7.142 -28.713 1.00 91.31 411 ASN A C 1
ATOM 3323 O O . ASN A 1 411 ? 23.920 6.245 -29.550 1.00 91.31 411 ASN A O 1
ATOM 3327 N N . LEU A 1 412 ? 25.138 7.759 -28.456 1.00 91.31 412 LEU A N 1
ATOM 3328 C CA . LEU A 1 412 ? 26.401 7.435 -29.129 1.00 91.31 412 LEU A CA 1
ATOM 3329 C C . LEU A 1 412 ? 27.210 6.335 -28.428 1.00 91.31 412 LEU A C 1
ATOM 3331 O O . LEU A 1 412 ? 28.164 5.824 -29.014 1.00 91.31 412 LEU A O 1
ATOM 3335 N N . HIS A 1 413 ? 26.873 5.974 -27.187 1.00 96.94 413 HIS A N 1
ATOM 3336 C CA . HIS A 1 413 ? 27.649 4.985 -26.444 1.00 96.94 413 HIS A CA 1
ATOM 3337 C C . HIS A 1 413 ? 27.310 3.552 -26.900 1.00 96.94 413 HIS A C 1
ATOM 3339 O O . HIS A 1 413 ? 26.133 3.187 -26.933 1.00 96.94 413 HIS A O 1
ATOM 3345 N N . PRO A 1 414 ? 28.304 2.686 -27.190 1.00 96.19 414 PRO A N 1
ATOM 3346 C CA . PRO A 1 414 ? 28.063 1.355 -27.760 1.00 96.19 414 PRO A CA 1
ATOM 3347 C C . PRO A 1 414 ? 27.230 0.431 -26.858 1.00 96.19 414 PRO A C 1
ATOM 3349 O O . PRO A 1 414 ? 26.476 -0.399 -27.369 1.00 96.19 414 PRO A O 1
ATOM 3352 N N . ASN A 1 415 ? 27.340 0.593 -25.535 1.00 97.88 415 ASN A N 1
ATOM 3353 C CA . ASN A 1 415 ? 26.591 -0.179 -24.536 1.00 97.88 415 ASN A CA 1
ATOM 3354 C C . ASN A 1 415 ? 25.296 0.495 -24.054 1.00 97.88 415 ASN A C 1
ATOM 3356 O O . ASN A 1 415 ? 24.764 0.111 -23.019 1.00 97.88 415 ASN A O 1
ATOM 3360 N N . ILE A 1 416 ? 24.792 1.504 -24.765 1.00 97.88 416 ILE A N 1
ATOM 3361 C CA . ILE A 1 416 ? 23.459 2.081 -24.541 1.00 97.88 416 ILE A CA 1
ATOM 3362 C C . ILE A 1 416 ? 22.569 1.691 -25.725 1.00 97.88 416 ILE A C 1
ATOM 3364 O O . ILE A 1 416 ? 23.054 1.534 -26.848 1.00 97.88 416 ILE A O 1
ATOM 3368 N N . ILE A 1 417 ? 21.281 1.458 -25.469 1.00 96.75 417 ILE A N 1
ATOM 3369 C CA . ILE A 1 417 ? 20.314 1.100 -26.506 1.00 96.75 417 ILE A CA 1
ATOM 3370 C C . ILE A 1 417 ? 20.240 2.204 -27.564 1.00 96.75 417 ILE A C 1
ATOM 3372 O O . ILE A 1 417 ? 20.072 3.380 -27.237 1.00 96.75 417 ILE A O 1
ATOM 3376 N N . GLN A 1 418 ? 20.363 1.841 -28.843 1.00 96.25 418 GLN A N 1
ATOM 3377 C CA . GLN A 1 418 ? 20.299 2.847 -29.898 1.00 96.25 418 GLN A CA 1
ATOM 3378 C C . GLN A 1 418 ? 18.881 3.426 -29.996 1.00 96.25 418 GLN A C 1
ATOM 3380 O O . GLN A 1 418 ? 17.893 2.711 -30.170 1.00 96.25 418 GLN A O 1
ATOM 3385 N N . PHE A 1 419 ? 18.793 4.747 -29.954 1.00 96.56 419 PHE A N 1
ATOM 3386 C CA . PHE A 1 419 ? 17.615 5.546 -30.237 1.00 96.56 419 PHE A CA 1
ATOM 3387 C C . PHE A 1 419 ? 17.652 6.072 -31.671 1.00 96.56 419 PHE A C 1
ATOM 3389 O O . PHE A 1 419 ? 18.562 6.797 -32.079 1.00 96.56 419 PHE A O 1
ATOM 3396 N N . TYR A 1 420 ? 16.641 5.701 -32.452 1.00 95.19 420 TYR A N 1
ATOM 3397 C CA . TYR A 1 420 ? 16.548 6.064 -33.866 1.00 95.19 420 TYR A CA 1
ATOM 3398 C C . TYR A 1 420 ? 15.705 7.313 -34.102 1.00 95.19 420 TYR A C 1
ATOM 3400 O O . TYR A 1 420 ? 15.880 7.982 -35.121 1.00 95.19 420 TYR A O 1
ATOM 3408 N N . GLY A 1 421 ? 14.790 7.628 -33.188 1.00 94.44 421 GLY A N 1
ATOM 3409 C CA . GLY A 1 421 ? 13.875 8.754 -33.298 1.00 94.44 421 GLY A CA 1
ATOM 3410 C C . GLY A 1 421 ? 12.540 8.456 -32.633 1.00 94.44 421 GLY A C 1
ATOM 3411 O O . GLY A 1 421 ? 12.425 7.566 -31.795 1.00 94.44 421 GLY A O 1
ATOM 3412 N N . VAL A 1 422 ? 11.509 9.193 -33.022 1.00 94.44 422 VAL A N 1
ATOM 3413 C CA . VAL A 1 422 ? 10.166 9.060 -32.456 1.00 94.44 422 VAL A CA 1
ATOM 3414 C C . VAL A 1 422 ? 9.128 8.778 -33.531 1.00 94.44 422 VAL A C 1
ATOM 3416 O O . VAL A 1 422 ? 9.341 9.019 -34.718 1.00 94.44 422 VAL A O 1
ATOM 3419 N N . THR A 1 423 ? 7.968 8.294 -33.112 1.00 92.31 423 THR A N 1
ATOM 3420 C CA . THR A 1 423 ? 6.781 8.166 -33.960 1.00 92.31 423 THR A CA 1
ATOM 3421 C C . THR A 1 423 ? 5.533 8.531 -33.165 1.00 92.31 423 THR A C 1
ATOM 3423 O O . THR A 1 423 ? 5.570 8.606 -31.936 1.00 92.31 423 THR A O 1
ATOM 3426 N N . LYS A 1 424 ? 4.418 8.774 -33.850 1.00 88.44 424 LYS A N 1
ATOM 3427 C CA . LYS A 1 424 ? 3.119 9.014 -33.223 1.00 88.44 424 LYS A CA 1
ATOM 3428 C C . LYS A 1 424 ? 2.126 7.995 -33.766 1.00 88.44 424 LYS A C 1
ATOM 3430 O O . LYS A 1 424 ? 1.648 8.138 -34.884 1.00 88.44 424 LYS A O 1
ATOM 3435 N N . LEU A 1 425 ? 1.863 6.942 -32.996 1.00 82.50 425 LEU A N 1
ATOM 3436 C CA . LEU A 1 425 ? 0.928 5.889 -33.393 1.00 82.50 425 LEU A CA 1
ATOM 3437 C C . LEU A 1 425 ? -0.513 6.425 -33.423 1.00 82.50 425 LEU A C 1
ATOM 3439 O O . LEU A 1 425 ? -0.872 7.290 -32.620 1.00 82.50 425 LEU A O 1
ATOM 3443 N N . ASN A 1 426 ? -1.332 5.891 -34.335 1.00 66.38 426 ASN A N 1
ATOM 3444 C CA . ASN A 1 426 ? -2.755 6.227 -34.422 1.00 66.38 426 ASN A CA 1
ATOM 3445 C C . ASN A 1 426 ? -3.431 5.949 -33.061 1.00 66.38 426 ASN A C 1
ATOM 3447 O O . ASN A 1 426 ? -3.074 4.983 -32.383 1.00 66.38 426 ASN A O 1
ATOM 3451 N N . ASP A 1 427 ? -4.346 6.836 -32.654 1.00 62.41 427 ASP A N 1
ATOM 3452 C CA . ASP A 1 427 ? -5.064 6.853 -31.360 1.00 62.41 427 ASP A CA 1
ATOM 3453 C C . ASP A 1 427 ? -4.348 7.518 -30.164 1.00 62.41 427 ASP A C 1
ATOM 3455 O O . ASP A 1 427 ? -4.730 7.282 -29.015 1.00 62.41 427 ASP A O 1
ATO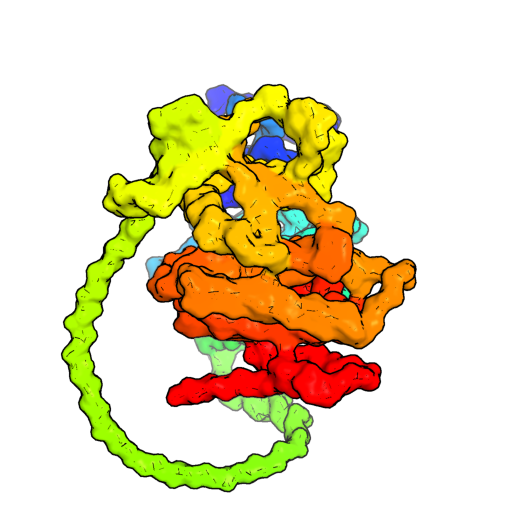M 3459 N N . GLN A 1 428 ? -3.322 8.359 -30.376 1.00 63.66 428 GLN A N 1
ATOM 3460 C CA . GLN A 1 428 ? -2.573 8.972 -29.263 1.00 63.66 428 GLN A CA 1
ATOM 3461 C C . GLN A 1 428 ? -2.360 10.489 -29.324 1.00 63.66 428 GLN A C 1
ATOM 3463 O O . GLN A 1 428 ? -2.174 11.096 -30.379 1.00 63.66 428 GLN A O 1
ATOM 3468 N N . ILE A 1 429 ? -2.292 11.085 -28.127 1.00 67.56 429 ILE A N 1
ATOM 3469 C CA . ILE A 1 429 ? -1.903 12.483 -27.895 1.00 67.56 429 ILE A CA 1
ATOM 3470 C C . ILE A 1 429 ? -0.365 12.642 -27.946 1.00 67.56 429 ILE A C 1
ATOM 3472 O O . ILE A 1 429 ? 0.119 13.639 -28.485 1.00 67.56 429 ILE A O 1
ATOM 3476 N N . ASN A 1 430 ? 0.397 11.637 -27.485 1.00 81.75 430 ASN A N 1
ATOM 3477 C CA . ASN A 1 430 ? 1.845 11.710 -27.217 1.00 81.75 430 ASN A CA 1
ATOM 3478 C C . ASN A 1 430 ? 2.737 10.954 -28.232 1.00 81.75 430 ASN A C 1
ATOM 3480 O O . ASN A 1 430 ? 2.257 10.115 -28.993 1.00 81.75 430 ASN A O 1
ATOM 3484 N N . TYR A 1 431 ? 4.044 11.254 -28.226 1.00 89.69 431 TYR A N 1
ATOM 3485 C CA . TYR A 1 431 ? 5.075 10.563 -29.019 1.00 89.69 431 TYR A CA 1
ATOM 3486 C C . TYR A 1 431 ? 5.513 9.242 -28.371 1.00 89.69 431 TYR A C 1
ATOM 3488 O O . TYR A 1 431 ? 5.445 9.092 -27.158 1.00 89.69 431 TYR A O 1
ATOM 3496 N N . SER A 1 432 ? 5.989 8.299 -29.184 1.00 93.12 432 SER A N 1
ATOM 3497 C CA . SER A 1 432 ? 6.600 7.021 -28.788 1.00 93.12 432 SER A CA 1
ATOM 3498 C C . SER A 1 432 ? 8.065 6.971 -29.237 1.00 93.12 432 SER A C 1
ATOM 3500 O O . SER A 1 432 ? 8.387 7.533 -30.287 1.00 93.12 432 SER A O 1
ATOM 3502 N N . LEU A 1 433 ? 8.941 6.285 -28.494 1.00 95.31 433 LEU A N 1
ATOM 3503 C CA . LEU A 1 433 ? 10.350 6.113 -28.884 1.00 95.31 433 LEU A CA 1
ATOM 3504 C C . LEU A 1 433 ? 10.501 4.948 -29.869 1.00 95.31 433 LEU A C 1
ATOM 3506 O O . LEU A 1 433 ? 9.881 3.900 -29.686 1.00 95.31 433 LEU A O 1
ATOM 3510 N N . VAL A 1 434 ? 11.362 5.129 -30.872 1.00 96.69 434 VAL A N 1
ATOM 3511 C CA . VAL A 1 434 ? 11.820 4.096 -31.809 1.00 96.69 434 VAL A CA 1
ATOM 3512 C C . VAL A 1 434 ? 13.250 3.706 -31.430 1.00 96.69 434 VAL A C 1
ATOM 3514 O O . VAL A 1 434 ? 14.170 4.523 -31.513 1.00 96.69 434 VAL A O 1
ATOM 3517 N N . LEU A 1 435 ? 13.425 2.460 -30.999 1.00 96.69 435 LEU A N 1
ATOM 3518 C CA . LEU A 1 435 ? 14.636 1.937 -30.367 1.00 96.69 435 LEU A CA 1
ATOM 3519 C C . LEU A 1 435 ? 15.186 0.713 -31.114 1.00 96.69 435 LEU A C 1
ATOM 3521 O O . LEU A 1 435 ? 14.474 0.059 -31.880 1.00 96.69 435 LEU A O 1
ATOM 3525 N N . GLU A 1 436 ? 16.456 0.399 -30.875 1.00 95.69 436 GLU A N 1
ATOM 3526 C CA . GLU A 1 436 ? 17.094 -0.858 -31.278 1.00 95.69 436 GLU A CA 1
ATOM 3527 C C . GLU A 1 436 ? 16.353 -2.064 -30.699 1.00 95.69 436 GLU A C 1
ATOM 3529 O O . GLU A 1 436 ? 15.889 -2.062 -29.559 1.00 95.69 436 GLU A O 1
ATOM 3534 N N . TYR A 1 437 ? 16.223 -3.104 -31.521 1.00 94.38 437 TYR A N 1
ATOM 3535 C CA . TYR A 1 437 ? 15.698 -4.387 -31.084 1.00 94.38 437 TYR A CA 1
ATOM 3536 C C . TYR A 1 437 ? 16.832 -5.238 -30.517 1.00 94.38 437 TYR A C 1
ATOM 3538 O O . TYR A 1 437 ? 17.690 -5.693 -31.272 1.00 94.38 437 TYR A O 1
ATOM 3546 N N . ALA A 1 438 ? 16.805 -5.446 -29.198 1.00 93.81 438 ALA A N 1
ATOM 3547 C CA . ALA A 1 438 ? 17.752 -6.292 -28.482 1.00 93.81 438 ALA A CA 1
ATOM 3548 C C . ALA A 1 438 ? 17.277 -7.757 -28.454 1.00 93.81 438 ALA A C 1
ATOM 3550 O O . ALA A 1 438 ? 16.326 -8.098 -27.747 1.00 93.81 438 ALA A O 1
ATOM 3551 N N . GLU A 1 439 ? 17.915 -8.628 -29.235 1.00 91.00 439 GLU A N 1
ATOM 3552 C CA . GLU A 1 439 ? 17.416 -9.991 -29.494 1.00 91.00 439 GLU A CA 1
ATOM 3553 C C . GLU A 1 439 ? 17.493 -10.945 -28.292 1.00 91.00 439 GLU A C 1
ATOM 3555 O O . GLU A 1 439 ? 16.690 -11.872 -28.191 1.00 91.00 439 GLU A O 1
ATOM 3560 N N . GLY A 1 440 ? 18.424 -10.711 -27.366 1.00 90.25 440 GLY A N 1
ATOM 3561 C CA . GLY A 1 440 ? 18.616 -11.540 -26.176 1.00 90.25 440 GLY A CA 1
ATOM 3562 C C . GLY A 1 440 ? 17.660 -11.210 -25.024 1.00 90.25 440 GLY A C 1
ATOM 3563 O O . GLY A 1 440 ? 17.703 -11.870 -23.988 1.00 90.25 440 GLY A O 1
ATOM 3564 N N . GLY A 1 441 ? 16.782 -10.213 -25.186 1.00 92.19 441 GLY A N 1
ATOM 3565 C CA . GLY A 1 441 ? 15.859 -9.780 -24.137 1.00 92.19 441 GLY A CA 1
ATOM 3566 C C . GLY A 1 441 ? 16.573 -9.087 -22.973 1.00 92.19 441 GLY A C 1
ATOM 3567 O O . GLY A 1 441 ? 17.628 -8.485 -23.158 1.00 92.19 441 GLY A O 1
ATOM 3568 N N . THR A 1 442 ? 15.983 -9.128 -21.776 1.00 94.25 442 THR A N 1
ATOM 3569 C CA . THR A 1 442 ? 16.567 -8.491 -20.586 1.00 94.25 442 THR A CA 1
ATOM 3570 C C . THR A 1 442 ? 17.663 -9.346 -19.953 1.00 94.25 442 THR A C 1
ATOM 3572 O O . THR A 1 442 ? 17.587 -10.577 -19.958 1.00 94.25 442 THR A O 1
ATOM 3575 N N . LEU A 1 443 ? 18.641 -8.698 -19.318 1.00 95.19 443 LEU A N 1
ATOM 3576 C CA . LEU A 1 443 ? 19.662 -9.352 -18.503 1.00 95.19 443 LEU A CA 1
ATOM 3577 C C . LEU A 1 443 ? 19.012 -10.172 -17.380 1.00 95.19 443 LEU A C 1
ATOM 3579 O O . LEU A 1 443 ? 19.458 -11.278 -17.101 1.00 95.19 443 LEU A O 1
ATOM 3583 N N . GLY A 1 444 ? 17.917 -9.685 -16.787 1.00 92.50 444 GLY A N 1
ATOM 3584 C CA . GLY A 1 444 ? 17.195 -10.411 -15.733 1.00 92.50 444 GLY A CA 1
ATOM 3585 C C . GLY A 1 444 ? 16.677 -11.772 -16.200 1.00 92.50 444 GLY A C 1
ATOM 3586 O O . GLY A 1 444 ? 16.815 -12.770 -15.494 1.00 92.50 444 GLY A O 1
ATOM 3587 N N . LYS A 1 445 ? 16.145 -11.846 -17.427 1.00 91.06 445 LYS A N 1
ATOM 3588 C CA . LYS A 1 445 ? 15.739 -13.117 -18.039 1.00 91.06 445 LYS A CA 1
ATOM 3589 C C . LYS A 1 445 ? 16.949 -13.969 -18.426 1.00 91.06 445 LYS A C 1
ATOM 3591 O O . LYS A 1 445 ? 16.927 -15.173 -18.197 1.00 91.06 445 LYS A O 1
ATOM 3596 N N . TYR A 1 446 ? 17.991 -13.344 -18.972 1.00 92.06 446 TYR A N 1
ATOM 3597 C CA . TYR A 1 446 ? 19.226 -14.011 -19.385 1.00 92.06 446 TYR A CA 1
ATOM 3598 C C . TYR A 1 446 ? 19.917 -14.736 -18.220 1.00 92.06 446 TYR A C 1
ATOM 3600 O O . TYR A 1 446 ? 20.309 -15.888 -18.358 1.00 92.06 446 TYR A O 1
ATOM 3608 N N . LEU A 1 447 ? 20.013 -14.102 -17.047 1.00 90.50 447 LEU A N 1
ATOM 3609 C CA . LEU A 1 447 ? 20.656 -14.689 -15.863 1.00 90.50 447 LEU A CA 1
ATOM 3610 C C . LEU A 1 447 ? 19.877 -15.867 -15.260 1.00 90.50 447 LEU A C 1
ATOM 3612 O O . LEU A 1 447 ? 20.458 -16.685 -14.555 1.00 90.50 447 LEU A O 1
ATOM 3616 N N . LYS A 1 448 ? 18.574 -15.965 -15.536 1.00 87.38 448 LYS A N 1
ATOM 3617 C CA . LYS A 1 448 ? 17.707 -17.054 -15.059 1.00 87.38 448 LYS A CA 1
ATOM 3618 C C . LYS A 1 448 ? 17.668 -18.252 -15.998 1.00 87.38 448 LYS A C 1
ATOM 3620 O O . LYS A 1 448 ? 17.095 -19.285 -15.651 1.00 87.38 448 LYS A O 1
ATOM 3625 N N . ASP A 1 449 ? 18.218 -18.113 -17.198 1.00 85.06 449 ASP A N 1
ATOM 3626 C CA . ASP A 1 449 ? 18.215 -19.181 -18.180 1.00 85.06 449 ASP A CA 1
ATOM 3627 C C . ASP A 1 449 ? 19.286 -20.224 -17.836 1.00 85.06 449 ASP A C 1
ATOM 3629 O O . ASP A 1 449 ? 20.469 -20.070 -18.136 1.00 85.06 449 ASP A O 1
ATOM 3633 N N . ASN A 1 450 ? 18.848 -21.328 -17.225 1.00 73.56 450 ASN A N 1
ATOM 3634 C CA . ASN A 1 450 ? 19.710 -22.445 -16.829 1.00 73.56 450 ASN A CA 1
ATOM 3635 C C . ASN A 1 450 ? 20.395 -23.152 -18.014 1.00 73.56 450 ASN A C 1
ATOM 3637 O O . ASN A 1 450 ? 21.258 -24.003 -17.796 1.00 73.56 450 ASN A O 1
ATOM 3641 N N . THR A 1 451 ? 20.012 -22.850 -19.260 1.00 76.75 451 THR A N 1
ATOM 3642 C CA . THR A 1 451 ? 20.683 -23.385 -20.453 1.00 76.75 451 THR A CA 1
ATOM 3643 C C . THR A 1 451 ? 21.955 -22.611 -20.807 1.00 76.75 451 THR A C 1
ATOM 3645 O O . THR A 1 451 ? 22.810 -23.122 -21.534 1.00 76.75 451 THR A O 1
ATOM 3648 N N . ILE A 1 452 ? 22.127 -21.404 -20.257 1.00 74.44 452 ILE A N 1
ATOM 3649 C CA . ILE A 1 452 ? 23.267 -20.529 -20.519 1.00 74.44 452 ILE A CA 1
ATOM 3650 C C . ILE A 1 452 ? 24.361 -20.789 -19.483 1.00 74.44 452 ILE A C 1
ATOM 3652 O O . ILE A 1 452 ? 24.171 -20.648 -18.278 1.00 74.44 452 ILE A O 1
ATOM 3656 N N . THR A 1 453 ? 25.566 -21.125 -19.948 1.00 76.19 453 THR A N 1
ATOM 3657 C CA . THR A 1 453 ? 26.730 -21.224 -19.057 1.00 76.19 453 THR A CA 1
ATOM 3658 C C . THR A 1 453 ? 27.342 -19.839 -18.851 1.00 76.19 453 THR A C 1
ATOM 3660 O O . THR A 1 453 ? 28.191 -19.405 -19.631 1.00 76.19 453 THR A O 1
ATOM 3663 N N . PHE A 1 454 ? 26.926 -19.134 -17.798 1.00 82.88 454 PHE A N 1
ATOM 3664 C CA . PHE A 1 454 ? 27.425 -17.792 -17.495 1.00 82.88 454 PHE A CA 1
ATOM 3665 C C . PHE A 1 454 ? 28.732 -17.834 -16.689 1.00 82.88 454 PHE A C 1
ATOM 3667 O O . PHE A 1 454 ? 28.737 -17.854 -15.459 1.00 82.88 454 PHE A O 1
ATOM 3674 N N . LYS A 1 455 ? 29.862 -17.906 -17.404 1.00 85.31 455 LYS A N 1
ATOM 3675 C CA . LYS A 1 455 ? 31.210 -17.990 -16.814 1.00 85.31 455 LYS A CA 1
ATOM 3676 C C . LYS A 1 455 ? 31.754 -16.623 -16.398 1.00 85.31 455 LYS A C 1
ATOM 3678 O O . LYS A 1 455 ? 31.292 -15.580 -16.861 1.00 85.31 455 LYS A O 1
ATOM 3683 N N . TRP A 1 456 ? 32.798 -16.652 -15.572 1.00 87.62 456 TRP A N 1
ATOM 3684 C CA . TRP A 1 456 ? 33.493 -15.471 -15.060 1.00 87.62 456 TRP A CA 1
ATOM 3685 C C . TRP A 1 456 ? 33.916 -14.476 -16.153 1.00 87.62 456 TRP A C 1
ATOM 3687 O O . TRP A 1 456 ? 33.793 -13.269 -15.957 1.00 87.62 456 TRP A O 1
ATOM 3697 N N . GLU A 1 457 ? 34.371 -14.942 -17.321 1.00 90.00 457 GLU A N 1
ATOM 3698 C CA . GLU A 1 457 ? 34.774 -14.047 -18.411 1.00 90.00 457 GLU A CA 1
ATOM 3699 C C . GLU A 1 457 ? 33.600 -13.192 -18.913 1.00 90.00 457 GLU A C 1
ATOM 3701 O O . GLU A 1 457 ? 33.756 -11.987 -19.120 1.00 90.00 457 GLU A O 1
ATOM 3706 N N . SER A 1 458 ? 32.415 -13.794 -19.050 1.00 89.75 458 SER A N 1
ATOM 3707 C CA . SER A 1 458 ? 31.184 -13.103 -19.446 1.00 89.75 458 SER A CA 1
ATOM 3708 C C . SER A 1 458 ? 30.668 -12.184 -18.337 1.00 89.75 458 SER A C 1
ATOM 3710 O O . SER A 1 458 ? 30.288 -11.050 -18.620 1.00 89.75 458 SER A O 1
ATOM 3712 N N . GLN A 1 459 ? 30.727 -12.629 -17.076 1.00 90.94 459 GLN A N 1
ATOM 3713 C CA . GLN A 1 459 ? 30.375 -11.815 -15.904 1.00 90.94 459 GLN A CA 1
ATOM 3714 C C . GLN A 1 459 ? 31.218 -10.536 -15.843 1.00 90.94 459 GLN A C 1
ATOM 3716 O O . GLN A 1 459 ? 30.686 -9.431 -15.734 1.00 90.94 459 GLN A O 1
ATOM 3721 N N . LEU A 1 460 ? 32.541 -10.676 -15.975 1.00 92.44 460 LEU A N 1
ATOM 3722 C CA . LEU A 1 460 ? 33.475 -9.556 -15.955 1.00 92.44 460 LEU A CA 1
ATOM 3723 C C . LEU A 1 460 ? 33.299 -8.643 -17.173 1.00 92.44 460 LEU A C 1
ATOM 3725 O O . LEU A 1 460 ? 33.413 -7.424 -17.044 1.00 92.44 460 LEU A O 1
ATOM 3729 N N . LYS A 1 461 ? 33.026 -9.211 -18.354 1.00 95.25 461 LYS A N 1
ATOM 3730 C CA . LYS A 1 461 ? 32.724 -8.433 -19.561 1.00 95.25 461 LYS A CA 1
ATOM 3731 C C . LYS A 1 461 ? 31.485 -7.563 -19.351 1.00 95.25 461 LYS A C 1
ATOM 3733 O O . LYS A 1 461 ? 31.574 -6.353 -19.534 1.00 95.25 461 LYS A O 1
ATOM 3738 N N . PHE A 1 462 ? 30.372 -8.145 -18.904 1.00 96.31 462 PHE A N 1
ATOM 3739 C CA . PHE A 1 462 ? 29.131 -7.401 -18.669 1.00 96.31 462 PHE A CA 1
ATOM 3740 C C . PHE A 1 462 ? 29.311 -6.342 -17.581 1.00 96.31 462 PHE A C 1
ATOM 3742 O O . PHE A 1 462 ? 28.891 -5.205 -17.766 1.00 96.31 462 PHE A O 1
ATOM 3749 N N . ALA A 1 463 ? 30.022 -6.660 -16.496 1.00 96.06 463 ALA A N 1
ATOM 3750 C CA . ALA A 1 463 ? 30.347 -5.690 -15.454 1.00 96.06 463 ALA A CA 1
ATOM 3751 C C . ALA A 1 463 ? 31.108 -4.469 -16.000 1.00 96.06 463 ALA A C 1
ATOM 3753 O O . ALA A 1 463 ? 30.791 -3.332 -15.643 1.00 96.06 463 ALA A O 1
ATOM 3754 N N . LYS A 1 464 ? 32.089 -4.686 -16.888 1.00 97.00 464 LYS A N 1
ATOM 3755 C CA . LYS A 1 464 ? 32.844 -3.605 -17.543 1.00 97.00 464 LYS A CA 1
ATOM 3756 C C . LYS A 1 464 ? 31.967 -2.772 -18.471 1.00 97.00 464 LYS A C 1
ATOM 3758 O O . LYS A 1 464 ? 32.049 -1.551 -18.432 1.00 97.00 464 LYS A O 1
ATOM 3763 N N . GLU A 1 465 ? 31.131 -3.414 -19.280 1.00 98.38 465 GLU A N 1
ATOM 3764 C CA . GLU A 1 465 ? 30.247 -2.727 -20.225 1.00 98.38 465 GLU A CA 1
ATOM 3765 C C . GLU A 1 465 ? 29.177 -1.883 -19.514 1.00 98.38 465 GLU A C 1
ATOM 3767 O O . GLU A 1 465 ? 28.969 -0.726 -19.881 1.00 98.38 465 GLU A O 1
ATOM 3772 N N . ILE A 1 466 ? 28.556 -2.416 -18.453 1.00 98.25 466 ILE A N 1
ATOM 3773 C CA . ILE A 1 466 ? 27.596 -1.673 -17.619 1.00 98.25 466 ILE A CA 1
ATOM 3774 C C . ILE A 1 466 ? 28.297 -0.480 -16.960 1.00 98.25 466 ILE A C 1
ATOM 3776 O O . ILE A 1 466 ? 27.797 0.642 -17.018 1.00 98.25 466 ILE A O 1
ATOM 3780 N N . SER A 1 467 ? 29.486 -0.696 -16.386 1.00 97.50 467 SER A N 1
ATOM 3781 C CA . SER A 1 467 ? 30.259 0.376 -15.746 1.00 97.50 467 SER A CA 1
ATOM 3782 C C . SER A 1 467 ? 30.687 1.456 -16.745 1.00 97.50 467 SER A C 1
ATOM 3784 O O . SER A 1 467 ? 30.662 2.636 -16.411 1.00 97.50 467 SER A O 1
ATOM 3786 N N . SER A 1 468 ? 31.034 1.075 -17.980 1.00 98.00 468 SER A N 1
ATOM 3787 C CA . SER A 1 468 ? 31.357 2.013 -19.062 1.00 98.00 468 SER A CA 1
ATOM 3788 C C . SER A 1 468 ? 30.154 2.880 -19.427 1.00 98.00 468 SER A C 1
ATOM 3790 O O . SER A 1 468 ? 30.289 4.097 -19.527 1.00 98.00 468 SER A O 1
ATOM 3792 N N . ALA A 1 469 ? 28.967 2.277 -19.574 1.00 98.25 469 ALA A N 1
ATOM 3793 C CA . ALA A 1 469 ? 27.743 3.019 -19.862 1.00 98.25 469 ALA A CA 1
ATOM 3794 C C . ALA A 1 469 ? 27.395 4.001 -18.732 1.00 98.25 469 ALA A C 1
ATOM 3796 O O . ALA A 1 469 ? 27.114 5.163 -19.006 1.00 98.25 469 ALA A O 1
ATOM 3797 N N . ILE A 1 470 ? 27.471 3.571 -17.468 1.00 97.88 470 ILE A N 1
ATOM 3798 C CA . ILE A 1 470 ? 27.197 4.438 -16.309 1.00 97.88 470 ILE A CA 1
ATOM 3799 C C . ILE A 1 470 ? 28.230 5.565 -16.209 1.00 97.88 470 ILE A C 1
ATOM 3801 O O . ILE A 1 470 ? 27.855 6.713 -15.992 1.00 97.88 470 ILE A O 1
ATOM 3805 N N . SER A 1 471 ? 29.515 5.271 -16.432 1.00 97.38 471 SER A N 1
ATOM 3806 C CA . SER A 1 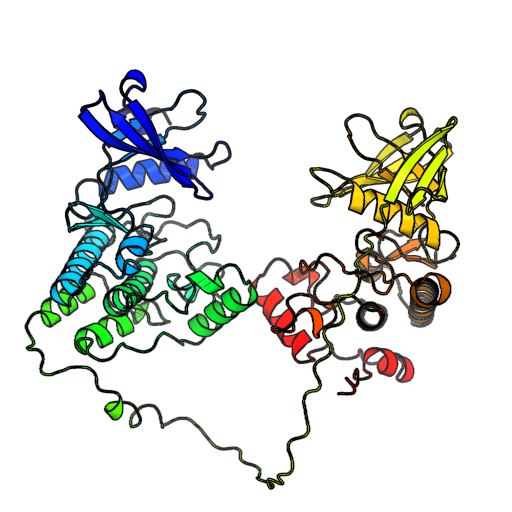471 ? 30.566 6.293 -16.462 1.00 97.38 471 SER A CA 1
ATOM 3807 C C . SER A 1 471 ? 30.293 7.349 -17.530 1.00 97.38 471 SER A C 1
ATOM 3809 O O . SER A 1 471 ? 30.468 8.528 -17.252 1.00 97.38 471 SER A O 1
ATOM 3811 N N . TRP A 1 472 ? 29.837 6.948 -18.718 1.00 97.62 472 TRP A N 1
ATOM 3812 C CA . TRP A 1 472 ? 29.453 7.879 -19.780 1.00 97.62 472 TRP A CA 1
ATOM 3813 C C . TRP A 1 472 ? 28.269 8.769 -19.379 1.00 97.62 472 TRP A C 1
ATOM 3815 O O . TRP A 1 472 ? 28.284 9.972 -19.633 1.00 97.62 472 TRP A O 1
ATOM 3825 N N . LEU A 1 473 ? 27.249 8.202 -18.719 1.00 97.50 473 LEU A N 1
ATOM 3826 C CA . LEU A 1 473 ? 26.124 8.986 -18.197 1.00 97.50 473 LEU A CA 1
ATOM 3827 C C . LEU A 1 473 ? 26.602 10.028 -17.183 1.00 97.50 473 LEU A C 1
ATOM 3829 O O . LEU A 1 473 ? 26.281 11.207 -17.303 1.00 97.50 473 LEU A O 1
ATOM 3833 N N . HIS A 1 474 ? 27.398 9.592 -16.211 1.00 96.12 474 HIS A N 1
ATOM 3834 C CA . HIS A 1 474 ? 27.836 10.418 -15.093 1.00 96.12 474 HIS A CA 1
ATOM 3835 C C . HIS A 1 474 ? 28.849 11.474 -15.536 1.00 96.12 474 HIS A C 1
ATOM 3837 O O . HIS A 1 474 ? 28.633 12.664 -15.319 1.00 96.12 474 HIS A O 1
ATOM 3843 N N . VAL A 1 475 ? 29.943 11.064 -16.171 1.00 94.94 475 VAL A N 1
ATOM 3844 C CA . VAL A 1 475 ? 31.097 11.928 -16.454 1.00 94.94 475 VAL A CA 1
ATOM 3845 C C . VAL A 1 475 ? 30.863 12.805 -17.678 1.00 94.94 475 VAL A C 1
ATOM 3847 O O . VAL A 1 475 ? 31.082 14.009 -17.606 1.00 94.94 475 VAL A O 1
ATOM 3850 N N . ASP A 1 476 ? 30.408 12.225 -18.788 1.00 94.44 476 ASP A N 1
ATOM 3851 C CA . ASP A 1 476 ? 30.344 12.933 -20.071 1.00 94.44 476 ASP A CA 1
ATOM 3852 C C . ASP A 1 476 ? 29.003 13.626 -20.321 1.00 94.44 476 ASP A C 1
ATOM 3854 O O . ASP A 1 476 ? 28.921 14.544 -21.141 1.00 94.44 476 ASP A O 1
ATOM 3858 N N . LYS A 1 477 ? 27.930 13.152 -19.678 1.00 94.25 477 LYS A N 1
ATOM 3859 C CA . LYS A 1 477 ? 26.564 13.636 -19.930 1.00 94.25 477 LYS A CA 1
ATOM 3860 C C . LYS A 1 477 ? 25.898 14.303 -18.747 1.00 94.25 477 LYS A C 1
ATOM 3862 O O . LYS A 1 477 ? 24.851 14.906 -18.948 1.00 94.25 477 LYS A O 1
ATOM 3867 N N . GLU A 1 478 ? 26.489 14.212 -17.559 1.00 95.06 478 GLU A N 1
ATOM 3868 C CA . GLU A 1 478 ? 25.902 14.740 -16.327 1.00 95.06 478 GLU A CA 1
ATOM 3869 C C . GLU A 1 478 ? 24.467 14.237 -16.091 1.00 95.06 478 GLU A C 1
ATOM 3871 O O . GLU A 1 478 ? 23.610 14.946 -15.568 1.00 95.06 478 GLU A O 1
ATOM 3876 N N . ILE A 1 479 ? 24.205 12.987 -16.472 1.00 94.44 479 ILE A N 1
ATOM 3877 C CA . ILE A 1 479 ? 22.917 12.311 -16.322 1.00 94.44 479 ILE A CA 1
ATOM 3878 C C . ILE A 1 479 ? 23.035 11.278 -15.214 1.00 94.44 479 ILE A C 1
ATOM 3880 O O . ILE A 1 479 ? 24.004 10.525 -15.158 1.00 94.44 479 ILE A O 1
ATOM 3884 N N . ILE A 1 480 ? 22.013 11.200 -14.371 1.00 94.44 480 ILE A N 1
ATOM 3885 C CA . ILE A 1 480 ? 21.823 10.108 -13.425 1.00 94.44 480 ILE A CA 1
ATOM 3886 C C . ILE A 1 480 ? 20.683 9.237 -13.950 1.00 94.44 480 ILE A C 1
ATOM 3888 O O . ILE A 1 480 ? 19.632 9.751 -14.334 1.00 94.44 480 ILE A O 1
ATOM 3892 N N . HIS A 1 481 ? 20.889 7.922 -14.005 1.00 94.81 481 HIS A N 1
ATOM 3893 C CA . HIS A 1 481 ? 19.911 6.995 -14.561 1.00 94.81 481 HIS A CA 1
ATOM 3894 C C . HIS A 1 481 ? 18.704 6.814 -13.636 1.00 94.81 481 HIS A C 1
ATOM 3896 O O . HIS A 1 481 ? 17.568 6.857 -14.108 1.00 94.81 481 HIS A O 1
ATOM 3902 N N . GLY A 1 482 ? 18.942 6.575 -12.341 1.00 90.50 482 GLY A N 1
ATOM 3903 C CA . GLY A 1 482 ? 17.927 6.534 -11.282 1.00 90.50 482 GLY A CA 1
ATOM 3904 C C . GLY A 1 482 ? 17.042 5.286 -11.221 1.00 90.50 482 GLY A C 1
ATOM 3905 O O . GLY A 1 482 ? 16.136 5.229 -10.390 1.00 90.50 482 GLY A O 1
ATOM 3906 N N . ASP A 1 483 ? 17.285 4.288 -12.074 1.00 92.31 483 ASP A N 1
ATOM 3907 C CA . ASP A 1 483 ? 16.475 3.059 -12.148 1.00 92.31 483 ASP A CA 1
ATOM 3908 C C . ASP A 1 483 ? 17.275 1.871 -12.711 1.00 92.31 483 ASP A C 1
ATOM 3910 O O . ASP A 1 483 ? 16.816 1.117 -13.569 1.00 92.31 483 ASP A O 1
ATOM 3914 N N . LEU A 1 484 ? 18.528 1.729 -12.278 1.00 95.81 484 LEU A N 1
ATOM 3915 C CA . LEU A 1 484 ? 19.403 0.654 -12.742 1.00 95.81 484 LEU A CA 1
ATOM 3916 C C . LEU A 1 484 ? 19.008 -0.682 -12.102 1.00 95.81 484 LEU A C 1
ATOM 3918 O O . LEU A 1 484 ? 19.146 -0.879 -10.898 1.00 95.81 484 LEU A O 1
ATOM 3922 N N . HIS A 1 485 ? 18.554 -1.622 -12.924 1.00 95.12 485 HIS A N 1
ATOM 3923 C CA . HIS A 1 485 ? 18.210 -2.986 -12.527 1.00 95.12 485 HIS A CA 1
ATOM 3924 C C . HIS A 1 485 ? 18.292 -3.909 -13.760 1.00 95.12 485 HIS A C 1
ATOM 3926 O O . HIS A 1 485 ? 18.297 -3.419 -14.895 1.00 95.12 485 HIS A O 1
ATOM 3932 N N . PRO A 1 486 ? 18.331 -5.246 -13.619 1.00 95.31 486 PRO A N 1
ATOM 3933 C CA . PRO A 1 486 ? 18.661 -6.139 -14.734 1.00 95.31 486 PRO A CA 1
ATOM 3934 C C . PRO A 1 486 ? 17.593 -6.150 -15.839 1.00 95.31 486 PRO A C 1
ATOM 3936 O O . PRO A 1 486 ? 17.897 -6.455 -16.987 1.00 95.31 486 PRO A O 1
ATOM 3939 N N . ASN A 1 487 ? 16.345 -5.776 -15.539 1.00 93.31 487 ASN A N 1
ATOM 3940 C CA . ASN A 1 487 ? 15.310 -5.602 -16.569 1.00 93.31 487 ASN A CA 1
ATOM 3941 C C . ASN A 1 487 ? 15.458 -4.335 -17.442 1.00 93.31 487 ASN A C 1
ATOM 3943 O O . ASN A 1 487 ? 14.861 -4.297 -18.514 1.00 93.31 487 ASN A O 1
ATOM 3947 N N . ASN A 1 488 ? 16.296 -3.368 -17.047 1.00 95.56 488 ASN A N 1
ATOM 3948 C CA . ASN A 1 488 ? 16.643 -2.179 -17.844 1.00 95.56 488 ASN A CA 1
ATOM 3949 C C . ASN A 1 488 ? 17.977 -2.347 -18.597 1.00 95.56 488 ASN A C 1
ATOM 3951 O O . ASN A 1 488 ? 18.453 -1.433 -19.264 1.00 95.56 488 ASN A O 1
ATOM 3955 N N . ILE A 1 489 ? 18.591 -3.530 -18.528 1.00 97.81 489 ILE A N 1
ATOM 3956 C CA . ILE A 1 489 ? 19.782 -3.884 -19.300 1.00 97.81 489 ILE A CA 1
ATOM 3957 C C . ILE A 1 489 ? 19.375 -4.980 -20.274 1.00 97.81 489 ILE A C 1
ATOM 3959 O O . ILE A 1 489 ? 18.838 -6.006 -19.867 1.00 97.81 489 ILE A O 1
ATOM 3963 N N . LEU A 1 490 ? 19.608 -4.766 -21.562 1.00 96.88 490 LEU A N 1
ATOM 3964 C CA . LEU A 1 490 ? 19.235 -5.697 -22.619 1.00 96.88 490 LEU A CA 1
ATOM 3965 C C . LEU A 1 490 ? 20.464 -6.414 -23.173 1.00 96.88 490 LEU A C 1
ATOM 3967 O O . LEU A 1 490 ? 21.569 -5.875 -23.149 1.00 96.88 490 LEU A O 1
ATOM 3971 N N . ILE A 1 491 ? 20.265 -7.620 -23.692 1.00 95.56 491 ILE A N 1
ATOM 3972 C CA . ILE A 1 491 ? 21.313 -8.424 -24.316 1.00 95.56 491 ILE A CA 1
ATOM 3973 C C . ILE A 1 491 ? 21.184 -8.315 -25.831 1.00 95.56 491 ILE A C 1
ATOM 3975 O O . ILE A 1 491 ? 20.143 -8.630 -26.409 1.00 95.56 491 ILE A O 1
ATOM 3979 N N . GLN A 1 492 ? 22.259 -7.878 -26.479 1.00 93.50 492 GLN A N 1
ATOM 3980 C CA . GLN A 1 492 ? 22.375 -7.837 -27.930 1.00 93.50 492 GLN A CA 1
ATOM 3981 C C . GLN A 1 492 ? 23.629 -8.605 -28.334 1.00 93.50 492 GLN A C 1
ATOM 3983 O O . GLN A 1 492 ? 24.753 -8.151 -28.089 1.00 93.50 492 GLN A O 1
ATOM 3988 N N . LYS A 1 493 ? 23.434 -9.768 -28.969 1.00 88.44 493 LYS A N 1
ATOM 3989 C CA . LYS A 1 493 ? 24.499 -10.750 -29.219 1.00 88.44 493 LYS A CA 1
ATOM 3990 C C . LYS A 1 493 ? 25.233 -11.066 -27.905 1.00 88.44 493 LYS A C 1
ATOM 3992 O O . LYS A 1 493 ? 24.595 -11.442 -26.931 1.00 88.44 493 LYS A O 1
ATOM 3997 N N . ASP A 1 494 ? 26.542 -10.826 -27.857 1.00 87.94 494 ASP A N 1
ATOM 3998 C CA . ASP A 1 494 ? 27.385 -11.047 -26.678 1.00 87.94 494 ASP A CA 1
ATOM 3999 C C . ASP A 1 494 ? 27.668 -9.758 -25.884 1.00 87.94 494 ASP A C 1
ATOM 4001 O O . ASP A 1 494 ? 28.678 -9.690 -25.182 1.00 87.94 494 ASP A O 1
ATOM 4005 N N . THR A 1 495 ? 26.861 -8.706 -26.040 1.00 94.81 495 THR A N 1
ATOM 4006 C CA . THR A 1 495 ? 27.072 -7.392 -25.398 1.00 94.81 495 THR A CA 1
ATOM 4007 C C . THR A 1 495 ? 25.813 -6.905 -24.694 1.00 94.81 495 THR A C 1
ATOM 4009 O O . THR A 1 495 ? 24.707 -7.339 -25.027 1.00 94.81 495 THR A O 1
ATOM 4012 N N . ILE A 1 496 ? 25.971 -5.977 -23.752 1.00 97.31 496 ILE A N 1
ATOM 4013 C CA . ILE A 1 496 ? 24.845 -5.325 -23.077 1.00 97.31 496 ILE A CA 1
ATOM 4014 C C . ILE A 1 496 ? 24.454 -3.998 -23.739 1.00 97.31 496 ILE A C 1
ATOM 4016 O O . ILE A 1 496 ? 25.288 -3.286 -24.308 1.00 97.31 496 ILE A O 1
ATOM 4020 N N . LYS A 1 497 ? 23.176 -3.645 -23.592 1.00 98.12 497 LYS A N 1
ATOM 4021 C CA . LYS A 1 497 ? 22.568 -2.368 -23.971 1.00 98.12 497 LYS A CA 1
ATOM 4022 C C . LYS A 1 497 ? 21.761 -1.824 -22.793 1.00 98.12 497 LYS A C 1
ATOM 4024 O O . LYS A 1 497 ? 20.696 -2.350 -22.484 1.00 98.12 497 LYS A O 1
ATOM 4029 N N . LEU A 1 498 ? 22.263 -0.789 -22.129 1.00 98.25 498 LEU A N 1
ATOM 4030 C CA . LEU A 1 498 ? 21.529 -0.066 -21.093 1.00 98.25 498 LEU A CA 1
ATOM 4031 C C . LEU A 1 498 ? 20.358 0.700 -21.723 1.00 98.25 498 LEU A C 1
ATOM 4033 O O . LEU A 1 498 ? 20.538 1.381 -22.734 1.00 98.25 498 LEU A O 1
ATOM 4037 N N . ALA A 1 499 ? 19.169 0.560 -21.151 1.00 95.56 499 ALA A N 1
ATOM 4038 C CA . ALA A 1 499 ? 17.917 1.078 -21.680 1.00 95.56 499 ALA A CA 1
ATOM 4039 C C . ALA A 1 499 ? 17.054 1.701 -20.571 1.00 95.56 499 ALA A C 1
ATOM 4041 O O . ALA A 1 499 ? 17.338 1.550 -19.392 1.00 95.56 499 ALA A O 1
ATOM 4042 N N . ASP A 1 500 ? 15.959 2.335 -20.993 1.00 92.81 500 ASP A N 1
ATOM 4043 C CA . ASP A 1 500 ? 14.944 2.976 -20.147 1.00 92.81 500 ASP A CA 1
ATOM 4044 C C . ASP A 1 500 ? 15.422 4.196 -19.341 1.00 92.81 500 ASP A C 1
ATOM 4046 O O . ASP A 1 500 ? 15.786 4.119 -18.172 1.00 92.81 500 ASP A O 1
ATOM 4050 N N . PHE A 1 501 ? 15.324 5.368 -19.970 1.00 92.81 501 PHE A N 1
ATOM 4051 C CA . PHE A 1 501 ? 15.677 6.655 -19.365 1.00 92.81 501 PHE A CA 1
ATOM 4052 C C . PHE A 1 501 ? 14.463 7.392 -18.778 1.00 92.81 501 PHE A C 1
ATOM 4054 O O . PHE A 1 501 ? 14.528 8.593 -18.517 1.00 92.81 501 PHE A O 1
ATOM 4061 N N . GLY A 1 502 ? 13.331 6.704 -18.569 1.00 88.19 502 GLY A N 1
ATOM 4062 C CA . GLY A 1 502 ? 12.076 7.334 -18.136 1.00 88.19 502 GLY A CA 1
ATOM 4063 C C . GLY A 1 502 ? 12.119 7.943 -16.732 1.00 88.19 502 GLY A C 1
ATOM 4064 O O . GLY A 1 502 ? 11.252 8.738 -16.373 1.00 88.19 502 GLY A O 1
ATOM 4065 N N . ARG A 1 503 ? 13.128 7.576 -15.936 1.00 86.06 503 ARG A N 1
ATOM 4066 C CA . ARG A 1 503 ? 13.367 8.084 -14.575 1.00 86.06 503 ARG A CA 1
ATOM 4067 C C . ARG A 1 503 ? 14.700 8.813 -14.430 1.00 86.06 503 ARG A C 1
ATOM 4069 O O . ARG A 1 503 ? 15.062 9.204 -13.324 1.00 86.06 503 ARG A O 1
ATOM 4076 N N . SER A 1 504 ? 15.415 8.982 -15.538 1.00 90.69 504 SER A N 1
ATOM 4077 C CA . SER A 1 504 ? 16.702 9.657 -15.550 1.00 90.69 504 SER A CA 1
ATOM 4078 C C . SER A 1 504 ? 16.530 11.164 -15.428 1.00 90.69 504 SER A C 1
ATOM 4080 O O . SER A 1 504 ? 15.518 11.736 -15.844 1.00 90.69 504 SER A O 1
ATOM 4082 N N . CYS A 1 505 ? 17.539 11.815 -14.868 1.00 88.44 505 CYS A N 1
ATOM 4083 C CA . CYS A 1 505 ? 17.550 13.255 -14.679 1.00 88.44 505 CYS A CA 1
ATOM 4084 C C . CYS A 1 505 ? 18.959 13.824 -14.863 1.00 88.44 505 CYS A C 1
ATOM 4086 O O . CYS A 1 505 ? 19.952 13.098 -14.795 1.00 88.44 505 CYS A O 1
ATOM 4088 N N . LEU A 1 506 ? 19.047 15.130 -15.111 1.00 88.56 506 LEU A N 1
ATOM 4089 C CA . LEU A 1 506 ? 20.325 15.839 -15.093 1.00 88.56 506 LEU A CA 1
ATOM 4090 C C . LEU A 1 506 ? 20.789 16.029 -13.645 1.00 88.56 506 LEU A C 1
ATOM 4092 O O . LEU A 1 506 ? 19.973 16.235 -12.739 1.00 88.56 506 LEU A O 1
ATOM 4096 N N . LYS A 1 507 ? 22.101 15.995 -13.421 1.00 87.06 507 LYS A N 1
ATOM 4097 C CA . LYS A 1 507 ? 22.695 16.284 -12.113 1.00 87.06 507 LYS A CA 1
ATOM 4098 C C . LYS A 1 507 ? 22.206 17.633 -11.583 1.00 87.06 507 LYS A C 1
ATOM 4100 O O . LYS A 1 507 ? 22.166 18.621 -12.307 1.00 87.06 507 LYS A O 1
ATOM 4105 N N . GLY A 1 508 ? 21.841 17.669 -10.302 1.00 74.50 508 GLY A N 1
ATOM 4106 C CA . GLY A 1 508 ? 21.378 18.889 -9.632 1.00 74.50 508 GLY A CA 1
ATOM 4107 C C . GLY A 1 508 ? 19.919 19.274 -9.907 1.00 74.50 508 GLY A C 1
ATOM 4108 O O . GLY A 1 508 ? 19.440 20.235 -9.311 1.00 74.50 508 GLY A O 1
ATOM 4109 N N . SER A 1 509 ? 19.193 18.532 -10.751 1.00 71.56 509 SER A N 1
ATOM 4110 C CA . SER A 1 509 ? 17.749 18.732 -10.921 1.00 71.56 509 SER A CA 1
ATOM 4111 C C . SER A 1 509 ? 16.955 18.173 -9.732 1.00 71.56 509 SER A C 1
ATOM 4113 O O . SER A 1 509 ? 17.298 17.136 -9.159 1.00 71.56 509 SER A O 1
ATOM 4115 N N . VAL A 1 510 ? 15.874 18.863 -9.353 1.00 62.78 510 VAL A N 1
ATOM 4116 C CA . VAL A 1 510 ? 14.933 18.378 -8.334 1.00 62.78 510 VAL A CA 1
ATOM 4117 C C . VAL A 1 510 ? 14.003 17.369 -9.005 1.00 62.78 510 VAL A C 1
ATOM 4119 O O . VAL A 1 510 ? 13.118 17.745 -9.770 1.00 62.78 510 VAL A O 1
ATOM 4122 N N . SER A 1 511 ? 14.235 16.079 -8.769 1.00 54.72 511 SER A N 1
ATOM 4123 C CA . SER A 1 511 ? 13.363 15.008 -9.261 1.00 54.72 511 SER A CA 1
ATOM 4124 C C . SER A 1 511 ? 12.097 14.898 -8.413 1.00 54.72 511 SER A C 1
ATOM 4126 O O . SER A 1 511 ? 12.178 14.995 -7.191 1.00 54.72 511 SER A O 1
ATOM 4128 N N . ASP A 1 512 ? 10.956 14.624 -9.046 1.00 52.56 512 ASP A N 1
ATOM 4129 C CA . ASP A 1 512 ? 9.689 14.326 -8.366 1.00 52.56 512 ASP A CA 1
ATOM 4130 C C . ASP A 1 512 ? 9.854 13.081 -7.467 1.00 52.56 512 ASP A C 1
ATOM 4132 O O . ASP A 1 512 ? 10.236 12.002 -7.933 1.00 52.56 512 ASP A O 1
ATOM 4136 N N . THR A 1 513 ? 9.658 13.252 -6.157 1.00 49.94 513 THR A N 1
ATOM 4137 C CA . THR A 1 513 ? 10.172 12.375 -5.086 1.00 49.94 513 THR A CA 1
ATOM 4138 C C . THR A 1 513 ? 9.225 11.254 -4.670 1.00 49.94 513 THR A C 1
ATOM 4140 O O . THR A 1 513 ? 9.328 10.716 -3.565 1.00 49.94 513 THR A O 1
ATOM 4143 N N . GLU A 1 514 ? 8.324 10.822 -5.552 1.00 53.28 514 GLU A N 1
ATOM 4144 C CA . GLU A 1 514 ? 7.615 9.571 -5.304 1.00 53.28 514 GLU A CA 1
ATOM 4145 C C . GLU A 1 514 ? 8.609 8.398 -5.326 1.00 53.28 514 GLU A C 1
ATOM 4147 O O . GLU A 1 514 ? 9.308 8.171 -6.319 1.00 53.28 514 GLU A O 1
ATOM 4152 N N . VAL A 1 515 ? 8.659 7.628 -4.230 1.00 54.75 515 VAL A N 1
ATOM 4153 C CA . VAL A 1 515 ? 9.480 6.412 -4.094 1.00 54.75 515 VAL A CA 1
ATOM 4154 C C . VAL A 1 515 ? 9.048 5.392 -5.150 1.00 54.75 515 VAL A C 1
ATOM 4156 O O . VAL A 1 515 ? 8.156 4.572 -4.940 1.00 54.75 515 VAL A O 1
ATOM 4159 N N . ARG A 1 516 ? 9.686 5.452 -6.314 1.00 62.16 516 ARG A N 1
ATOM 4160 C CA . ARG A 1 516 ? 9.508 4.529 -7.436 1.00 62.16 516 ARG A CA 1
ATOM 4161 C C . ARG A 1 516 ? 10.839 3.782 -7.649 1.00 62.16 516 ARG A C 1
ATOM 4163 O O . ARG A 1 516 ? 11.901 4.308 -7.306 1.00 62.16 516 ARG A O 1
ATOM 4170 N N . GLY A 1 517 ? 10.807 2.564 -8.191 1.00 75.12 517 GLY A N 1
ATOM 4171 C CA . GLY A 1 517 ? 12.001 1.756 -8.502 1.00 75.12 517 GLY A CA 1
ATOM 4172 C C . GLY A 1 517 ? 11.949 0.329 -7.961 1.00 75.12 517 GLY A C 1
ATOM 4173 O O . GLY A 1 517 ? 11.040 -0.036 -7.212 1.00 75.12 517 GLY A O 1
ATOM 4174 N N . VAL A 1 518 ? 12.921 -0.498 -8.354 1.00 88.06 518 VAL A N 1
ATOM 4175 C CA . VAL A 1 518 ? 13.017 -1.897 -7.904 1.00 88.06 518 VAL A CA 1
ATOM 4176 C C . VAL A 1 518 ? 13.790 -1.948 -6.585 1.00 88.06 518 VAL A C 1
ATOM 4178 O O . VAL A 1 518 ? 14.998 -1.739 -6.551 1.00 88.06 518 VAL A O 1
ATOM 4181 N N . ILE A 1 519 ? 13.075 -2.216 -5.490 1.00 90.25 519 ILE A N 1
ATOM 4182 C CA . ILE A 1 519 ? 13.508 -1.981 -4.099 1.00 90.25 519 ILE A CA 1
ATOM 4183 C C . ILE A 1 519 ? 14.935 -2.439 -3.765 1.00 90.25 519 ILE A C 1
ATOM 4185 O O . ILE A 1 519 ? 15.671 -1.629 -3.203 1.00 90.25 519 ILE A O 1
ATOM 4189 N N . PRO A 1 520 ? 15.373 -3.668 -4.103 1.00 92.88 520 PRO A N 1
ATOM 4190 C CA . PRO A 1 520 ? 16.739 -4.094 -3.805 1.00 92.88 520 PRO A CA 1
ATOM 4191 C C . PRO A 1 520 ? 17.839 -3.210 -4.398 1.00 92.88 520 PRO A C 1
ATOM 4193 O O . PRO A 1 520 ? 18.913 -3.096 -3.808 1.00 92.88 520 PRO A O 1
ATOM 4196 N N . TYR A 1 521 ? 17.570 -2.570 -5.535 1.00 93.75 521 TYR A N 1
ATOM 4197 C CA . TYR A 1 521 ? 18.520 -1.727 -6.257 1.00 93.75 521 TYR A CA 1
ATOM 4198 C C . TYR A 1 521 ? 18.469 -0.266 -5.792 1.00 93.75 521 TYR A C 1
ATOM 4200 O O . TYR A 1 521 ? 19.369 0.498 -6.106 1.00 93.75 521 TYR A O 1
ATOM 4208 N N . MET A 1 522 ? 17.472 0.135 -4.997 1.00 89.94 522 MET A N 1
ATOM 4209 C CA . MET A 1 522 ? 17.320 1.521 -4.543 1.00 89.94 522 MET A CA 1
ATOM 4210 C C . MET A 1 522 ? 18.298 1.872 -3.415 1.00 89.94 522 MET A C 1
ATOM 4212 O O . MET A 1 522 ? 18.404 1.128 -2.433 1.00 89.94 522 MET A O 1
ATOM 4216 N N . ASP A 1 523 ? 18.974 3.021 -3.545 1.00 88.56 523 ASP A N 1
ATOM 4217 C CA . ASP A 1 523 ? 19.862 3.594 -2.517 1.00 88.56 523 ASP A CA 1
ATOM 4218 C C . ASP A 1 523 ? 19.169 3.579 -1.138 1.00 88.56 523 ASP A C 1
ATOM 4220 O O . ASP A 1 523 ? 18.020 4.018 -1.047 1.00 88.56 523 ASP A O 1
ATOM 4224 N N . PRO A 1 524 ? 19.808 3.095 -0.051 1.00 87.12 524 PRO A N 1
ATOM 4225 C CA . PRO A 1 524 ? 19.148 2.969 1.241 1.00 87.12 524 PRO A CA 1
ATOM 4226 C C . PRO A 1 524 ? 18.648 4.309 1.777 1.00 87.12 524 PRO A C 1
ATOM 4228 O O . PRO A 1 524 ? 17.672 4.333 2.521 1.00 87.12 524 PRO A O 1
ATOM 4231 N N . LYS A 1 525 ? 19.267 5.426 1.374 1.00 83.75 525 LYS A N 1
ATOM 4232 C CA . LYS A 1 525 ? 18.836 6.773 1.761 1.00 83.75 525 LYS A CA 1
ATOM 4233 C C . LYS A 1 525 ? 17.447 7.144 1.232 1.00 83.75 525 LYS A C 1
ATOM 4235 O O . LYS A 1 525 ? 16.804 8.003 1.823 1.00 83.75 525 LYS A O 1
ATOM 4240 N N . PHE A 1 526 ? 16.933 6.467 0.196 1.00 78.31 526 PHE A N 1
ATOM 4241 C CA . PHE A 1 526 ? 15.518 6.593 -0.194 1.00 78.31 526 PHE A CA 1
ATOM 4242 C C . PHE A 1 526 ? 14.554 6.171 0.922 1.00 78.31 526 PHE A C 1
ATOM 4244 O O . PHE A 1 526 ? 13.376 6.517 0.872 1.00 78.31 526 PHE A O 1
ATOM 4251 N N . PHE A 1 527 ? 15.023 5.391 1.898 1.00 77.56 527 PHE A N 1
ATOM 4252 C CA . PHE A 1 527 ? 14.219 4.886 3.007 1.00 77.56 527 PHE A CA 1
ATOM 4253 C C . PHE A 1 527 ? 14.436 5.674 4.312 1.00 77.56 527 PHE A C 1
ATOM 4255 O O . PHE A 1 527 ? 13.906 5.279 5.348 1.00 77.56 527 PHE A O 1
ATOM 4262 N N . GLU A 1 528 ? 15.200 6.773 4.282 1.00 71.38 528 GLU A N 1
ATOM 4263 C CA . GLU A 1 528 ? 15.470 7.617 5.449 1.00 71.38 528 GLU A CA 1
ATOM 4264 C C . GLU A 1 528 ? 14.290 8.561 5.747 1.00 71.38 528 GLU A C 1
ATOM 4266 O O . GLU A 1 528 ? 13.879 9.371 4.920 1.00 71.38 528 GLU A O 1
ATOM 4271 N N . THR A 1 529 ? 13.745 8.471 6.960 1.00 51.62 529 THR A N 1
ATOM 4272 C CA . THR A 1 529 ? 12.451 9.048 7.374 1.00 51.62 529 THR A CA 1
ATOM 4273 C C . THR A 1 529 ? 12.434 10.565 7.602 1.00 51.62 529 THR A C 1
ATOM 4275 O O . THR A 1 529 ? 11.384 11.112 7.927 1.00 51.62 529 THR A O 1
ATOM 4278 N N . GLN A 1 530 ? 13.558 11.273 7.439 1.00 47.97 530 GLN A N 1
ATOM 4279 C CA . GLN A 1 530 ? 13.636 12.727 7.670 1.00 47.97 530 GLN A CA 1
ATOM 4280 C C . GLN A 1 530 ? 13.765 13.576 6.398 1.00 47.97 530 GLN A C 1
ATOM 4282 O O . GLN A 1 530 ? 13.722 14.802 6.487 1.00 47.97 530 GLN A O 1
ATOM 4287 N N . ASN A 1 531 ? 13.855 12.970 5.210 1.00 43.78 531 ASN A N 1
ATOM 4288 C CA . ASN A 1 531 ? 14.008 13.708 3.957 1.00 43.78 531 ASN A CA 1
ATOM 4289 C C . ASN A 1 531 ? 12.749 13.584 3.092 1.00 43.78 531 ASN A C 1
ATOM 4291 O O . ASN A 1 531 ? 12.608 12.665 2.291 1.00 43.78 531 ASN A O 1
ATOM 4295 N N . HIS A 1 532 ? 11.848 14.563 3.206 1.00 49.56 532 HIS A N 1
ATOM 4296 C CA . HIS A 1 532 ? 10.669 14.681 2.334 1.00 49.56 532 HIS A CA 1
ATOM 4297 C C . HIS A 1 532 ? 11.042 14.978 0.863 1.00 49.56 532 HIS A C 1
ATOM 4299 O O . HIS A 1 532 ? 10.174 15.028 -0.007 1.00 49.56 532 HIS A O 1
ATOM 4305 N N . SER A 1 533 ? 12.337 15.133 0.565 1.00 59.84 533 SER A N 1
ATOM 4306 C CA . SER A 1 533 ? 12.866 15.255 -0.787 1.00 59.84 533 SER A CA 1
ATOM 4307 C C . SER A 1 533 ? 14.227 14.557 -0.922 1.00 59.84 533 SER A C 1
ATOM 4309 O O . SER A 1 533 ? 15.274 15.200 -0.822 1.00 59.84 533 SER A O 1
ATOM 4311 N N . TYR A 1 534 ? 14.250 13.237 -1.131 1.00 71.06 534 TYR A N 1
ATOM 4312 C CA . TYR A 1 534 ? 15.499 12.581 -1.532 1.00 71.06 534 TYR A CA 1
ATOM 4313 C C . TYR A 1 534 ? 15.900 13.069 -2.930 1.00 71.06 534 TYR A C 1
ATOM 4315 O O . TYR A 1 534 ? 15.160 12.883 -3.897 1.00 71.06 534 TYR A O 1
ATOM 4323 N N . VAL A 1 535 ? 17.075 13.689 -3.028 1.00 76.56 535 VAL A N 1
ATOM 4324 C CA . VAL A 1 535 ? 17.654 14.121 -4.303 1.00 76.56 535 VAL A CA 1
ATOM 4325 C C . VAL A 1 535 ? 18.492 12.982 -4.859 1.00 76.56 535 VAL A C 1
ATOM 4327 O O . VAL A 1 535 ? 19.425 12.501 -4.215 1.00 76.56 535 VAL A O 1
ATOM 4330 N N . LEU A 1 536 ? 18.146 12.556 -6.067 1.00 81.56 536 LEU A N 1
ATOM 4331 C CA . LEU A 1 536 ? 18.839 11.496 -6.779 1.00 81.56 536 LEU A CA 1
ATOM 4332 C C . LEU A 1 536 ? 20.278 11.942 -7.100 1.00 81.56 536 LEU A C 1
ATOM 4334 O O . LEU A 1 536 ? 20.501 13.067 -7.546 1.00 81.56 536 LEU A O 1
ATOM 4338 N N . THR A 1 537 ? 21.268 11.082 -6.847 1.00 88.62 537 THR A N 1
ATOM 4339 C CA . THR A 1 537 ? 22.691 11.395 -7.079 1.00 88.62 537 THR A CA 1
ATOM 4340 C C . THR A 1 537 ? 23.373 10.276 -7.856 1.00 88.62 537 THR A C 1
ATOM 4342 O O . THR A 1 537 ? 22.886 9.150 -7.907 1.00 88.62 537 THR A O 1
ATOM 4345 N N . GLU A 1 538 ? 24.566 10.536 -8.393 1.00 92.25 538 GLU A N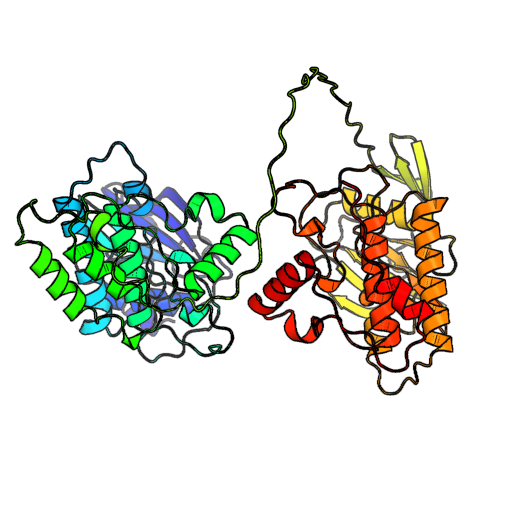 1
ATOM 4346 C CA . GLU A 1 538 ? 25.409 9.482 -8.980 1.00 92.25 538 GLU A CA 1
ATOM 4347 C C . GLU A 1 538 ? 25.617 8.310 -8.014 1.00 92.25 538 GLU A C 1
ATOM 4349 O O . GLU A 1 538 ? 25.719 7.156 -8.421 1.00 92.25 538 GLU A O 1
ATOM 4354 N N . LYS A 1 539 ? 25.647 8.591 -6.706 1.00 91.56 539 LYS A N 1
ATOM 4355 C CA . LYS A 1 539 ? 25.828 7.574 -5.672 1.00 91.56 539 LYS A CA 1
ATOM 4356 C C . LYS A 1 539 ? 24.670 6.577 -5.627 1.00 91.56 539 LYS A C 1
ATOM 4358 O O . LYS A 1 539 ? 24.919 5.406 -5.343 1.00 91.56 539 LYS A O 1
ATOM 4363 N N . SER A 1 540 ? 23.468 7.007 -6.004 1.00 90.81 540 SER A N 1
ATOM 4364 C CA . SER A 1 540 ? 22.293 6.148 -6.128 1.00 90.81 540 SER A CA 1
ATOM 4365 C C . SER A 1 540 ? 22.476 5.099 -7.233 1.00 90.81 540 SER A C 1
ATOM 4367 O O . SER A 1 540 ? 22.218 3.909 -7.031 1.00 90.81 540 SER A O 1
ATOM 4369 N N . ASP A 1 541 ? 23.006 5.520 -8.383 1.00 94.75 541 ASP A N 1
ATOM 4370 C CA . ASP A 1 541 ? 23.341 4.624 -9.493 1.00 94.75 541 ASP A CA 1
ATOM 4371 C C . ASP A 1 541 ? 24.504 3.691 -9.137 1.00 94.75 541 ASP A C 1
ATOM 4373 O O . ASP A 1 541 ? 24.454 2.500 -9.437 1.00 94.75 541 ASP A O 1
ATOM 4377 N N . ILE A 1 542 ? 25.538 4.197 -8.452 1.00 95.25 542 ILE A N 1
ATOM 4378 C CA . ILE A 1 542 ? 26.680 3.378 -8.009 1.00 95.25 542 ILE A CA 1
ATOM 4379 C C . ILE A 1 542 ? 26.241 2.284 -7.035 1.00 95.25 542 ILE A C 1
ATOM 4381 O O . ILE A 1 542 ? 26.730 1.155 -7.105 1.00 95.25 542 ILE A O 1
ATOM 4385 N N . TYR A 1 543 ? 25.304 2.583 -6.139 1.00 93.75 543 TYR A N 1
ATOM 4386 C CA . TYR A 1 543 ? 24.736 1.567 -5.267 1.00 93.75 543 TYR A CA 1
ATOM 4387 C C . TYR A 1 543 ? 23.972 0.499 -6.068 1.00 93.75 543 TYR A C 1
ATOM 4389 O O . TYR A 1 543 ? 24.186 -0.698 -5.858 1.00 93.75 543 TYR A O 1
ATOM 4397 N N . SER A 1 544 ? 23.146 0.921 -7.031 1.00 95.44 544 SER A N 1
ATOM 4398 C CA . SER A 1 544 ? 22.402 0.014 -7.915 1.00 95.44 544 SER A CA 1
ATOM 4399 C C . SER A 1 544 ? 23.349 -0.888 -8.720 1.00 95.44 544 SER A C 1
ATOM 4401 O O . SER A 1 544 ? 23.132 -2.096 -8.834 1.00 95.44 544 SER A O 1
ATOM 4403 N N . LEU A 1 545 ? 24.456 -0.318 -9.217 1.00 96.31 545 LEU A N 1
ATOM 4404 C CA . LEU A 1 545 ? 25.538 -1.043 -9.880 1.00 96.31 545 LEU A CA 1
ATOM 4405 C C . LEU A 1 545 ? 26.136 -2.113 -8.964 1.00 96.31 545 LEU A C 1
ATOM 4407 O O . LEU A 1 545 ? 26.333 -3.237 -9.409 1.00 96.31 545 LEU A O 1
ATOM 4411 N N . GLY A 1 546 ? 26.374 -1.815 -7.685 1.00 94.94 546 GLY A N 1
ATOM 4412 C CA . GLY A 1 546 ? 26.858 -2.808 -6.721 1.00 94.94 546 GLY A CA 1
ATOM 4413 C C . GLY A 1 546 ? 25.950 -4.041 -6.629 1.00 94.94 546 GLY A C 1
ATOM 4414 O O . GLY A 1 546 ? 26.438 -5.172 -6.643 1.00 94.94 546 GLY A O 1
ATOM 4415 N N . VAL A 1 547 ? 24.631 -3.835 -6.615 1.00 95.44 547 VAL A N 1
ATOM 4416 C CA . VAL A 1 547 ? 23.644 -4.929 -6.609 1.00 95.44 547 VAL A CA 1
ATOM 4417 C C . VAL A 1 547 ? 23.685 -5.723 -7.920 1.00 95.44 547 VAL A C 1
ATOM 4419 O O . VAL A 1 547 ? 23.713 -6.953 -7.885 1.00 95.44 547 VAL A O 1
ATOM 4422 N N . LEU A 1 548 ? 23.785 -5.044 -9.068 1.00 96.00 548 LEU A N 1
ATOM 4423 C CA . LEU A 1 548 ? 23.958 -5.691 -10.376 1.00 96.00 548 LEU A CA 1
ATOM 4424 C C . LEU A 1 548 ? 25.237 -6.538 -10.447 1.00 96.00 548 LEU A C 1
ATOM 4426 O O . LEU A 1 548 ? 25.206 -7.646 -10.973 1.00 96.00 548 LEU A O 1
ATOM 4430 N N . LEU A 1 549 ? 26.361 -6.057 -9.903 1.00 94.88 549 LEU A N 1
ATOM 4431 C CA . LEU A 1 549 ? 27.613 -6.823 -9.866 1.00 94.88 549 LEU A CA 1
ATOM 4432 C C . LEU A 1 549 ? 27.468 -8.104 -9.035 1.00 94.88 549 LEU A C 1
ATOM 4434 O O . LEU A 1 549 ? 27.966 -9.156 -9.443 1.00 94.88 549 LEU A O 1
ATOM 4438 N N . TRP A 1 550 ? 26.772 -8.036 -7.896 1.00 93.94 550 TRP A N 1
ATOM 4439 C CA . TRP A 1 550 ? 26.457 -9.232 -7.116 1.00 93.94 550 TRP A CA 1
ATOM 4440 C C . TRP A 1 550 ? 25.611 -10.213 -7.939 1.00 93.94 550 TRP A C 1
ATOM 4442 O O . TRP A 1 550 ? 25.975 -11.386 -8.048 1.00 93.94 550 TRP A O 1
ATOM 4452 N N . GLU A 1 551 ? 24.551 -9.724 -8.582 1.00 93.62 551 GLU A N 1
ATOM 4453 C CA . GLU A 1 551 ? 23.626 -10.525 -9.389 1.00 93.62 551 GLU A CA 1
ATOM 4454 C C . GLU A 1 551 ? 24.298 -11.183 -10.605 1.00 93.62 551 GLU A C 1
ATOM 4456 O O . GLU A 1 551 ? 24.037 -12.352 -10.884 1.00 93.62 551 GLU A O 1
ATOM 4461 N N . LEU A 1 552 ? 25.244 -10.511 -11.273 1.00 93.06 552 LEU A N 1
ATOM 4462 C CA . LEU A 1 552 ? 26.045 -11.119 -12.344 1.00 93.06 552 LEU A CA 1
ATOM 4463 C C . LEU A 1 552 ? 26.810 -12.357 -11.853 1.00 93.06 552 LEU A C 1
ATOM 4465 O O . LEU A 1 552 ? 26.910 -13.349 -12.568 1.00 93.06 552 LEU A O 1
ATOM 4469 N N . THR A 1 553 ? 27.351 -12.317 -10.635 1.00 90.31 553 THR A N 1
ATOM 4470 C CA . THR A 1 553 ? 28.133 -13.442 -10.092 1.00 90.31 553 THR A CA 1
ATOM 4471 C C . THR A 1 553 ? 27.276 -14.525 -9.454 1.00 90.31 553 THR A C 1
ATOM 4473 O O . THR A 1 553 ? 27.690 -15.682 -9.412 1.00 90.31 553 THR A O 1
ATOM 4476 N N . SER A 1 554 ? 26.091 -14.171 -8.955 1.00 90.00 554 SER A N 1
ATOM 4477 C CA . SER A 1 554 ? 25.185 -15.111 -8.300 1.00 90.00 554 SER A CA 1
ATOM 4478 C C . SER A 1 554 ? 24.199 -15.766 -9.251 1.00 90.00 554 SER A C 1
ATOM 4480 O O . SER A 1 554 ? 23.753 -16.874 -8.958 1.00 90.00 554 SER A O 1
ATOM 4482 N N . CYS A 1 555 ? 23.865 -15.098 -10.360 1.00 90.44 555 CYS A N 1
ATOM 4483 C CA . CYS A 1 555 ? 22.722 -15.424 -11.217 1.00 90.44 555 CYS A CA 1
ATOM 4484 C C . CYS A 1 555 ? 21.407 -15.539 -10.420 1.00 90.44 555 CYS A C 1
ATOM 4486 O O . CYS A 1 555 ? 20.484 -16.249 -10.814 1.00 90.44 555 CYS A O 1
ATOM 4488 N N . LYS A 1 556 ? 21.332 -14.870 -9.262 1.00 88.62 556 LYS A N 1
ATOM 4489 C CA . LYS A 1 556 ? 20.185 -14.882 -8.353 1.00 88.62 556 LYS A CA 1
ATOM 4490 C C . LYS A 1 556 ? 19.598 -13.493 -8.249 1.00 88.62 556 LYS A C 1
ATOM 4492 O O . LYS A 1 556 ? 20.325 -12.507 -8.217 1.00 88.62 556 LYS A O 1
ATOM 4497 N N . THR A 1 557 ? 18.283 -13.444 -8.090 1.00 89.19 557 THR A N 1
ATOM 4498 C CA . THR A 1 557 ? 17.592 -12.198 -7.786 1.00 89.19 557 THR A CA 1
ATOM 4499 C C . THR A 1 557 ? 17.911 -11.758 -6.345 1.00 89.19 557 THR A C 1
ATOM 4501 O O . THR A 1 557 ? 17.842 -12.588 -5.434 1.00 89.19 557 THR A O 1
ATOM 4504 N N . PRO A 1 558 ? 18.235 -10.473 -6.109 1.00 91.81 558 PRO A N 1
ATOM 4505 C CA . PRO A 1 558 ? 18.459 -9.918 -4.774 1.00 91.81 558 PRO A CA 1
ATOM 4506 C C . PRO A 1 558 ? 17.294 -10.203 -3.825 1.00 91.81 558 PRO A C 1
ATOM 4508 O O . PRO A 1 558 ? 16.138 -10.005 -4.198 1.00 91.81 558 PRO A O 1
ATOM 4511 N N . PHE A 1 559 ? 17.588 -10.675 -2.613 1.00 89.50 559 PHE A N 1
ATOM 4512 C CA . PHE A 1 559 ? 16.606 -11.086 -1.591 1.00 89.50 559 PHE A CA 1
ATOM 4513 C C . PHE A 1 559 ? 15.468 -12.018 -2.070 1.00 89.50 559 PHE A C 1
ATOM 4515 O O . PHE A 1 559 ? 14.398 -12.027 -1.460 1.00 89.50 559 PHE A O 1
ATOM 4522 N N . ASP A 1 560 ? 15.651 -12.750 -3.176 1.00 83.12 560 ASP A N 1
ATOM 4523 C CA . ASP A 1 560 ? 14.570 -13.479 -3.861 1.00 83.12 560 ASP A CA 1
ATOM 4524 C C . ASP A 1 560 ? 13.347 -12.574 -4.157 1.00 83.12 560 ASP A C 1
ATOM 4526 O O . ASP A 1 560 ? 12.191 -12.991 -4.173 1.00 83.12 560 ASP A O 1
ATOM 4530 N N . PHE A 1 561 ? 13.597 -11.282 -4.395 1.00 81.81 561 PHE A N 1
ATOM 4531 C CA . PHE A 1 561 ? 12.564 -10.249 -4.437 1.00 81.81 561 PHE A CA 1
ATOM 4532 C C . PHE A 1 561 ? 11.522 -10.483 -5.534 1.00 81.81 561 PHE A C 1
ATOM 4534 O O . PHE A 1 561 ? 10.345 -10.234 -5.318 1.00 81.81 561 PHE A O 1
ATOM 4541 N N . GLU A 1 562 ? 11.906 -10.998 -6.703 1.00 70.69 562 GLU A N 1
ATOM 4542 C CA . GLU A 1 562 ? 10.952 -11.248 -7.794 1.00 70.69 562 GLU A CA 1
ATOM 4543 C C . GLU A 1 562 ? 9.951 -12.377 -7.495 1.00 70.69 562 GLU A C 1
ATOM 4545 O O . GLU A 1 562 ? 8.863 -12.364 -8.064 1.00 70.69 562 GLU A O 1
ATOM 4550 N N . THR A 1 563 ? 10.265 -13.327 -6.605 1.00 64.38 563 THR A N 1
ATOM 4551 C CA . THR A 1 563 ? 9.285 -14.335 -6.149 1.00 64.38 563 THR A CA 1
ATOM 4552 C C . THR A 1 563 ? 8.398 -13.811 -5.018 1.00 64.38 563 THR A C 1
ATOM 4554 O O . THR A 1 563 ? 7.287 -14.302 -4.823 1.00 64.38 563 THR A O 1
ATOM 4557 N N . ASN A 1 564 ? 8.878 -12.786 -4.314 1.00 58.69 564 ASN A N 1
ATOM 4558 C CA . ASN A 1 564 ? 8.337 -12.270 -3.057 1.00 58.69 564 ASN A CA 1
ATOM 4559 C C . ASN A 1 564 ? 7.668 -10.885 -3.203 1.00 58.69 564 ASN A C 1
ATOM 4561 O O . ASN A 1 564 ? 7.069 -10.362 -2.265 1.00 58.69 564 ASN A O 1
ATOM 4565 N N . ASN A 1 565 ? 7.700 -10.292 -4.401 1.00 62.28 565 ASN A N 1
ATOM 4566 C CA . ASN A 1 565 ? 7.190 -8.945 -4.703 1.00 62.28 565 ASN A CA 1
ATOM 4567 C C . ASN A 1 565 ? 5.660 -8.793 -4.615 1.00 62.28 565 ASN A C 1
ATOM 4569 O O . ASN A 1 565 ? 5.149 -7.685 -4.767 1.00 62.28 565 ASN A O 1
ATOM 4573 N N . ASN A 1 566 ? 4.931 -9.879 -4.363 1.00 57.84 566 ASN A N 1
ATOM 4574 C CA . ASN A 1 566 ? 3.494 -9.857 -4.100 1.00 57.84 566 ASN A CA 1
ATOM 4575 C C . ASN A 1 566 ? 3.175 -9.842 -2.594 1.00 57.84 566 ASN A C 1
ATOM 4577 O O . ASN A 1 566 ? 2.026 -9.614 -2.216 1.00 57.84 566 ASN A O 1
ATOM 4581 N N . ASN A 1 567 ? 4.170 -10.074 -1.726 1.00 68.56 567 ASN A N 1
ATOM 4582 C CA . ASN A 1 567 ? 4.005 -10.045 -0.278 1.00 68.56 567 ASN A CA 1
ATOM 4583 C C . ASN A 1 567 ? 4.445 -8.689 0.286 1.00 68.56 567 ASN A C 1
ATOM 4585 O O . ASN A 1 567 ? 5.630 -8.400 0.444 1.00 68.56 567 ASN A O 1
ATOM 4589 N N . TYR A 1 568 ? 3.462 -7.862 0.644 1.00 67.38 568 TYR A N 1
ATOM 4590 C CA . TYR A 1 568 ? 3.695 -6.529 1.199 1.00 67.38 568 TYR A CA 1
ATOM 4591 C C . TYR A 1 568 ? 4.601 -6.536 2.444 1.00 67.38 568 TYR A C 1
ATOM 4593 O O . TYR A 1 568 ? 5.363 -5.595 2.633 1.00 67.38 568 TYR A O 1
ATOM 4601 N N . LEU A 1 569 ? 4.559 -7.581 3.280 1.00 64.56 569 LEU A N 1
ATOM 4602 C CA . LEU A 1 569 ? 5.381 -7.664 4.495 1.00 64.56 569 LEU A CA 1
ATOM 4603 C C . LEU A 1 569 ? 6.851 -7.970 4.180 1.00 64.56 569 LEU A C 1
ATOM 4605 O O . LEU A 1 569 ? 7.734 -7.293 4.702 1.00 64.56 569 LEU A O 1
ATOM 4609 N N . GLU A 1 570 ? 7.117 -8.922 3.281 1.00 72.81 570 GLU A N 1
ATOM 4610 C CA . GLU A 1 570 ? 8.482 -9.265 2.841 1.00 72.81 570 GLU A CA 1
ATOM 4611 C C . GLU A 1 570 ? 9.154 -8.076 2.152 1.00 72.81 570 GLU A C 1
ATOM 4613 O O . GLU A 1 570 ? 10.310 -7.761 2.429 1.00 72.81 570 GLU A O 1
ATOM 4618 N N . ILE A 1 571 ? 8.406 -7.350 1.315 1.00 76.25 571 ILE A N 1
ATOM 4619 C CA . ILE A 1 571 ? 8.883 -6.121 0.677 1.00 76.25 571 ILE A CA 1
ATOM 4620 C C . ILE A 1 571 ? 9.393 -5.122 1.718 1.00 76.25 571 ILE A C 1
ATOM 4622 O O . ILE A 1 571 ? 10.410 -4.461 1.498 1.00 76.25 571 ILE A O 1
ATOM 4626 N N . ILE A 1 572 ? 8.701 -4.991 2.849 1.00 72.50 572 ILE A N 1
ATOM 4627 C CA . ILE A 1 572 ? 9.067 -3.997 3.853 1.00 72.50 572 ILE A CA 1
ATOM 4628 C C . ILE A 1 572 ? 10.184 -4.489 4.766 1.00 72.50 572 ILE A C 1
ATOM 4630 O O . ILE A 1 572 ? 11.057 -3.696 5.113 1.00 72.50 572 ILE A O 1
ATOM 4634 N N . GLU A 1 573 ? 10.231 -5.781 5.090 1.00 79.06 573 GLU A N 1
ATOM 4635 C CA . GLU A 1 573 ? 11.393 -6.363 5.767 1.00 79.06 573 GLU A CA 1
ATOM 4636 C C . GLU A 1 573 ? 12.665 -6.160 4.931 1.00 79.06 573 GLU A C 1
ATOM 4638 O O . GLU A 1 573 ? 13.709 -5.779 5.461 1.00 79.06 573 GLU A O 1
ATOM 4643 N N . ILE A 1 574 ? 12.570 -6.338 3.610 1.00 84.12 574 ILE A N 1
ATOM 4644 C CA . ILE A 1 574 ? 13.669 -6.072 2.681 1.00 84.12 574 ILE A CA 1
ATOM 4645 C C . ILE A 1 574 ? 14.041 -4.586 2.708 1.00 84.12 574 ILE A C 1
ATOM 4647 O O . ILE A 1 574 ? 15.216 -4.280 2.893 1.00 84.12 574 ILE A O 1
ATOM 4651 N N . LYS A 1 575 ? 13.078 -3.654 2.615 1.00 84.31 575 LYS A N 1
ATOM 4652 C CA . LYS A 1 575 ? 13.352 -2.203 2.724 1.00 84.31 575 LYS A CA 1
ATOM 4653 C C . LYS A 1 575 ? 14.061 -1.840 4.033 1.00 84.31 575 LYS A C 1
ATOM 4655 O O . LYS A 1 575 ? 15.098 -1.183 4.008 1.00 84.31 575 LYS A O 1
ATOM 4660 N N . SER A 1 576 ? 13.520 -2.281 5.170 1.00 79.12 576 SER A N 1
ATOM 4661 C CA . SER A 1 576 ? 14.074 -1.995 6.499 1.00 79.12 576 SER A CA 1
ATOM 4662 C C . SER A 1 576 ? 15.448 -2.638 6.688 1.00 79.12 576 SER A C 1
ATOM 4664 O O . SER A 1 576 ? 16.371 -2.011 7.205 1.00 79.12 576 SER A O 1
ATOM 4666 N N . GLY A 1 577 ? 15.621 -3.871 6.212 1.00 82.69 577 GLY A N 1
ATOM 4667 C CA . GLY A 1 577 ? 16.909 -4.545 6.193 1.00 82.69 577 GLY A CA 1
ATOM 4668 C C . GLY A 1 577 ? 17.936 -3.751 5.393 1.00 82.69 577 GLY A C 1
ATOM 4669 O O . GLY A 1 577 ? 19.009 -3.463 5.913 1.00 82.69 577 GLY A O 1
ATOM 4670 N N . ILE A 1 578 ? 17.602 -3.373 4.159 1.00 88.00 578 ILE A N 1
ATOM 4671 C CA . ILE A 1 578 ? 18.463 -2.581 3.276 1.00 88.00 578 ILE A CA 1
ATOM 4672 C C . ILE A 1 578 ? 18.877 -1.265 3.942 1.00 88.00 578 ILE A C 1
ATOM 4674 O O . ILE A 1 578 ? 20.066 -0.943 3.937 1.00 88.00 578 ILE A O 1
ATOM 4678 N N . PHE A 1 579 ? 17.926 -0.544 4.544 1.00 83.56 579 PHE A N 1
ATOM 4679 C CA . PHE A 1 579 ? 18.189 0.687 5.294 1.00 83.56 579 PHE A CA 1
ATOM 4680 C C . PHE A 1 579 ? 19.210 0.468 6.421 1.00 83.56 579 PHE A C 1
ATOM 4682 O O . PHE A 1 579 ? 20.153 1.237 6.568 1.00 83.56 579 PHE A O 1
ATOM 4689 N N . ASN A 1 580 ? 19.095 -0.648 7.143 1.00 80.56 580 ASN A N 1
ATOM 4690 C CA . ASN A 1 580 ? 20.023 -1.047 8.204 1.00 80.56 580 ASN A CA 1
ATOM 4691 C C . ASN A 1 580 ? 21.301 -1.749 7.690 1.00 80.56 580 ASN A C 1
ATOM 4693 O O . ASN A 1 580 ? 22.041 -2.356 8.466 1.00 80.56 580 ASN A O 1
ATOM 4697 N N . GLY A 1 581 ? 21.574 -1.708 6.382 1.00 83.88 581 GLY A N 1
ATOM 4698 C CA . GLY A 1 581 ? 22.779 -2.280 5.777 1.00 83.88 581 GLY A CA 1
ATOM 4699 C C . GLY A 1 581 ? 22.745 -3.796 5.544 1.00 83.88 581 GLY A C 1
ATOM 4700 O O . GLY A 1 581 ? 23.776 -4.378 5.198 1.00 83.88 581 GLY A O 1
ATOM 4701 N N . LYS A 1 582 ? 21.587 -4.457 5.694 1.00 87.44 582 LYS A N 1
ATOM 4702 C CA . LYS A 1 582 ? 21.391 -5.863 5.296 1.00 87.44 582 LYS A CA 1
ATOM 4703 C C . LYS A 1 582 ? 21.640 -5.985 3.794 1.00 87.44 582 LYS A C 1
ATOM 4705 O O . LYS A 1 582 ? 21.080 -5.240 2.987 1.00 87.44 582 LYS A O 1
ATOM 4710 N N . ARG A 1 583 ? 22.477 -6.956 3.436 1.00 91.62 583 ARG A N 1
ATOM 4711 C CA . ARG A 1 583 ? 22.839 -7.309 2.063 1.00 91.62 583 ARG A CA 1
ATOM 4712 C C . ARG A 1 583 ? 23.103 -8.792 1.916 1.00 91.62 583 ARG A C 1
ATOM 4714 O O . ARG A 1 583 ? 23.357 -9.493 2.897 1.00 91.62 583 ARG A O 1
ATOM 4721 N N . GLU A 1 584 ? 23.035 -9.258 0.679 1.00 89.50 584 GLU A N 1
ATOM 4722 C CA . GLU A 1 584 ? 23.292 -10.635 0.308 1.00 89.50 584 GLU A CA 1
ATOM 4723 C C . GLU A 1 584 ? 24.723 -11.052 0.637 1.00 89.50 584 GLU A C 1
ATOM 4725 O O . GLU A 1 584 ? 25.682 -10.272 0.605 1.00 89.50 584 GLU A O 1
ATOM 4730 N N . LYS A 1 585 ? 24.882 -12.342 0.935 1.00 89.25 585 LYS A N 1
ATOM 4731 C CA . LYS A 1 585 ? 26.207 -12.921 1.123 1.00 89.25 585 LYS A CA 1
ATOM 4732 C C . LYS A 1 585 ? 26.896 -13.072 -0.242 1.00 89.25 585 LYS A C 1
ATOM 4734 O O . LYS A 1 585 ? 26.241 -13.438 -1.222 1.00 89.25 585 LYS A O 1
ATOM 4739 N N . PRO A 1 586 ? 28.214 -12.826 -0.330 1.00 87.12 586 PRO A N 1
ATOM 4740 C CA . PRO A 1 586 ? 28.986 -13.159 -1.521 1.00 87.12 586 PRO A CA 1
ATOM 4741 C C . PRO A 1 586 ? 28.901 -14.648 -1.846 1.00 87.12 586 PRO A C 1
ATOM 4743 O O . PRO A 1 586 ? 28.812 -15.485 -0.945 1.00 87.12 586 PRO A O 1
ATOM 4746 N N . ILE A 1 587 ? 28.975 -14.968 -3.132 1.00 85.38 587 ILE A N 1
ATOM 4747 C CA . ILE A 1 587 ? 28.978 -16.347 -3.606 1.00 85.38 587 ILE A CA 1
ATOM 4748 C C . ILE A 1 587 ? 30.382 -16.936 -3.460 1.00 85.38 587 ILE A C 1
ATOM 4750 O O . ILE A 1 587 ? 31.386 -16.281 -3.746 1.00 85.38 587 ILE A O 1
ATOM 4754 N N . SER A 1 588 ? 30.452 -18.175 -2.973 1.00 82.56 588 SER A N 1
ATOM 4755 C CA . SER A 1 588 ? 31.720 -18.893 -2.839 1.00 82.56 588 SER A CA 1
ATOM 4756 C C . SER A 1 588 ? 32.351 -19.112 -4.216 1.00 82.56 588 SER A C 1
ATOM 4758 O O . SER A 1 588 ? 31.659 -19.494 -5.155 1.00 82.56 588 SER A O 1
ATOM 4760 N N . GLY A 1 589 ? 33.659 -18.877 -4.337 1.00 80.69 589 GLY A N 1
ATOM 4761 C CA . GLY A 1 589 ? 34.394 -19.011 -5.600 1.00 80.69 589 GLY A CA 1
ATOM 4762 C C . GLY A 1 589 ? 34.434 -17.752 -6.475 1.00 80.69 589 GLY A C 1
ATOM 4763 O O . GLY A 1 589 ? 35.198 -17.727 -7.438 1.00 80.69 589 GLY A O 1
ATOM 4764 N N . THR A 1 590 ? 33.700 -16.685 -6.136 1.00 84.69 590 THR A N 1
ATOM 4765 C CA . THR A 1 590 ? 33.834 -15.386 -6.818 1.00 84.69 590 THR A CA 1
ATOM 4766 C C . THR A 1 590 ? 35.186 -14.738 -6.503 1.00 84.69 590 THR A C 1
ATOM 4768 O O . THR A 1 590 ? 35.670 -14.788 -5.371 1.00 84.69 590 THR A O 1
ATOM 4771 N N . ASN A 1 591 ? 35.800 -14.093 -7.502 1.00 86.25 591 ASN A N 1
ATOM 4772 C CA . ASN A 1 591 ? 37.074 -13.393 -7.341 1.00 86.25 591 ASN A CA 1
ATOM 4773 C C . ASN A 1 591 ? 37.005 -12.333 -6.225 1.00 86.25 591 ASN A C 1
ATOM 4775 O O . ASN A 1 591 ? 36.158 -11.441 -6.257 1.00 86.25 591 ASN A O 1
ATOM 4779 N N . TYR A 1 592 ? 37.940 -12.391 -5.274 1.00 86.00 592 TYR A N 1
ATOM 4780 C CA . TYR A 1 592 ? 37.951 -11.519 -4.096 1.00 86.00 592 TYR A CA 1
ATOM 4781 C C . TYR A 1 592 ? 37.935 -10.020 -4.436 1.00 86.00 592 TYR A C 1
ATOM 4783 O O . TYR A 1 592 ? 37.153 -9.274 -3.853 1.00 86.00 592 TYR A O 1
ATOM 4791 N N . ASN A 1 593 ? 38.732 -9.584 -5.418 1.00 86.06 593 ASN A N 1
ATOM 4792 C CA . ASN A 1 593 ? 38.801 -8.172 -5.816 1.00 86.06 593 ASN A CA 1
ATOM 4793 C C . ASN A 1 593 ? 37.507 -7.685 -6.472 1.00 86.06 593 ASN A C 1
ATOM 4795 O O . ASN A 1 593 ? 37.238 -6.491 -6.504 1.00 86.06 593 ASN A O 1
ATOM 4799 N N . PHE A 1 594 ? 36.711 -8.598 -7.023 1.00 86.81 594 PHE A N 1
ATOM 4800 C CA . PHE A 1 594 ? 35.399 -8.263 -7.557 1.00 86.81 594 PHE A CA 1
ATOM 4801 C C . PHE A 1 594 ? 34.360 -8.163 -6.439 1.00 86.81 594 PHE A C 1
ATOM 4803 O O . PHE A 1 594 ? 33.560 -7.233 -6.419 1.00 86.81 594 PHE A O 1
ATOM 4810 N N . VAL A 1 595 ? 34.427 -9.070 -5.458 1.00 86.94 595 VAL A N 1
ATOM 4811 C CA . VAL A 1 595 ? 33.580 -9.029 -4.257 1.00 86.94 595 VAL A CA 1
ATOM 4812 C C . VAL A 1 595 ? 33.765 -7.718 -3.486 1.00 86.94 595 VAL A C 1
ATOM 4814 O O . VAL A 1 595 ? 32.793 -7.153 -2.987 1.00 86.94 595 VAL A O 1
ATOM 4817 N N . THR A 1 596 ? 34.993 -7.202 -3.384 1.00 86.88 596 THR A N 1
ATOM 4818 C CA . THR A 1 596 ? 35.258 -5.943 -2.670 1.00 86.88 596 THR A CA 1
ATOM 4819 C C . THR A 1 596 ? 34.584 -4.731 -3.313 1.00 86.88 596 THR A C 1
ATOM 4821 O O . THR A 1 596 ? 34.222 -3.814 -2.577 1.00 86.88 596 THR A O 1
ATOM 4824 N N . LEU A 1 597 ? 34.331 -4.738 -4.630 1.00 85.19 597 LEU A N 1
ATOM 4825 C CA . LEU A 1 597 ? 33.650 -3.636 -5.324 1.00 85.19 597 LEU A CA 1
ATOM 4826 C C . LEU A 1 597 ? 32.234 -3.415 -4.782 1.00 85.19 597 LEU A C 1
ATOM 4828 O O . LEU A 1 597 ? 31.889 -2.291 -4.429 1.00 85.19 597 LEU A O 1
ATOM 4832 N N . TYR A 1 598 ? 31.442 -4.482 -4.640 1.00 85.25 598 TYR A N 1
ATOM 4833 C CA . TYR A 1 598 ? 30.054 -4.383 -4.169 1.00 85.25 598 TYR A CA 1
ATOM 4834 C C . TYR A 1 598 ? 29.884 -4.581 -2.653 1.00 85.25 598 TYR A C 1
ATOM 4836 O O . TYR A 1 598 ? 28.792 -4.374 -2.128 1.00 85.25 598 TYR A O 1
ATOM 4844 N N . LYS A 1 599 ? 30.941 -4.975 -1.925 1.00 80.69 599 LYS A N 1
ATOM 4845 C CA . LYS A 1 599 ? 30.938 -5.039 -0.448 1.00 80.69 599 LYS A CA 1
ATOM 4846 C C . LYS A 1 599 ? 31.475 -3.790 0.239 1.00 80.69 599 LYS A C 1
ATOM 4848 O O . LYS A 1 599 ? 31.305 -3.676 1.455 1.00 80.69 599 LYS A O 1
ATOM 4853 N N . SER A 1 600 ? 32.205 -2.932 -0.472 1.00 65.38 600 SER A N 1
ATOM 4854 C CA . SER A 1 600 ? 32.798 -1.742 0.137 1.00 65.38 600 SER A CA 1
ATOM 4855 C C . SER A 1 600 ? 31.706 -0.916 0.830 1.00 65.38 600 SER A C 1
ATOM 4857 O O . SER A 1 600 ? 30.666 -0.616 0.244 1.00 65.38 600 SER A O 1
ATOM 4859 N N . LYS A 1 601 ? 31.890 -0.627 2.128 1.00 56.03 601 LYS A N 1
ATOM 4860 C CA . LYS A 1 601 ? 30.934 0.205 2.863 1.00 56.03 601 LYS A CA 1
ATOM 4861 C C . LYS A 1 601 ? 30.978 1.598 2.249 1.00 56.03 601 LYS A C 1
ATOM 4863 O O . LYS A 1 601 ? 32.050 2.193 2.151 1.00 56.03 601 LYS A O 1
ATOM 4868 N N . TYR A 1 602 ? 29.812 2.127 1.895 1.00 44.81 602 TYR A N 1
ATOM 4869 C CA . TYR A 1 602 ? 29.655 3.558 1.691 1.00 44.81 602 TYR A CA 1
ATOM 4870 C C . TYR A 1 602 ? 30.011 4.247 3.008 1.00 44.81 602 TYR A C 1
ATOM 4872 O O . TYR A 1 602 ? 29.250 4.184 3.972 1.00 44.81 602 TYR A O 1
ATOM 4880 N N . HIS A 1 603 ? 31.192 4.852 3.090 1.00 36.31 603 HIS A N 1
ATOM 4881 C CA . HIS A 1 603 ? 31.484 5.766 4.180 1.00 36.31 603 HIS A CA 1
ATOM 4882 C C . HIS A 1 603 ? 30.686 7.037 3.906 1.00 36.31 603 HIS A C 1
ATOM 4884 O O . HIS A 1 603 ? 31.035 7.823 3.029 1.00 36.31 603 HIS A O 1
ATOM 4890 N N . ILE A 1 604 ? 29.574 7.205 4.624 1.00 33.50 604 ILE A N 1
ATOM 4891 C CA . ILE A 1 604 ? 28.936 8.510 4.774 1.00 33.50 604 ILE A CA 1
ATOM 4892 C C . ILE A 1 604 ? 29.932 9.323 5.601 1.00 33.50 604 ILE A C 1
ATOM 4894 O O . ILE A 1 604 ? 30.010 9.160 6.815 1.00 33.50 604 ILE A O 1
ATOM 4898 N N . THR A 1 605 ? 30.786 10.101 4.943 1.00 29.47 605 THR A N 1
ATOM 4899 C CA . THR A 1 605 ? 31.493 11.184 5.626 1.00 29.47 605 THR A CA 1
ATOM 4900 C C . THR A 1 605 ? 30.419 12.118 6.175 1.00 29.47 605 THR A C 1
ATOM 4902 O O . THR A 1 605 ? 29.621 12.627 5.385 1.00 29.47 605 THR A O 1
ATOM 4905 N N . GLN A 1 606 ? 30.347 12.204 7.509 1.00 31.25 606 GLN A N 1
ATOM 4906 C CA . GLN A 1 606 ? 29.481 13.125 8.251 1.00 31.25 606 GLN A CA 1
ATOM 4907 C C . GLN A 1 606 ? 29.784 14.576 7.896 1.00 31.25 606 GLN A C 1
ATOM 4909 O O . GLN A 1 606 ? 30.978 14.875 7.657 1.00 31.25 606 GLN A O 1
#

Secondary structure (DSSP, 8-state):
-HHHHTTSPBPPGGGEEEEEEEEE-SSEEEEEEEETTTEEEEEEEEPTTS-HHHHHHHHHHHHHHTTSTTBPPEEEEE--TT-SS-EEEEE--TT-BHHHHHH-TTS---HHHHHHHHHHHHHHHHIIIIIH-EE----STTSEEEETTEEEE---TT-EETT--------S-GGGS-GGGG-TT-TT----HHHHHHHHHHHHHHHHH-S-GGGHHHHTT-HHHHHHHHHHHHTT--PPPPTTSBHHHHHHHHHHT-SSGGGSPPHHHHHHHHHHHTT--TT-B--GGGSTTTSTT---------------------------------EEEEEEETTEEEEEETTEEEEEEEEE-GGGEEEEEEEEE-SSEEEEEEEETTTEEEEEEEE-SS--HHHHHHHHHHHHHHTT-TTBPPEEEEE--TT-SS-EEEEE--TT-BHHHHHH-TTS---HHHHHHHHHHHHHHHHIIIIIH-EE-S---GGGEEEETTEEEE---TT-EETT--------S-GGGS-GGGG-TT-SSPPP-HHHHHHHHHHHHHHHHH-S-GGGHHHHTT-HHHHHHHHHHHHTT--PPPPTTS-HHHHHHHHS------

Radius of gyration: 30.89 Å; chains: 1; bounding box: 80×57×88 Å

Organism: Rhizophagus irregularis (strain DAOM 181602 / DAOM 197198 / MUCL 43194) (NCBI:txid747089)

Foldseek 3Di:
DCPLQVVFDEDEPPQWDFDAWQDDDPFWTWTWIGGNNPFIKIKTGGDQPHDPVLVSVLQNLLVQLQPDPQAWHWRGWYADVPGPDIITITHDQPQAWQLVVLLPPVDDQDPVLLLQQLLSVLSSLCSQCPVPQKAQQADDRNQWGHHPSGIHGHDSSQMDHAPDQGPQDPDYLQQLAQLLNLDPVPSRDDDHSLSNLQSSLVVSQCSQVSADWLNCVVCVVPPVSSVVSSVCLNVVHGDDHDWQPAVLSVVLSSQSNDNDSVSHDHSVVSSVSSVVSVPDPSPRTDDPPPPVVPPPDDDDDDDDDDDDDDDDDDDDDDDDDDDDDDDPFDWDWDDDDPQKIFIDTNNHGPDIFGEDEQVQKDFDDWPDDDPFWTKTWIDGNVPDTKIKIDTDDPPDQRLQRVLQNLCVLLQPQPQAWHWRGWYDHPPDPHIITITDDQPQAFQLVVLLPPVDDLDPVLLVQALVSLVSSLCCQVPVPQKDQQADDRNQWGHHPSGIHGHDSSQMDHPPDQGDLDPDYDQLLADLVNVPPPDPGDDDDSVRVLLSSLLVSQCSQVSADWVNCVVCVVPPSSSVVSSVCVNVVNGDDHDPPPDPVSNCSSPPDPPPPD

pLDDT: mean 81.27, std 19.34, range [23.62, 98.75]

Sequence (606 aa):
MIMIVEKILSLRLEGFKVLDKISSGASALVYNVCWKNTSKFAIKKFVGNSNKEAIINEIHLTGLVNLHPNIIQFYGVTKLNDEINYSLVLEYAEGGTLRKYLRDNTIIFKWESQLKFAKEISSGISWLHVDKGIIHGNLHPENILIQKDTIKLADFGRSCLNGSVSNTEVRGVIPYMDPKFFEPQNRSYGLTEKSDIYSLGVIFWELTSRKSPFDFETKSNDLFEIFKIKCDIFNNKREKPISGTNYKFVTLYRKCWQHEPDERPDIHQVISEINNTEFINVSNTFNFEEIETTDNLIEEDFGLPSNDTKDFVTGQNADHTLAAPTLINILHLEVCHKNRLKILLDDDVSQIVYYYDPQGFKILDKISSGASVLVYNVCWKDTSKFVIKKFIGNSNKEAIINEIHLTGMVNLHPNIIQFYGVTKLNDQINYSLVLEYAEGGTLGKYLKDNTITFKWESQLKFAKEISSAISWLHVDKEIIHGDLHPNNILIQKDTIKLADFGRSCLKGSVSDTEVRGVIPYMDPKFFETQNHSYVLTEKSDIYSLGVLLWELTSCKTPFDFETNNNNYLEIIEIKSGIFNGKREKPISGTNYNFVTLYKSKYHITQ

InterPro domains:
  IPR000719 Protein kinase domain [PF00069] (16-272)
  IPR000719 Protein kinase domain [PF00069] (362-575)
  IPR000719 Protein kinase domain [PS50011] (16-280)
  IPR000719 Protein kinase domain [PS50011] (361-606)
  IPR011009 Protein kinase-like domain superfamily [SSF56112] (8-272)
  IPR011009 Protein kinase-like domain superfamily [SSF56112] (352-574)
  IPR051681 Serine/Threonine Kinases and Pseudokinases [PTHR44329] (17-275)